Protein AF-A0AAN9YSU7-F1 (afdb_monomer)

Secondary structure (DSSP, 8-state):
-HHHHTT-TTT-----TTTS-----PPPP------S-----GGG-S------TTSPPPPP--GGGS-HHHHHHHHHHHHHHHHHHHHHHHS-HHHHHHHS----------TT--HHHHHHHHHHT--TT-PPPHHHHHHHHHHHHHIIIIIIS--HHHHHHHHHHSS----------------------------PPPTT--PPP----S-S-S-SSS--S-SS--HHHHHHHTT-S-TT---HHHH-THHHHS-TT-TT-SHHHH-SSTT--SHHHHHHHHH--SS----TT----SS--HHHHHHHHHHTT---BTTGGGT-TT-GGGTTS-HHHHHHHHHHTBSSGGGSPPHHHHHHHHHHHTT---TT--HHHHHHHHIIIIISS--------S-------------------------------PPPP-TTSGGG--SS-HHHHHHHHH-TTSHHHHHHHHHHHHH-TT-EEEE----GGGTHHHHHHHHHHHHHH-TTTSPPPPHHHHHHHHHHHHHTTTTHHHHTTT-----TT---HHHHHHHHHHHHHHTT--EEEEEEETTSPPPEEPP-SSSSPEEEEEEE---TTS-S-GGGS---EEEEEEPPPPPP-TT-------PPPP--PPPPPPPP-------------

Solvent-accessible surface area (backbone atoms only — not comparable to full-atom values): 42205 Å² total; per-residue (Å²): 118,70,82,73,46,73,74,42,86,88,75,49,76,84,74,59,68,83,78,48,87,67,86,69,84,67,75,75,78,84,74,68,78,75,67,95,72,74,77,71,54,78,84,75,52,92,67,87,79,76,81,68,83,89,57,81,78,77,76,78,77,54,80,85,73,52,51,73,65,57,50,53,53,49,53,50,50,51,49,52,52,50,51,51,51,48,51,58,70,68,48,54,71,67,59,54,57,72,67,50,80,80,85,83,83,76,70,87,82,62,89,70,63,52,73,66,58,48,53,48,52,54,63,68,63,69,54,86,81,71,68,82,52,58,52,56,51,26,43,51,51,34,51,53,49,46,47,50,45,75,71,64,45,70,51,69,63,63,54,51,57,48,58,59,70,68,55,67,80,78,84,75,80,89,84,84,84,87,84,83,81,85,86,84,93,80,83,88,80,86,83,81,91,77,80,82,73,70,93,86,76,82,76,82,77,82,80,86,85,78,80,85,84,82,66,94,72,53,80,65,68,76,56,100,65,46,56,62,58,53,64,69,44,36,77,65,72,60,88,91,58,72,44,46,35,43,70,36,70,60,57,78,72,46,64,73,81,45,62,81,55,60,60,56,76,70,32,72,32,31,57,52,62,52,73,51,50,54,44,24,56,79,40,67,70,91,71,71,40,78,53,90,83,65,87,68,64,91,83,59,50,72,62,55,53,51,50,56,35,60,78,64,69,51,89,45,24,42,44,34,64,67,73,36,85,87,48,65,91,51,70,84,50,51,66,66,60,43,50,51,38,30,36,26,31,30,55,47,49,85,71,27,69,50,70,71,56,48,46,54,50,26,57,53,50,42,66,53,85,54,93,88,60,46,70,71,52,50,52,51,49,47,41,50,64,57,71,61,41,71,72,71,71,82,67,88,75,79,87,83,86,80,77,92,72,94,76,90,80,82,89,87,85,87,80,84,90,86,82,89,82,90,79,92,73,94,73,82,81,70,83,77,78,72,94,66,66,78,83,57,49,42,82,72,35,69,63,57,46,50,49,25,71,76,29,75,84,29,70,64,17,52,52,42,42,52,50,48,48,67,73,28,75,65,38,68,40,77,42,84,63,86,38,67,70,47,32,16,42,61,48,12,48,44,49,11,48,46,56,72,65,34,71,91,73,47,88,70,70,51,69,68,56,53,49,51,47,43,51,54,37,52,77,71,49,67,53,57,72,47,41,80,75,69,44,72,73,71,60,77,43,39,48,53,71,67,57,53,25,54,37,46,34,52,53,21,55,77,72,75,40,61,34,21,36,30,41,37,40,49,94,82,53,67,37,40,58,47,74,36,52,59,98,76,48,49,75,45,51,30,34,29,72,57,60,85,78,62,97,61,71,81,78,81,56,87,55,50,31,22,8,33,32,68,36,70,70,74,80,66,72,86,74,70,64,73,73,72,74,75,73,74,73,74,74,75,74,76,80,76,77,78,80,78,82,92,79,78,87,86,80,91,82,82,89,91,136

Mean predicted aligned error: 19.5 Å

Nearest PDB structures (foldseek):
  1i09-assembly1_A  TM=3.765E-01  e=4.194E+00  Homo sapiens
  5x2a-assembly2_B  TM=3.567E-01  e=9.450E+00  Homo sapiens

Radius of gyration: 39.07 Å; Cα contacts (8 Å, |Δi|>4): 557; chains: 1; bounding box: 77×88×179 Å

Structure (mmCIF, N/CA/C/O backbone):
data_AF-A0AAN9YSU7-F1
#
_entry.id   AF-A0AAN9YSU7-F1
#
loop_
_atom_site.group_PDB
_atom_site.id
_atom_site.type_symbol
_atom_site.label_atom_id
_atom_site.label_alt_id
_atom_site.label_comp_id
_atom_site.label_asym_id
_atom_site.label_entity_id
_atom_site.label_seq_id
_atom_site.pdbx_PDB_ins_code
_atom_site.Cartn_x
_atom_site.Cartn_y
_atom_site.Cartn_z
_atom_site.occupancy
_atom_site.B_iso_or_equiv
_atom_site.auth_seq_id
_atom_site.auth_comp_id
_atom_site.auth_asym_id
_atom_site.auth_atom_id
_atom_site.pdbx_PDB_model_num
ATOM 1 N N . MET A 1 1 ? 28.976 0.669 7.913 1.00 36.44 1 MET A N 1
ATOM 2 C CA . MET A 1 1 ? 27.766 1.131 8.639 1.00 36.44 1 MET A CA 1
ATOM 3 C C . MET A 1 1 ? 27.948 1.197 10.158 1.00 36.44 1 MET A C 1
ATOM 5 O O . MET A 1 1 ? 27.595 2.213 10.739 1.00 36.44 1 MET A O 1
ATOM 9 N N . THR A 1 2 ? 28.554 0.205 10.817 1.00 42.41 2 THR A N 1
ATOM 10 C CA . THR A 1 2 ? 28.651 0.119 12.295 1.00 42.41 2 THR A CA 1
ATOM 11 C C . THR A 1 2 ? 29.426 1.248 13.002 1.00 42.41 2 THR A C 1
ATOM 13 O O . THR A 1 2 ? 29.103 1.573 14.140 1.00 42.41 2 THR A O 1
ATOM 16 N N . LYS A 1 3 ? 30.394 1.918 12.350 1.00 42.81 3 LYS A N 1
ATOM 17 C CA . LYS A 1 3 ? 31.119 3.066 12.947 1.00 42.81 3 LYS A CA 1
ATOM 18 C C . LYS A 1 3 ? 30.221 4.281 13.243 1.00 42.81 3 LYS A C 1
ATOM 20 O O . LYS A 1 3 ? 30.480 4.964 14.226 1.00 42.81 3 LYS A O 1
ATOM 25 N N . LYS A 1 4 ? 29.178 4.537 12.434 1.00 42.84 4 LYS A N 1
ATOM 26 C CA . LYS A 1 4 ? 28.254 5.676 12.630 1.00 42.84 4 LYS A CA 1
ATOM 27 C C . LYS A 1 4 ? 27.204 5.391 13.722 1.00 42.84 4 LYS A C 1
ATOM 29 O O . LYS A 1 4 ? 26.819 6.309 14.428 1.00 42.84 4 LYS A O 1
ATOM 34 N N . MET A 1 5 ? 26.831 4.122 13.936 1.00 41.50 5 MET A N 1
ATOM 35 C CA . MET A 1 5 ? 25.870 3.711 14.979 1.00 41.50 5 MET A CA 1
ATOM 36 C C . MET A 1 5 ? 26.470 3.586 16.386 1.00 41.50 5 MET A C 1
ATOM 38 O O . MET A 1 5 ? 25.730 3.628 17.359 1.00 41.50 5 MET A O 1
ATOM 42 N N . LYS A 1 6 ? 27.803 3.502 16.525 1.00 41.44 6 LYS A N 1
ATOM 43 C CA . LYS A 1 6 ? 28.480 3.454 17.839 1.00 41.44 6 LYS A CA 1
ATOM 44 C C . LYS A 1 6 ? 28.193 4.663 18.748 1.00 41.44 6 LYS A C 1
ATOM 46 O O . LYS A 1 6 ? 28.494 4.585 19.931 1.00 41.44 6 LYS A O 1
ATOM 51 N N . LYS A 1 7 ? 27.658 5.762 18.204 1.00 39.94 7 LYS A N 1
ATOM 52 C CA . LYS A 1 7 ? 27.314 6.986 18.948 1.00 39.94 7 LYS A CA 1
ATOM 53 C C . LYS A 1 7 ? 25.820 7.112 19.285 1.00 39.94 7 LYS A C 1
ATOM 55 O O . LYS A 1 7 ? 25.442 8.034 19.994 1.00 39.94 7 LYS A O 1
ATOM 60 N N . SER A 1 8 ? 24.968 6.205 18.803 1.00 41.88 8 SER A N 1
ATOM 61 C CA . SER A 1 8 ? 23.524 6.211 19.073 1.00 41.88 8 SER A CA 1
ATOM 62 C C . SER A 1 8 ? 23.237 5.446 20.370 1.00 41.88 8 SER A C 1
ATOM 64 O O . SER A 1 8 ? 22.833 4.284 20.340 1.00 41.88 8 SER A O 1
ATOM 66 N N . ALA A 1 9 ? 23.498 6.084 21.513 1.00 39.94 9 ALA A N 1
ATOM 67 C CA . ALA A 1 9 ? 23.545 5.438 22.831 1.00 39.94 9 ALA A CA 1
ATOM 68 C C . ALA A 1 9 ? 22.230 4.768 23.288 1.00 39.94 9 ALA A C 1
ATOM 70 O O . ALA A 1 9 ? 22.269 3.879 24.134 1.00 39.94 9 ALA A O 1
ATOM 71 N N . HIS A 1 10 ? 21.079 5.152 22.725 1.00 38.78 10 HIS A N 1
ATOM 72 C CA . HIS A 1 10 ? 19.767 4.753 23.250 1.00 38.78 10 HIS A CA 1
ATOM 73 C C . HIS A 1 10 ? 19.074 3.597 22.512 1.00 38.78 10 HIS A C 1
ATOM 75 O O . HIS A 1 10 ? 18.051 3.128 22.997 1.00 38.78 10 HIS A O 1
ATOM 81 N N . ILE A 1 11 ? 19.583 3.123 21.363 1.00 48.12 11 ILE A N 1
ATOM 82 C CA . ILE A 1 11 ? 18.828 2.160 20.524 1.00 48.12 11 ILE A CA 1
ATOM 83 C C . ILE A 1 11 ? 19.658 0.943 20.087 1.00 48.12 11 ILE A C 1
ATOM 85 O O . ILE A 1 11 ? 19.109 -0.145 19.933 1.00 48.12 11 ILE A O 1
ATOM 89 N N . VAL A 1 12 ? 20.978 1.075 19.904 1.00 50.97 12 VAL A N 1
ATOM 90 C CA . VAL A 1 12 ? 21.818 -0.040 19.433 1.00 50.97 12 VAL A CA 1
ATOM 91 C C . VAL A 1 12 ? 23.117 -0.097 20.229 1.00 50.97 12 VAL A C 1
ATOM 93 O O . VAL A 1 12 ? 24.059 0.648 19.962 1.00 50.97 12 VAL A O 1
ATOM 96 N N . GLN A 1 13 ? 23.199 -1.022 21.186 1.00 54.69 13 GLN A N 1
ATOM 97 C CA . GLN A 1 13 ? 24.464 -1.349 21.841 1.00 54.69 13 GLN A CA 1
ATOM 98 C C . GLN A 1 13 ? 25.251 -2.339 20.979 1.00 54.69 13 GLN A C 1
ATOM 100 O O . GLN A 1 13 ? 24.799 -3.446 20.688 1.00 54.69 13 GLN A O 1
ATOM 105 N N . VAL A 1 14 ? 26.451 -1.936 20.559 1.00 58.84 14 VAL A N 1
ATOM 106 C CA . VAL A 1 14 ? 27.386 -2.825 19.862 1.00 58.84 14 VAL A CA 1
ATOM 107 C C . VAL A 1 14 ? 28.225 -3.541 20.913 1.00 58.84 14 VAL A C 1
ATOM 109 O O . VAL A 1 14 ? 29.201 -2.982 21.406 1.00 58.84 14 VAL A O 1
ATOM 112 N N . ILE A 1 15 ? 27.846 -4.770 21.245 1.00 62.19 15 ILE A N 1
ATOM 113 C CA . ILE A 1 15 ? 28.629 -5.637 22.131 1.00 62.19 15 ILE A CA 1
ATOM 114 C C . ILE A 1 15 ? 29.747 -6.275 21.298 1.00 62.19 15 ILE A C 1
ATOM 116 O O . ILE A 1 15 ? 29.473 -6.855 20.240 1.00 62.19 15 ILE A O 1
ATOM 120 N N . ASP A 1 16 ? 31.009 -6.149 21.727 1.00 62.44 16 ASP A N 1
ATOM 121 C CA . ASP A 1 16 ? 32.101 -6.843 21.042 1.00 62.44 16 ASP A CA 1
ATOM 122 C C . ASP A 1 16 ? 31.901 -8.348 21.252 1.00 62.44 16 ASP A C 1
ATOM 124 O O . ASP A 1 16 ? 31.570 -8.830 22.333 1.00 62.44 16 ASP A O 1
ATOM 128 N N . ARG A 1 17 ? 32.089 -9.132 20.195 1.00 57.88 17 ARG A N 1
ATOM 129 C CA . ARG A 1 17 ? 31.831 -10.576 20.227 1.00 57.88 17 ARG A CA 1
ATOM 130 C C . ARG A 1 17 ? 32.694 -11.298 21.265 1.00 57.88 17 ARG A C 1
ATOM 132 O O . ARG A 1 17 ? 32.333 -12.390 21.677 1.00 57.88 17 ARG A O 1
ATOM 139 N N . LYS A 1 18 ? 33.827 -10.704 21.648 1.00 65.31 18 LYS A N 1
ATOM 140 C CA . LYS A 1 18 ? 34.726 -11.193 22.704 1.00 65.31 18 LYS A CA 1
ATOM 141 C C . LYS A 1 18 ? 34.044 -11.217 24.074 1.00 65.31 18 LYS A C 1
ATOM 143 O O . LYS A 1 18 ? 34.390 -12.060 24.890 1.00 65.31 18 LYS A O 1
ATOM 148 N N . ASP A 1 19 ? 33.081 -10.322 24.281 1.00 66.06 19 ASP A N 1
ATOM 149 C CA . ASP A 1 19 ? 32.371 -10.134 25.547 1.00 66.06 19 ASP A CA 1
ATOM 150 C C . ASP A 1 19 ? 31.175 -11.094 25.668 1.00 66.06 19 ASP A C 1
ATOM 152 O O . ASP A 1 19 ? 30.647 -11.330 26.751 1.00 66.06 19 ASP A O 1
ATOM 156 N N . ILE A 1 20 ? 30.754 -11.688 24.546 1.00 67.31 20 ILE A N 1
ATOM 157 C CA . ILE A 1 20 ? 29.776 -12.771 24.496 1.00 67.31 20 ILE A CA 1
ATOM 158 C C . ILE A 1 20 ? 30.591 -14.063 24.498 1.00 67.31 20 ILE A C 1
ATOM 160 O O . ILE A 1 20 ? 31.139 -14.416 23.459 1.00 67.31 20 ILE A O 1
ATOM 164 N N . ASP A 1 21 ? 30.664 -14.752 25.639 1.00 55.19 21 ASP A N 1
ATOM 165 C CA . ASP A 1 21 ? 31.504 -15.921 25.995 1.00 55.19 21 ASP A CA 1
ATOM 166 C C . ASP A 1 21 ? 31.321 -17.198 25.121 1.00 55.19 21 ASP A C 1
ATOM 168 O O . ASP A 1 21 ? 31.395 -18.347 25.553 1.00 55.19 21 ASP A O 1
ATOM 172 N N . LYS A 1 22 ? 31.035 -17.031 23.829 1.00 57.47 22 LYS A N 1
ATOM 173 C CA . LYS A 1 22 ? 31.009 -18.067 22.807 1.00 57.47 22 LYS A CA 1
ATOM 174 C C . LYS A 1 22 ? 32.408 -18.175 22.223 1.00 57.47 22 LYS A C 1
ATOM 176 O O . LYS A 1 22 ? 32.725 -17.531 21.219 1.00 57.47 22 LYS A O 1
ATOM 181 N N . ALA A 1 23 ? 33.216 -19.047 22.823 1.00 50.31 23 ALA A N 1
ATOM 182 C CA . ALA A 1 23 ? 34.489 -19.529 22.293 1.00 50.31 23 ALA A CA 1
ATOM 183 C C . ALA A 1 23 ? 34.297 -20.223 20.926 1.00 50.31 23 ALA A C 1
ATOM 185 O O . ALA A 1 23 ? 34.331 -21.446 20.788 1.00 50.31 23 ALA A O 1
ATOM 186 N N . TYR A 1 24 ? 34.056 -19.438 19.879 1.00 52.81 24 TYR A N 1
ATOM 187 C CA . TYR A 1 24 ? 33.991 -19.933 18.516 1.00 52.81 24 TYR A CA 1
ATOM 188 C C . TYR A 1 24 ? 35.427 -20.158 18.050 1.00 52.81 24 TYR A C 1
ATOM 190 O O . TYR A 1 24 ? 36.164 -19.199 17.814 1.00 52.81 24 TYR A O 1
ATOM 198 N N . LYS A 1 25 ? 35.831 -21.430 17.947 1.00 50.44 25 LYS A N 1
ATOM 199 C CA . LYS A 1 25 ? 37.127 -21.845 17.399 1.00 50.44 25 LYS A CA 1
ATOM 200 C C . LYS A 1 25 ? 37.285 -21.250 16.001 1.00 50.44 25 LYS A C 1
ATOM 202 O O . LYS A 1 25 ? 36.734 -21.751 15.024 1.00 50.44 25 LYS A O 1
ATOM 207 N N . ARG A 1 26 ? 38.022 -20.150 15.901 1.00 55.81 26 ARG A N 1
ATOM 208 C CA . ARG A 1 26 ? 38.474 -19.622 14.619 1.00 55.81 26 ARG A CA 1
ATOM 209 C C . ARG A 1 26 ? 39.456 -20.628 14.009 1.00 55.81 26 ARG A C 1
ATOM 211 O O . ARG A 1 26 ? 40.383 -21.059 14.690 1.00 55.81 26 ARG A O 1
ATOM 218 N N . LYS A 1 27 ? 39.328 -20.915 12.707 1.00 47.12 27 LYS A N 1
ATOM 219 C CA . LYS A 1 27 ? 40.547 -21.012 11.890 1.00 47.12 27 LYS A CA 1
ATOM 220 C C . LYS A 1 27 ? 41.233 -19.647 12.033 1.00 47.12 27 LYS A C 1
ATOM 222 O O . LYS A 1 27 ? 40.512 -18.645 11.923 1.00 47.12 27 LYS A O 1
ATOM 227 N N . PRO A 1 28 ? 42.536 -19.579 12.362 1.00 46.97 28 PRO A N 1
ATOM 228 C CA . PRO A 1 28 ? 43.222 -18.302 12.504 1.00 46.97 28 PRO A CA 1
ATOM 229 C C . PRO A 1 28 ? 42.899 -17.450 11.274 1.00 46.97 28 PRO A C 1
ATOM 231 O O . PRO A 1 28 ? 42.818 -18.006 10.173 1.00 46.97 28 PRO A O 1
ATOM 234 N N . PRO A 1 29 ? 42.607 -16.148 11.449 1.00 46.56 29 PRO A N 1
ATOM 235 C CA . PRO A 1 29 ? 42.422 -15.290 10.295 1.00 46.56 29 PRO A CA 1
ATOM 236 C C . PRO A 1 29 ? 43.636 -15.504 9.397 1.00 46.56 29 PRO A C 1
ATOM 238 O O . PRO A 1 29 ? 44.767 -15.474 9.882 1.00 46.56 29 PRO A O 1
ATOM 241 N N . VAL A 1 30 ? 43.402 -15.766 8.112 1.00 43.94 30 VAL A N 1
ATOM 242 C CA . VAL A 1 30 ? 44.451 -15.560 7.123 1.00 43.94 30 VAL A CA 1
ATOM 243 C C . VAL A 1 30 ? 44.708 -14.061 7.177 1.00 43.94 30 VAL A C 1
ATOM 245 O O . VAL A 1 30 ? 43.986 -13.273 6.569 1.00 43.94 30 VAL A O 1
ATOM 248 N N . ILE A 1 31 ? 45.655 -13.661 8.020 1.00 44.09 31 ILE A N 1
ATOM 249 C CA . ILE A 1 31 ? 46.261 -12.347 7.953 1.00 44.09 31 ILE A CA 1
ATOM 250 C C . ILE A 1 31 ? 47.046 -12.419 6.651 1.00 44.09 31 ILE A C 1
ATOM 252 O O . ILE A 1 31 ? 48.140 -12.970 6.599 1.00 44.09 31 ILE A O 1
ATOM 256 N N . ARG A 1 32 ? 46.413 -11.989 5.558 1.00 45.50 32 ARG A N 1
ATOM 257 C CA . ARG A 1 32 ? 47.191 -11.487 4.439 1.00 45.50 32 ARG A CA 1
ATOM 258 C C . ARG A 1 32 ? 47.814 -10.217 4.980 1.00 45.50 32 ARG A C 1
ATOM 260 O O . ARG A 1 32 ? 47.078 -9.282 5.295 1.00 45.50 32 ARG A O 1
ATOM 267 N N . ASP A 1 33 ? 49.129 -10.225 5.140 1.00 39.53 33 ASP A N 1
ATOM 268 C CA . ASP A 1 33 ? 49.872 -8.978 5.149 1.00 39.53 33 ASP A CA 1
ATOM 269 C C . ASP A 1 33 ? 49.447 -8.260 3.870 1.00 39.53 33 ASP A C 1
ATOM 271 O O . ASP A 1 33 ? 49.677 -8.742 2.759 1.00 39.53 33 ASP A O 1
ATOM 275 N N . LEU A 1 34 ? 48.677 -7.187 4.030 1.00 42.12 34 LEU A N 1
ATOM 276 C CA . LEU A 1 34 ? 48.456 -6.262 2.939 1.00 42.12 34 LEU A CA 1
ATOM 277 C C . LEU A 1 34 ? 49.837 -5.664 2.694 1.00 42.12 34 LEU A C 1
ATOM 279 O O . LEU A 1 34 ? 50.280 -4.799 3.448 1.00 42.12 34 LEU A O 1
ATOM 283 N N . GLU A 1 35 ? 50.555 -6.206 1.707 1.00 39.66 35 GLU A N 1
ATOM 284 C CA . GLU A 1 35 ? 51.706 -5.524 1.131 1.00 39.66 35 GLU A CA 1
ATOM 285 C C . GLU A 1 35 ? 51.261 -4.080 0.881 1.00 39.66 35 GLU A C 1
ATOM 287 O O . GLU A 1 35 ? 50.179 -3.858 0.334 1.00 39.66 35 GLU A O 1
ATOM 292 N N . GLY A 1 36 ? 52.032 -3.117 1.394 1.00 41.38 36 GLY A N 1
ATOM 293 C CA . GLY A 1 36 ? 51.679 -1.696 1.507 1.00 41.38 36 GLY A CA 1
ATOM 294 C C . GLY A 1 36 ? 51.563 -0.943 0.180 1.00 41.38 36 GLY A C 1
ATOM 295 O O . GLY A 1 36 ? 51.981 0.205 0.102 1.00 41.38 36 GLY A O 1
ATOM 296 N N . ASP A 1 37 ? 51.016 -1.592 -0.843 1.00 41.06 37 ASP A N 1
ATOM 297 C CA . ASP A 1 37 ? 50.775 -1.078 -2.185 1.00 41.06 37 ASP A CA 1
ATOM 298 C C . ASP A 1 37 ? 49.304 -1.295 -2.606 1.00 41.06 37 ASP A C 1
ATOM 300 O O . ASP A 1 37 ? 48.978 -1.405 -3.793 1.00 41.06 37 ASP A O 1
ATOM 304 N N . ASP A 1 38 ? 48.386 -1.334 -1.623 1.00 39.75 38 ASP A N 1
ATOM 305 C CA . ASP A 1 38 ? 46.966 -1.046 -1.855 1.00 39.75 38 ASP A CA 1
ATOM 306 C C . ASP A 1 38 ? 46.835 0.428 -2.252 1.00 39.75 38 ASP A C 1
ATOM 308 O O . ASP A 1 38 ? 46.537 1.320 -1.461 1.00 39.75 38 ASP A O 1
ATOM 312 N N . SER A 1 39 ? 47.128 0.679 -3.522 1.00 45.69 39 SER A N 1
ATOM 313 C CA . SER A 1 39 ? 46.862 1.924 -4.225 1.00 45.69 39 SER A CA 1
ATOM 314 C C . SER A 1 39 ? 45.367 2.056 -4.529 1.00 45.69 39 SER A C 1
ATOM 316 O O . SER A 1 39 ? 44.969 2.384 -5.647 1.00 45.69 39 SER A O 1
ATOM 318 N N . SER A 1 40 ? 44.512 1.864 -3.523 1.00 44.81 40 SER A N 1
ATOM 319 C CA . SER A 1 40 ? 43.267 2.611 -3.465 1.00 44.81 40 SER A CA 1
ATOM 320 C C . SER A 1 40 ? 43.637 4.045 -3.090 1.00 44.81 40 SER A C 1
ATOM 322 O O . SER A 1 40 ? 43.727 4.403 -1.918 1.00 44.81 40 SER A O 1
ATOM 324 N N . PHE A 1 41 ? 43.921 4.872 -4.097 1.00 40.78 41 PHE A N 1
ATOM 325 C CA . PHE A 1 41 ? 43.864 6.319 -3.916 1.00 40.78 41 PHE A CA 1
ATOM 326 C C . PHE A 1 41 ? 42.511 6.642 -3.266 1.00 40.78 41 PHE A C 1
ATOM 328 O O . PHE A 1 41 ? 41.475 6.218 -3.786 1.00 40.78 41 PHE A O 1
ATOM 335 N N . ASP A 1 42 ? 42.510 7.395 -2.163 1.00 45.66 42 ASP A N 1
ATOM 336 C CA . ASP A 1 42 ? 41.293 7.819 -1.449 1.00 45.66 42 ASP A CA 1
ATOM 337 C C . ASP A 1 42 ? 40.258 8.509 -2.373 1.00 45.66 42 ASP A C 1
ATOM 339 O O . ASP A 1 42 ? 39.079 8.601 -2.041 1.00 45.66 42 ASP A O 1
ATOM 343 N N . GLU A 1 43 ? 40.662 8.923 -3.580 1.00 43.97 43 GLU A N 1
ATOM 344 C CA . GLU A 1 43 ? 39.802 9.501 -4.620 1.00 43.97 43 GLU A CA 1
ATOM 345 C C . GLU A 1 43 ? 38.893 8.506 -5.376 1.00 43.97 43 GLU A C 1
ATOM 347 O O . GLU A 1 43 ? 37.979 8.945 -6.084 1.00 43.97 43 GLU A O 1
ATOM 352 N N . ASP A 1 44 ? 39.101 7.188 -5.251 1.00 44.19 44 ASP A N 1
ATOM 353 C CA . ASP A 1 44 ? 38.219 6.164 -5.848 1.00 44.19 44 ASP A CA 1
ATOM 354 C C . ASP A 1 44 ? 37.181 5.607 -4.853 1.00 44.19 44 ASP A C 1
ATOM 356 O O . ASP A 1 44 ? 36.289 4.837 -5.230 1.00 44.19 44 ASP A O 1
ATOM 360 N N . SER A 1 45 ? 37.208 6.065 -3.594 1.00 39.22 45 SER A N 1
ATOM 361 C CA . SER A 1 45 ? 36.075 5.894 -2.690 1.00 39.22 45 SER A CA 1
ATOM 362 C C . SER A 1 45 ? 34.948 6.825 -3.131 1.00 39.22 45 SER A C 1
ATOM 364 O O . SER A 1 45 ? 34.956 8.027 -2.889 1.00 39.22 45 SER A O 1
ATOM 366 N N . SER A 1 46 ? 33.918 6.258 -3.758 1.00 47.03 46 SER A N 1
ATOM 367 C CA . SER A 1 46 ? 32.668 6.962 -4.102 1.00 47.03 46 SER A CA 1
ATOM 368 C C . SER A 1 46 ? 31.856 7.487 -2.893 1.00 47.03 46 SER A C 1
ATOM 370 O O . SER A 1 46 ? 30.693 7.859 -3.048 1.00 47.03 46 SER A O 1
ATOM 372 N N . GLY A 1 47 ? 32.449 7.517 -1.695 1.00 41.75 47 GLY A N 1
ATOM 373 C CA . GLY A 1 47 ? 31.935 8.184 -0.505 1.00 41.75 47 GLY A CA 1
ATOM 374 C C . GLY A 1 47 ? 32.695 9.484 -0.252 1.00 41.75 47 GLY A C 1
ATOM 375 O O . GLY A 1 47 ? 33.765 9.464 0.346 1.00 41.75 47 GLY A O 1
ATOM 376 N N . ASP A 1 48 ? 32.113 10.594 -0.703 1.00 45.69 48 ASP A N 1
ATOM 377 C CA . ASP A 1 48 ? 32.539 11.976 -0.445 1.00 45.69 48 ASP A CA 1
ATOM 378 C C . ASP A 1 48 ? 32.282 12.327 1.038 1.00 45.69 48 ASP A C 1
ATOM 380 O O . ASP A 1 48 ? 31.316 13.008 1.384 1.00 45.69 48 ASP A O 1
ATOM 384 N N . ASP A 1 49 ? 33.090 11.773 1.947 1.00 39.56 49 ASP A N 1
ATOM 385 C CA . ASP A 1 49 ? 33.140 12.221 3.339 1.00 39.56 49 ASP A CA 1
ATOM 386 C C . ASP A 1 49 ? 34.052 13.471 3.396 1.00 39.56 49 ASP A C 1
ATOM 388 O O . ASP A 1 49 ? 35.275 13.385 3.464 1.00 39.56 49 ASP A O 1
ATOM 392 N N . SER A 1 50 ? 33.422 14.652 3.369 1.00 47.34 50 SER A N 1
ATOM 393 C CA . SER A 1 50 ? 33.986 15.973 3.715 1.00 47.34 50 SER A CA 1
ATOM 394 C C . SER A 1 50 ? 35.285 16.384 3.000 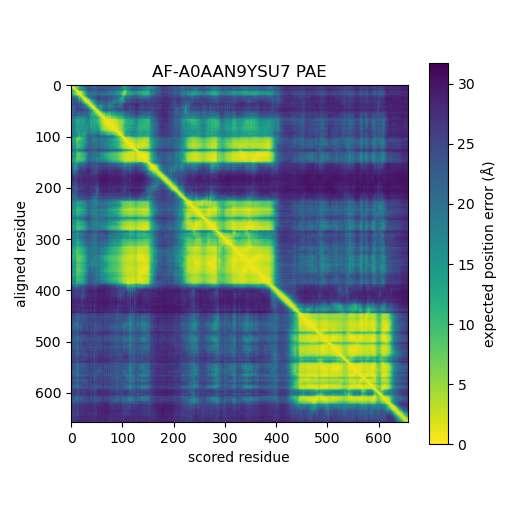1.00 47.34 50 SER A C 1
ATOM 396 O O . SER A 1 50 ? 36.345 16.469 3.617 1.00 47.34 50 SER A O 1
ATOM 398 N N . ALA A 1 51 ? 35.192 16.741 1.716 1.00 42.03 51 ALA A N 1
ATOM 399 C CA . ALA A 1 51 ? 36.253 17.485 1.042 1.00 42.03 51 ALA A CA 1
ATOM 400 C C . ALA A 1 51 ? 36.369 18.917 1.605 1.00 42.03 51 ALA A C 1
ATOM 402 O O . ALA A 1 51 ? 35.446 19.728 1.500 1.00 42.03 51 ALA A O 1
ATOM 403 N N . ASP A 1 52 ? 37.523 19.229 2.192 1.00 49.12 52 ASP A N 1
ATOM 404 C CA . ASP A 1 52 ? 37.959 20.597 2.459 1.00 49.12 52 ASP A CA 1
ATOM 405 C C . ASP A 1 52 ? 38.123 21.348 1.119 1.00 49.12 52 ASP A C 1
ATOM 407 O O . ASP A 1 52 ? 38.926 20.965 0.267 1.00 49.12 52 ASP A O 1
ATOM 411 N N . ASN A 1 53 ? 37.348 22.420 0.918 1.00 54.25 53 ASN A N 1
ATOM 412 C CA . ASN A 1 53 ? 37.382 23.253 -0.294 1.00 54.25 53 ASN A CA 1
ATOM 413 C C . ASN A 1 53 ? 38.671 24.092 -0.425 1.00 54.25 53 ASN A C 1
ATOM 415 O O . ASN A 1 53 ? 38.803 24.859 -1.381 1.00 54.25 53 ASN A O 1
ATOM 419 N N . SER A 1 54 ? 39.618 23.979 0.512 1.00 58.72 54 SER A N 1
ATOM 420 C CA . SER A 1 54 ? 40.913 24.665 0.445 1.00 58.72 54 SER A CA 1
ATOM 421 C C . SER A 1 54 ? 41.834 24.140 -0.670 1.00 58.72 54 SER A C 1
ATOM 423 O O . SER A 1 54 ? 42.767 24.842 -1.072 1.00 58.72 54 SER A O 1
ATOM 425 N N . HIS A 1 55 ? 41.554 22.958 -1.233 1.00 47.97 55 HIS A N 1
ATOM 426 C CA . HIS A 1 55 ? 42.339 22.379 -2.321 1.00 47.97 55 HIS A CA 1
ATOM 427 C C . HIS A 1 55 ? 41.539 22.293 -3.634 1.00 47.97 55 HIS A C 1
ATOM 429 O O . HIS A 1 55 ? 40.542 21.570 -3.707 1.00 47.97 55 HIS A O 1
ATOM 435 N N . PRO A 1 56 ? 41.953 23.000 -4.709 1.00 54.56 56 PRO A N 1
ATOM 436 C CA . PRO A 1 56 ? 41.315 22.856 -6.012 1.00 54.56 56 PRO A CA 1
ATOM 437 C C . PRO A 1 56 ? 41.470 21.412 -6.495 1.00 54.56 56 PRO A C 1
ATOM 439 O O . PRO A 1 56 ? 42.584 20.893 -6.579 1.00 54.56 56 PRO A O 1
ATOM 442 N N . ARG A 1 57 ? 40.339 20.765 -6.812 1.00 48.72 57 ARG A N 1
ATOM 443 C CA . ARG A 1 57 ? 40.303 19.396 -7.345 1.00 48.72 57 ARG A CA 1
ATOM 444 C C . ARG A 1 57 ? 41.256 19.289 -8.528 1.00 48.72 57 ARG A C 1
ATOM 446 O O . ARG A 1 57 ? 41.103 20.019 -9.512 1.00 48.72 57 ARG A O 1
ATOM 453 N N . GLN A 1 58 ? 42.209 18.362 -8.455 1.00 51.91 58 GLN A N 1
ATOM 454 C CA . GLN A 1 58 ? 43.019 18.064 -9.625 1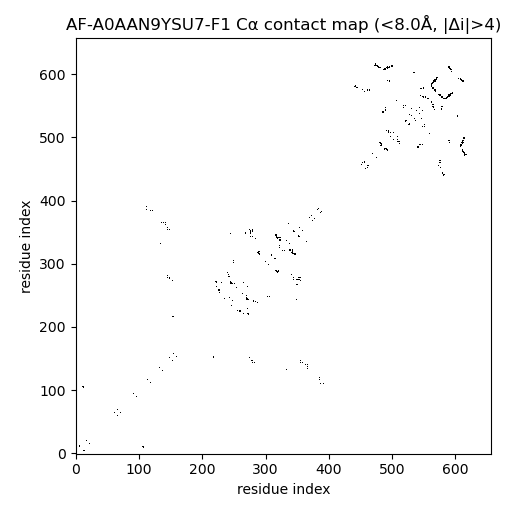.00 51.91 58 GLN A CA 1
ATOM 455 C C . GLN A 1 58 ? 42.094 17.504 -10.716 1.00 51.91 58 GLN A C 1
ATOM 457 O O . GLN A 1 58 ? 41.291 16.604 -10.450 1.00 51.91 58 GLN A O 1
ATOM 462 N N . PRO A 1 59 ? 42.125 18.056 -11.939 1.00 57.69 59 PRO A N 1
ATOM 463 C CA . PRO A 1 59 ? 41.277 17.572 -13.012 1.00 57.69 59 PRO A CA 1
ATOM 464 C C . PRO A 1 59 ? 41.606 16.103 -13.273 1.00 57.69 59 PRO A C 1
ATOM 466 O O . PRO A 1 59 ? 42.762 15.750 -13.512 1.00 57.69 59 PRO A O 1
ATOM 469 N N . ARG A 1 60 ? 40.576 15.247 -13.238 1.00 59.12 60 ARG A N 1
ATOM 470 C CA . ARG A 1 60 ? 40.706 13.824 -13.570 1.00 59.12 60 ARG A CA 1
ATOM 471 C C . ARG A 1 60 ? 41.461 13.691 -14.887 1.00 59.12 60 ARG A C 1
ATOM 473 O O . ARG A 1 60 ? 40.991 14.153 -15.928 1.00 59.12 60 ARG A O 1
ATOM 480 N N . ARG A 1 61 ? 42.636 13.061 -14.831 1.00 69.81 61 ARG A N 1
ATOM 481 C CA . ARG A 1 61 ? 43.506 12.869 -15.991 1.00 69.81 61 ARG A CA 1
ATOM 482 C C . ARG A 1 61 ? 42.703 12.142 -17.072 1.00 69.81 61 ARG A C 1
ATOM 484 O O . ARG A 1 61 ? 42.221 11.029 -16.860 1.00 69.81 61 ARG A O 1
ATOM 491 N N . ALA A 1 62 ? 42.482 12.810 -18.206 1.00 71.50 62 ALA A N 1
ATOM 492 C CA . ALA A 1 62 ? 41.659 12.274 -19.285 1.00 71.50 62 ALA A CA 1
ATOM 493 C C . ALA A 1 62 ? 42.170 10.884 -19.687 1.00 71.50 62 ALA A C 1
ATOM 495 O O . ALA A 1 62 ? 43.378 10.681 -19.782 1.00 71.50 62 ALA A O 1
ATOM 496 N N . ARG A 1 63 ? 41.271 9.929 -19.967 1.00 62.75 63 ARG A N 1
ATOM 497 C CA . ARG A 1 63 ? 41.660 8.537 -20.278 1.00 62.75 63 ARG A CA 1
ATOM 498 C C . ARG A 1 63 ? 42.680 8.414 -21.423 1.00 62.75 63 ARG A C 1
ATOM 500 O O . ARG A 1 63 ? 43.416 7.434 -21.476 1.00 62.75 63 ARG A O 1
ATOM 507 N N . ALA A 1 64 ? 42.734 9.403 -22.313 1.00 72.56 64 ALA A N 1
ATOM 508 C CA . ALA A 1 64 ? 43.709 9.495 -23.398 1.00 72.56 64 ALA A CA 1
ATOM 509 C C . ALA A 1 64 ? 45.159 9.698 -22.915 1.00 72.56 64 ALA A C 1
ATOM 511 O O . ALA A 1 64 ? 46.092 9.316 -23.613 1.00 72.56 64 ALA A O 1
ATOM 512 N N . LEU A 1 65 ? 45.345 10.267 -21.722 1.00 79.12 65 LEU A N 1
ATOM 513 C CA . LEU A 1 65 ? 46.644 10.579 -21.127 1.00 79.12 65 LEU A CA 1
ATOM 514 C C . LEU A 1 65 ? 47.231 9.419 -20.314 1.00 79.12 65 LEU A C 1
ATOM 516 O O . LEU A 1 65 ? 48.357 9.543 -19.835 1.00 79.12 65 LEU A O 1
ATOM 520 N N . TYR A 1 66 ? 46.503 8.307 -20.160 1.00 85.31 66 TYR A N 1
ATOM 521 C CA . TYR A 1 66 ? 47.084 7.105 -19.576 1.00 85.31 66 TYR A CA 1
ATOM 522 C C . TYR A 1 66 ? 48.122 6.520 -20.529 1.00 85.31 66 TYR A C 1
ATOM 524 O O . TYR A 1 66 ? 47.852 6.219 -21.700 1.00 85.31 66 TYR A O 1
ATOM 532 N N . THR A 1 67 ? 49.315 6.297 -20.002 1.00 91.44 67 THR A N 1
ATOM 533 C CA . THR A 1 67 ? 50.339 5.486 -20.645 1.00 91.44 67 THR A CA 1
ATOM 534 C C . THR A 1 67 ? 49.781 4.094 -20.953 1.00 91.44 67 THR A C 1
ATOM 536 O O . THR A 1 67 ? 48.818 3.615 -20.345 1.00 91.44 67 THR A O 1
ATOM 539 N N . GLN A 1 68 ? 50.377 3.415 -21.930 1.00 87.81 68 GLN A N 1
ATOM 540 C CA . GLN A 1 68 ? 49.978 2.051 -22.282 1.00 87.81 68 GLN A CA 1
ATOM 541 C C . GLN A 1 68 ? 50.103 1.093 -21.082 1.00 87.81 68 GLN A C 1
ATOM 543 O O . GLN A 1 68 ? 49.266 0.210 -20.914 1.00 87.81 68 GLN A O 1
ATOM 548 N N . ARG A 1 69 ? 51.084 1.333 -20.199 1.00 89.56 69 ARG A N 1
ATOM 549 C CA . ARG A 1 69 ? 51.283 0.588 -18.949 1.00 89.56 69 ARG A CA 1
ATOM 550 C C . ARG A 1 69 ? 50.146 0.806 -17.946 1.00 89.56 69 ARG A C 1
ATOM 552 O O . ARG A 1 69 ? 49.653 -0.165 -17.389 1.00 89.56 69 ARG A O 1
ATOM 559 N N . GLU A 1 70 ? 49.689 2.043 -17.748 1.00 86.62 70 GLU A N 1
ATOM 560 C CA . GLU A 1 70 ? 48.553 2.339 -16.855 1.00 86.62 70 GLU A CA 1
ATOM 561 C C . GLU A 1 70 ? 47.250 1.698 -17.361 1.00 86.62 70 GLU A C 1
ATOM 563 O O . GLU A 1 70 ? 46.479 1.156 -16.569 1.00 86.62 70 GLU A O 1
ATOM 568 N N . ARG A 1 71 ? 47.025 1.690 -18.684 1.00 85.19 71 ARG A N 1
ATOM 569 C CA . ARG A 1 71 ? 45.876 0.995 -19.292 1.00 85.19 71 ARG A CA 1
ATOM 570 C C . ARG A 1 71 ? 45.945 -0.515 -19.076 1.00 85.19 71 ARG A C 1
ATOM 572 O O . ARG A 1 71 ? 44.984 -1.085 -18.570 1.00 85.19 71 ARG A O 1
ATOM 579 N N . ALA A 1 72 ? 47.093 -1.130 -19.361 1.00 87.88 72 ALA A N 1
ATOM 580 C CA . ALA A 1 72 ? 47.304 -2.559 -19.138 1.00 87.88 72 ALA A CA 1
ATOM 581 C C . ALA A 1 72 ? 47.128 -2.950 -17.660 1.00 87.88 72 ALA A C 1
ATOM 583 O O . ALA A 1 72 ? 46.480 -3.951 -17.363 1.00 87.88 72 ALA A O 1
ATOM 584 N N . ASN A 1 73 ? 47.628 -2.135 -16.725 1.00 89.31 73 ASN A N 1
ATOM 585 C CA . ASN A 1 73 ? 47.449 -2.364 -15.290 1.00 89.31 73 ASN A CA 1
ATOM 586 C C . ASN A 1 73 ? 45.973 -2.314 -14.881 1.00 89.31 73 ASN A C 1
ATOM 588 O O . ASN A 1 73 ? 45.525 -3.146 -14.092 1.00 89.31 73 ASN A O 1
ATOM 592 N N . ARG A 1 74 ? 45.205 -1.366 -15.430 1.00 84.75 74 ARG A N 1
ATOM 593 C CA . ARG A 1 74 ? 43.778 -1.239 -15.128 1.00 84.75 74 ARG A CA 1
ATOM 594 C C . ARG A 1 74 ? 42.962 -2.385 -15.717 1.00 84.75 74 ARG A C 1
ATOM 596 O O . ARG A 1 74 ? 42.088 -2.912 -15.036 1.00 84.75 74 ARG A O 1
ATOM 603 N N . ASP A 1 75 ? 43.265 -2.800 -16.943 1.00 84.88 75 ASP A N 1
ATOM 604 C CA . ASP A 1 75 ? 42.592 -3.932 -17.587 1.00 84.88 75 ASP A CA 1
ATOM 605 C C . ASP A 1 75 ? 42.923 -5.253 -16.871 1.00 84.88 75 ASP A C 1
ATOM 607 O O . ASP A 1 75 ? 42.039 -6.090 -16.668 1.00 84.88 75 ASP A O 1
ATOM 611 N N . ALA A 1 76 ? 44.160 -5.410 -16.387 1.00 90.69 76 ALA A N 1
ATOM 612 C CA . ALA A 1 76 ? 44.553 -6.530 -15.534 1.00 90.69 76 ALA A CA 1
ATOM 613 C C . ALA A 1 76 ? 43.827 -6.505 -14.177 1.00 90.69 76 ALA A C 1
ATOM 615 O O . ALA A 1 76 ? 43.327 -7.536 -13.732 1.00 90.69 76 ALA A O 1
ATOM 616 N N . ALA A 1 77 ? 43.707 -5.339 -13.533 1.00 86.19 77 ALA A N 1
ATOM 617 C CA . ALA A 1 77 ? 42.947 -5.188 -12.290 1.00 86.19 77 ALA A CA 1
ATOM 618 C C . ALA A 1 77 ? 41.456 -5.509 -12.486 1.00 86.19 77 ALA A C 1
ATOM 620 O O . ALA A 1 77 ? 40.863 -6.223 -11.678 1.00 86.19 77 ALA A O 1
ATOM 621 N N . TRP A 1 78 ? 40.867 -5.052 -13.594 1.00 81.31 78 TRP A N 1
ATOM 622 C CA . TRP A 1 78 ? 39.479 -5.348 -13.940 1.00 81.31 78 TRP A CA 1
ATOM 623 C C . TRP A 1 78 ? 39.254 -6.836 -14.224 1.00 81.31 78 TRP A C 1
ATOM 625 O O . TRP A 1 78 ? 38.249 -7.406 -13.801 1.00 81.31 78 TRP A O 1
ATOM 635 N N . SER A 1 79 ? 40.210 -7.483 -14.894 1.00 85.94 79 SER A N 1
ATOM 636 C CA . SER A 1 79 ? 40.170 -8.925 -15.159 1.00 85.94 79 SER A CA 1
ATOM 637 C C . SER A 1 79 ? 40.247 -9.730 -13.860 1.00 85.94 79 SER A C 1
ATOM 639 O O . SER A 1 79 ? 39.397 -10.590 -13.641 1.00 85.94 79 SER A O 1
ATOM 641 N N . ARG A 1 80 ? 41.155 -9.368 -12.938 1.00 88.75 80 ARG A N 1
ATOM 642 C CA . ARG A 1 80 ? 41.219 -9.966 -11.591 1.00 88.75 80 ARG A CA 1
ATOM 643 C C . ARG A 1 80 ? 39.908 -9.800 -10.825 1.00 88.75 80 ARG A C 1
ATOM 645 O O . ARG A 1 80 ? 39.427 -10.757 -10.230 1.00 88.75 80 ARG A O 1
ATOM 652 N N . ARG A 1 81 ? 39.286 -8.616 -10.884 1.00 83.50 81 ARG A N 1
ATOM 653 C CA . ARG A 1 81 ? 37.995 -8.370 -10.224 1.00 83.50 81 ARG A CA 1
ATOM 654 C C . ARG A 1 81 ? 36.860 -9.190 -10.839 1.00 83.50 81 ARG A C 1
ATOM 656 O O . ARG A 1 81 ? 35.989 -9.656 -10.112 1.00 83.50 81 ARG A O 1
ATOM 663 N N . ARG A 1 82 ? 36.856 -9.388 -12.162 1.00 83.88 82 ARG A N 1
ATOM 664 C CA . ARG A 1 82 ? 35.887 -10.273 -12.833 1.00 83.88 82 ARG A CA 1
ATOM 665 C C . ARG A 1 82 ? 36.065 -11.731 -12.429 1.00 83.88 82 ARG A C 1
ATOM 667 O O . ARG A 1 82 ? 35.061 -12.394 -12.200 1.00 83.88 82 ARG A O 1
ATOM 674 N N . GLU A 1 83 ? 37.299 -12.219 -12.345 1.00 88.06 83 GLU A N 1
ATOM 675 C CA . GLU A 1 83 ? 37.583 -13.580 -11.874 1.00 88.06 83 GLU A CA 1
ATOM 676 C C . GLU A 1 83 ? 37.170 -13.765 -10.413 1.00 88.06 83 GLU A C 1
ATOM 678 O O . GLU A 1 83 ? 36.532 -14.760 -10.084 1.00 88.06 83 GLU A O 1
ATOM 683 N N . GLU A 1 84 ? 37.441 -12.778 -9.556 1.00 78.00 84 GLU A N 1
ATOM 684 C CA . GLU A 1 84 ? 37.000 -12.768 -8.160 1.00 78.00 84 GLU A CA 1
ATOM 685 C C . GLU A 1 84 ? 35.470 -12.807 -8.049 1.00 78.00 84 GLU A C 1
ATOM 687 O O . GLU A 1 84 ? 34.929 -13.635 -7.322 1.00 78.00 84 GLU A O 1
ATOM 692 N N . LEU A 1 85 ? 34.761 -11.978 -8.823 1.00 76.88 85 LEU A N 1
ATOM 693 C CA . LEU A 1 85 ? 33.296 -11.983 -8.871 1.00 76.88 85 LEU A CA 1
ATOM 694 C C . LEU A 1 85 ? 32.735 -13.292 -9.437 1.00 76.88 85 LEU A C 1
ATOM 696 O O . LEU A 1 85 ? 31.684 -13.742 -8.992 1.00 76.88 85 LEU A O 1
ATOM 700 N N . ALA A 1 86 ? 33.414 -13.917 -10.401 1.00 80.62 86 ALA A N 1
ATOM 701 C CA . ALA A 1 86 ? 33.015 -15.211 -10.945 1.00 80.62 86 ALA A CA 1
ATOM 702 C C . ALA A 1 86 ? 33.221 -16.341 -9.924 1.00 80.62 86 ALA A C 1
ATOM 704 O O . ALA A 1 86 ? 32.341 -17.182 -9.763 1.00 80.62 86 ALA A O 1
ATOM 705 N N . LEU A 1 87 ? 34.343 -16.340 -9.197 1.00 82.75 87 LEU A N 1
ATOM 706 C CA . LEU A 1 87 ? 34.597 -17.243 -8.070 1.00 82.75 87 LEU A CA 1
ATOM 707 C C . LEU A 1 87 ? 33.562 -17.043 -6.968 1.00 82.75 87 LEU A C 1
ATOM 709 O O . LEU A 1 87 ? 32.977 -18.015 -6.492 1.00 82.75 87 LEU A O 1
ATOM 713 N N . GLU A 1 88 ? 33.274 -15.790 -6.614 1.00 76.00 88 GLU A N 1
ATOM 714 C CA . GLU A 1 88 ? 32.216 -15.462 -5.676 1.00 76.00 88 GLU A CA 1
ATOM 715 C C . GLU A 1 88 ? 30.889 -16.027 -6.193 1.00 76.00 88 GLU A C 1
ATOM 717 O O . GLU A 1 88 ? 30.240 -16.778 -5.479 1.00 76.00 88 GLU A O 1
ATOM 722 N N . TYR A 1 89 ? 30.482 -15.759 -7.432 1.00 76.44 89 TYR A N 1
ATOM 723 C CA . TYR A 1 89 ? 29.212 -16.246 -7.984 1.00 76.44 89 TYR A CA 1
ATOM 724 C C . TYR A 1 89 ? 29.110 -17.781 -8.026 1.00 76.44 89 TYR A C 1
ATOM 726 O O . TYR A 1 89 ? 28.052 -18.329 -7.724 1.00 76.44 89 TYR A O 1
ATOM 734 N N . ASN A 1 90 ? 30.216 -18.466 -8.329 1.00 78.19 90 ASN A N 1
ATOM 735 C CA . ASN A 1 90 ? 30.284 -19.925 -8.442 1.00 78.19 90 ASN A CA 1
ATOM 736 C C . ASN A 1 90 ? 30.476 -20.649 -7.100 1.00 78.19 90 ASN A C 1
ATOM 738 O O . ASN A 1 90 ? 30.336 -21.871 -7.051 1.00 78.19 90 ASN A O 1
ATOM 742 N N . THR A 1 91 ? 30.792 -19.936 -6.014 1.00 77.50 91 THR A N 1
ATOM 743 C CA . THR A 1 91 ? 30.896 -20.553 -4.686 1.00 77.50 91 THR A CA 1
ATOM 744 C C . THR A 1 91 ? 29.504 -21.024 -4.247 1.00 77.50 91 THR A C 1
ATOM 746 O O . THR A 1 91 ? 28.585 -20.195 -4.194 1.00 77.50 91 THR A O 1
ATOM 749 N N . PRO A 1 92 ? 29.320 -22.317 -3.906 1.00 79.50 92 PRO A N 1
ATOM 750 C CA . PRO A 1 92 ? 28.025 -22.848 -3.508 1.00 79.50 92 PRO A CA 1
ATOM 751 C C . PRO A 1 92 ? 27.387 -22.000 -2.395 1.00 79.50 92 PRO A C 1
ATOM 753 O O . PRO A 1 92 ? 28.075 -21.623 -1.438 1.00 79.50 92 PRO A O 1
ATOM 756 N N . PRO A 1 93 ? 26.074 -21.710 -2.457 1.00 73.62 93 PRO A N 1
ATOM 757 C CA . PRO A 1 93 ? 25.397 -20.883 -1.457 1.00 73.62 93 PRO A CA 1
ATOM 758 C C . PRO A 1 93 ? 25.590 -21.369 -0.013 1.00 73.62 93 PRO A C 1
ATOM 760 O O . PRO A 1 93 ? 25.599 -20.561 0.914 1.00 73.62 93 PRO A O 1
ATOM 763 N N . GLU A 1 94 ? 25.769 -22.675 0.191 1.00 73.50 94 GLU A N 1
ATOM 764 C CA . GLU A 1 94 ? 25.998 -23.283 1.505 1.00 73.50 94 GLU A CA 1
ATOM 765 C C . GLU A 1 94 ? 27.363 -22.932 2.109 1.00 73.50 94 GLU A C 1
ATOM 767 O O . GLU A 1 94 ? 27.460 -22.677 3.311 1.00 73.50 94 GLU A O 1
ATOM 772 N N . GLU A 1 95 ? 28.408 -22.850 1.285 1.00 71.56 95 GLU A N 1
ATOM 773 C CA . GLU A 1 95 ? 29.759 -22.494 1.725 1.00 71.56 95 GLU A CA 1
ATOM 774 C C . GLU A 1 95 ? 29.833 -21.001 2.066 1.00 71.56 95 GLU A C 1
ATOM 776 O O . GLU A 1 95 ? 30.278 -20.627 3.153 1.00 71.56 95 GLU A O 1
ATOM 781 N N . LYS A 1 96 ? 29.201 -20.154 1.239 1.00 67.44 96 LYS A N 1
ATOM 782 C CA . LYS A 1 96 ? 28.978 -18.736 1.561 1.00 67.44 96 LYS A CA 1
ATOM 783 C C . LYS A 1 96 ? 28.187 -18.533 2.849 1.00 67.44 96 LYS A C 1
ATOM 785 O O . LYS A 1 96 ? 28.478 -17.601 3.593 1.00 67.44 96 LYS A O 1
ATOM 790 N N . ARG A 1 97 ? 27.174 -19.365 3.125 1.00 65.12 97 ARG A N 1
ATOM 791 C CA . ARG A 1 97 ? 26.381 -19.299 4.369 1.00 65.12 97 ARG A CA 1
ATOM 792 C C . ARG A 1 97 ? 27.197 -19.718 5.592 1.00 65.12 97 ARG A C 1
ATOM 794 O O . ARG A 1 97 ? 27.025 -19.116 6.646 1.00 65.12 97 ARG A O 1
ATOM 801 N N . ARG A 1 98 ? 28.096 -20.701 5.458 1.00 67.06 98 ARG A N 1
ATOM 802 C CA . ARG A 1 98 ? 29.019 -21.116 6.531 1.00 67.06 98 ARG A CA 1
ATOM 803 C C . ARG A 1 98 ? 30.070 -20.057 6.860 1.00 67.06 98 ARG A C 1
ATOM 805 O O . ARG A 1 98 ? 30.461 -19.946 8.020 1.00 67.06 98 ARG A O 1
ATOM 812 N N . GLU A 1 99 ? 30.517 -19.292 5.866 1.00 64.81 99 GLU A N 1
ATOM 813 C CA . GLU A 1 99 ? 31.519 -18.235 6.050 1.00 64.81 99 GLU A CA 1
ATOM 814 C C . GLU A 1 99 ? 30.923 -16.855 6.352 1.00 64.81 99 GLU A C 1
ATOM 816 O O . GLU A 1 99 ? 31.611 -16.000 6.923 1.00 64.81 99 GLU A O 1
ATOM 821 N N . LYS A 1 100 ? 29.642 -16.624 6.027 1.00 68.38 100 LYS A N 1
ATOM 822 C CA . LYS A 1 100 ? 28.972 -15.360 6.336 1.00 68.38 100 LYS A CA 1
ATOM 823 C C . LYS A 1 100 ? 28.928 -15.166 7.845 1.00 68.38 100 LYS A C 1
ATOM 825 O O . LYS A 1 100 ? 28.234 -15.866 8.581 1.00 68.38 100 LYS A O 1
ATOM 830 N N . ARG A 1 101 ? 29.675 -14.163 8.304 1.00 63.97 101 ARG A N 1
ATOM 831 C CA . ARG A 1 101 ? 29.543 -13.617 9.652 1.00 63.97 101 ARG A CA 1
ATOM 832 C C . ARG A 1 101 ? 28.081 -13.230 9.848 1.00 63.97 101 ARG A C 1
ATOM 834 O O . ARG A 1 101 ? 27.575 -12.370 9.136 1.00 63.97 101 ARG A O 1
ATOM 841 N N . MET A 1 102 ? 27.412 -13.904 10.775 1.00 65.19 102 MET A N 1
ATOM 842 C CA . MET A 1 102 ? 26.112 -13.458 11.249 1.00 65.19 102 MET A CA 1
ATOM 843 C C . MET A 1 102 ? 26.366 -12.355 12.269 1.00 65.19 102 MET A C 1
ATOM 845 O O . MET A 1 102 ? 26.994 -12.602 13.303 1.00 65.19 102 MET A O 1
ATOM 849 N N . ASP A 1 103 ? 25.932 -11.147 11.937 1.00 73.62 103 ASP A N 1
ATOM 850 C CA . ASP A 1 103 ? 25.865 -10.043 12.881 1.00 73.62 103 ASP A CA 1
ATOM 851 C C . ASP A 1 103 ? 24.552 -10.181 13.658 1.00 73.62 103 ASP A C 1
ATOM 853 O O . ASP A 1 103 ? 23.493 -10.407 13.072 1.00 73.62 103 ASP A O 1
ATOM 857 N N . PHE A 1 104 ? 24.627 -10.093 14.983 1.00 77.38 104 PHE A N 1
ATOM 858 C CA . PHE A 1 104 ? 23.458 -10.149 15.854 1.00 77.38 104 PHE A CA 1
ATOM 859 C C . PHE A 1 104 ? 23.190 -8.755 16.408 1.00 77.38 104 PHE A C 1
ATOM 861 O O . PHE A 1 104 ? 24.123 -8.057 16.807 1.00 77.38 104 PHE A O 1
ATOM 868 N N . ILE A 1 105 ? 21.918 -8.370 16.454 1.00 77.94 105 ILE A N 1
ATOM 869 C CA . ILE A 1 105 ? 21.454 -7.173 17.151 1.00 77.94 105 ILE A CA 1
ATOM 870 C C . ILE A 1 105 ? 20.575 -7.663 18.297 1.00 77.94 105 ILE A C 1
ATOM 872 O O . ILE A 1 105 ? 19.615 -8.395 18.065 1.00 77.94 105 ILE A O 1
ATOM 876 N N . LEU A 1 106 ? 20.932 -7.297 19.525 1.00 81.62 106 LEU A N 1
ATOM 877 C CA . LEU A 1 106 ? 20.088 -7.517 20.694 1.00 81.62 106 LEU A CA 1
ATOM 878 C C . LEU A 1 106 ? 19.241 -6.263 20.897 1.00 81.62 106 LEU A C 1
ATOM 880 O O . LEU A 1 106 ? 19.774 -5.155 20.907 1.00 81.62 106 LEU A O 1
ATOM 884 N N . GLN A 1 107 ? 17.933 -6.447 21.021 1.00 83.12 107 GLN A N 1
ATOM 885 C CA . GLN A 1 107 ? 16.964 -5.379 21.251 1.00 83.12 107 GLN A CA 1
ATOM 886 C C . GLN A 1 107 ? 16.127 -5.729 22.478 1.00 83.12 107 GLN A C 1
ATOM 888 O O . GLN A 1 107 ? 16.042 -6.899 22.862 1.00 83.12 107 GLN A O 1
ATOM 893 N N . GLU A 1 108 ? 15.513 -4.719 23.088 1.00 84.88 108 GLU A N 1
ATOM 894 C CA . GLU A 1 108 ? 14.505 -4.947 24.117 1.00 84.88 108 GLU A CA 1
ATOM 895 C C . GLU A 1 108 ? 13.349 -5.769 23.533 1.00 84.88 108 GLU A C 1
ATOM 897 O O . GLU A 1 108 ? 12.865 -5.507 22.429 1.00 84.88 108 GLU A O 1
ATOM 902 N N . TYR A 1 109 ? 12.933 -6.803 24.263 1.00 87.06 109 TYR A N 1
ATOM 903 C CA . TYR A 1 109 ? 11.825 -7.644 23.839 1.00 87.06 109 TYR A CA 1
ATOM 904 C C . TYR A 1 109 ? 10.494 -6.977 24.185 1.00 87.06 109 TYR A C 1
ATOM 906 O O . TYR A 1 109 ? 10.145 -6.824 25.353 1.00 87.06 109 TYR A O 1
ATOM 914 N N . MET A 1 110 ? 9.729 -6.627 23.154 1.00 85.25 110 MET A N 1
ATOM 915 C CA . MET A 1 110 ? 8.396 -6.047 23.292 1.00 85.25 110 MET A CA 1
ATOM 916 C C . MET A 1 110 ? 7.352 -7.166 23.390 1.00 85.25 110 MET A C 1
ATOM 918 O O . MET A 1 110 ? 6.786 -7.593 22.384 1.00 85.25 110 MET A O 1
ATOM 922 N N . GLU A 1 111 ? 7.087 -7.646 24.608 1.00 84.38 111 GLU A N 1
ATOM 923 C CA . GLU A 1 111 ? 6.207 -8.803 24.873 1.00 84.38 111 GLU A CA 1
ATOM 924 C C . GLU A 1 111 ? 4.782 -8.672 24.309 1.00 84.38 111 GLU A C 1
ATOM 926 O O . GLU A 1 111 ? 4.141 -9.673 23.987 1.00 84.38 111 GLU A O 1
ATOM 931 N N . ASN A 1 112 ? 4.307 -7.437 24.135 1.00 82.88 112 ASN A N 1
ATOM 932 C CA . ASN A 1 112 ? 2.948 -7.136 23.683 1.00 82.88 112 ASN A CA 1
ATOM 933 C C . ASN A 1 112 ? 2.828 -6.989 22.153 1.00 82.88 112 ASN A C 1
ATOM 935 O O . ASN A 1 112 ? 1.734 -6.718 21.650 1.00 82.88 112 ASN A O 1
ATOM 939 N N . GLY A 1 113 ? 3.921 -7.207 21.413 1.00 88.25 113 GLY A N 1
ATOM 940 C CA . GLY A 1 113 ? 3.980 -7.070 19.958 1.00 88.25 113 GLY A CA 1
ATOM 941 C C . GLY A 1 113 ? 4.100 -5.618 19.492 1.00 88.25 113 GLY A C 1
ATOM 942 O O . GLY A 1 113 ? 4.566 -4.745 20.224 1.00 88.25 113 GLY A O 1
ATOM 943 N N . ASP A 1 114 ? 3.697 -5.367 18.246 1.00 88.19 114 ASP A N 1
ATOM 944 C CA . ASP A 1 114 ? 3.708 -4.036 17.637 1.00 88.19 114 ASP A CA 1
ATOM 945 C C . ASP A 1 114 ? 2.316 -3.365 17.646 1.00 88.19 114 ASP A C 1
ATOM 947 O O . ASP A 1 114 ? 1.287 -3.963 17.978 1.00 88.19 114 ASP A O 1
ATOM 951 N N . LEU A 1 115 ? 2.275 -2.079 17.281 1.00 87.75 115 LEU A N 1
ATOM 952 C CA . LEU A 1 115 ? 1.031 -1.307 17.226 1.00 87.75 115 LEU A CA 1
ATOM 953 C C . LEU A 1 115 ? 0.040 -1.865 16.187 1.00 87.75 115 LEU A C 1
ATOM 955 O O . LEU A 1 115 ? -1.169 -1.772 16.394 1.00 87.75 115 LEU A O 1
ATOM 959 N N . ALA A 1 116 ? 0.527 -2.469 15.098 1.00 85.69 116 ALA A N 1
ATOM 960 C CA . ALA A 1 116 ? -0.333 -3.070 14.083 1.00 85.69 116 ALA A CA 1
ATOM 961 C C . ALA A 1 116 ? -1.068 -4.293 14.650 1.00 85.69 116 ALA A C 1
ATOM 963 O O . ALA A 1 116 ? -2.282 -4.393 14.497 1.00 85.69 116 ALA A O 1
ATOM 964 N N . HIS A 1 117 ? -0.376 -5.158 15.394 1.00 85.56 117 HIS A N 1
ATOM 965 C CA . HIS A 1 117 ? -0.971 -6.277 16.120 1.00 85.56 117 HIS A CA 1
ATOM 966 C C . HIS A 1 117 ? -2.029 -5.808 17.119 1.00 85.56 117 HIS A C 1
ATOM 968 O O . HIS A 1 117 ? -3.085 -6.430 17.217 1.00 85.56 117 HIS A O 1
ATOM 974 N N . LEU A 1 118 ? -1.799 -4.703 17.839 1.00 88.44 118 LEU A N 1
ATOM 975 C CA . LEU A 1 118 ? -2.824 -4.127 18.717 1.00 88.44 118 LEU A CA 1
ATOM 976 C C . LEU A 1 118 ? -4.067 -3.683 17.926 1.00 88.44 118 LEU A C 1
ATOM 978 O O . LEU A 1 118 ? -5.189 -3.971 18.342 1.00 88.44 118 LEU A O 1
ATOM 982 N N . ILE A 1 119 ? -3.883 -3.010 16.787 1.00 86.62 119 ILE A N 1
ATOM 983 C CA . ILE A 1 119 ? -4.991 -2.579 15.920 1.00 86.62 119 ILE A CA 1
ATOM 984 C C . ILE A 1 119 ? -5.762 -3.793 15.385 1.00 86.62 119 ILE A C 1
ATOM 986 O O . ILE A 1 119 ? -6.991 -3.811 15.479 1.00 86.62 119 ILE A O 1
ATOM 990 N N . TYR A 1 120 ? -5.064 -4.823 14.899 1.00 85.62 120 TYR A N 1
ATOM 991 C CA . TYR A 1 120 ? -5.684 -6.061 14.426 1.00 85.62 120 TYR A CA 1
ATOM 992 C C . TYR A 1 120 ? -6.471 -6.761 15.534 1.00 85.62 120 TYR A C 1
ATOM 994 O O . TYR A 1 120 ? -7.638 -7.077 15.330 1.00 85.62 120 TYR A O 1
ATOM 1002 N N . LYS A 1 121 ? -5.910 -6.896 16.744 1.00 85.94 121 LYS A N 1
ATOM 1003 C CA . LYS A 1 121 ? -6.622 -7.467 17.903 1.00 85.94 121 LYS A CA 1
ATOM 1004 C C . LYS A 1 121 ? -7.928 -6.730 18.203 1.00 85.94 121 LYS A C 1
ATOM 1006 O O . LYS A 1 121 ? -8.941 -7.354 18.517 1.00 85.94 121 LYS A O 1
ATOM 1011 N N . LEU A 1 122 ? -7.917 -5.400 18.118 1.00 87.00 122 LEU A N 1
ATOM 1012 C CA . LEU A 1 122 ? -9.115 -4.594 18.348 1.00 87.00 122 LEU A CA 1
ATOM 1013 C C . LEU A 1 122 ? -10.171 -4.839 17.261 1.00 87.00 122 LEU A C 1
ATOM 1015 O O . LEU A 1 122 ? -11.349 -4.973 17.596 1.00 87.00 122 LEU A O 1
ATOM 1019 N N . GLN A 1 123 ? -9.755 -4.968 15.998 1.00 83.88 123 GLN A N 1
ATOM 1020 C CA . GLN A 1 123 ? -10.638 -5.288 14.871 1.00 83.88 123 GLN A CA 1
ATOM 1021 C C . GLN A 1 123 ? -11.212 -6.714 14.952 1.00 83.88 123 GLN A C 1
ATOM 1023 O O . GLN A 1 123 ? -12.420 -6.896 14.809 1.00 83.88 123 GLN A O 1
ATOM 1028 N N . GLU A 1 124 ? -10.368 -7.714 15.219 1.00 83.94 124 GLU A N 1
ATOM 1029 C CA . GLU A 1 124 ? -10.734 -9.138 15.259 1.00 83.94 124 GLU A CA 1
ATOM 1030 C C . GLU A 1 124 ? -11.614 -9.508 16.440 1.00 83.94 124 GLU A C 1
ATOM 1032 O O . GLU A 1 124 ? -12.377 -10.469 16.365 1.00 83.94 124 GLU A O 1
ATOM 1037 N N . SER A 1 125 ? -11.545 -8.745 17.532 1.00 81.44 125 SER A N 1
ATOM 1038 C CA . SER A 1 125 ? -12.309 -9.053 18.737 1.00 81.44 125 SER A CA 1
ATOM 1039 C C . SER A 1 125 ? -13.824 -9.139 18.525 1.00 81.44 125 SER A C 1
ATOM 1041 O O . SER A 1 125 ? -14.536 -9.537 19.448 1.00 81.44 125 SER A O 1
ATOM 1043 N N . GLY A 1 126 ? -14.334 -8.735 17.351 1.00 60.78 126 GLY A N 1
ATOM 1044 C CA . GLY A 1 126 ? -15.737 -8.858 16.952 1.00 60.78 126 GLY A CA 1
ATOM 1045 C C . GLY A 1 126 ? -16.687 -8.031 17.816 1.00 60.78 126 GLY A C 1
ATOM 1046 O O . GLY A 1 126 ? -17.890 -7.986 17.564 1.00 60.78 126 GLY A O 1
ATOM 1047 N N . ALA A 1 127 ? -16.155 -7.349 18.831 1.00 65.25 127 ALA A N 1
ATOM 1048 C CA . ALA A 1 127 ? -16.874 -6.492 19.738 1.00 65.25 127 ALA A CA 1
ATOM 1049 C C . ALA A 1 127 ? -17.176 -5.193 18.996 1.00 65.25 127 ALA A C 1
ATOM 1051 O O . ALA A 1 127 ? -16.465 -4.192 19.108 1.00 65.25 127 ALA A O 1
ATOM 1052 N N . THR A 1 128 ? -18.237 -5.236 18.193 1.00 59.19 128 THR A N 1
ATOM 1053 C CA . THR A 1 128 ? -18.803 -4.080 17.507 1.00 59.19 128 THR A CA 1
ATOM 1054 C C . THR A 1 128 ? -18.906 -2.920 18.496 1.00 59.19 128 THR A C 1
ATOM 1056 O O . THR A 1 128 ? -19.666 -2.986 19.461 1.00 59.19 128 THR A O 1
ATOM 1059 N N . GLY A 1 129 ? -18.103 -1.876 18.285 1.00 72.88 129 GLY A N 1
ATOM 1060 C CA . GLY A 1 129 ? -18.102 -0.673 19.120 1.00 72.88 129 GLY A CA 1
ATOM 1061 C C . GLY A 1 129 ? -16.934 -0.518 20.098 1.00 72.88 129 GLY A C 1
ATOM 1062 O O . GLY A 1 129 ? -16.854 0.533 20.734 1.00 72.88 129 GLY A O 1
ATOM 1063 N N . VAL A 1 130 ? -15.998 -1.471 20.209 1.00 83.81 130 VAL A N 1
ATOM 1064 C CA . VAL A 1 130 ? -14.757 -1.224 20.966 1.00 83.81 130 VAL A CA 1
ATOM 1065 C C . VAL A 1 130 ? -13.860 -0.284 20.164 1.00 83.81 130 VAL A C 1
ATOM 1067 O O . VAL A 1 130 ? -13.237 -0.665 19.180 1.00 83.81 130 VAL A O 1
ATOM 1070 N N . ARG A 1 131 ? -13.811 0.974 20.600 1.00 90.06 131 ARG A N 1
ATOM 1071 C CA . ARG A 1 131 ? -12.941 2.021 20.052 1.00 90.06 131 ARG A CA 1
ATOM 1072 C C . ARG A 1 131 ? -11.752 2.253 20.979 1.00 90.06 131 ARG A C 1
ATOM 1074 O O . ARG A 1 131 ? -11.841 1.989 22.182 1.00 90.06 131 ARG A O 1
ATOM 1081 N N . LEU A 1 132 ? -10.650 2.761 20.427 1.00 93.88 132 LEU A N 1
ATOM 1082 C CA . LEU A 1 132 ? -9.548 3.254 21.250 1.00 93.88 132 LEU A CA 1
ATOM 1083 C C . LEU A 1 132 ? -10.028 4.508 21.996 1.00 93.88 132 LEU A C 1
ATOM 1085 O O . LEU A 1 132 ? -10.559 5.412 21.356 1.00 93.88 132 LEU A O 1
ATOM 1089 N N . PRO A 1 133 ? -9.859 4.600 23.322 1.00 96.56 133 PRO A N 1
ATOM 1090 C CA . PRO A 1 133 ? -10.155 5.831 24.041 1.00 96.56 133 PRO A CA 1
ATOM 1091 C C . PRO A 1 133 ? -9.278 6.980 23.525 1.00 96.56 133 PRO A C 1
ATOM 1093 O O . PRO A 1 133 ? -8.089 6.783 23.263 1.00 96.56 133 PRO A O 1
ATOM 1096 N N . ASN A 1 134 ? -9.825 8.189 23.434 1.00 97.69 134 ASN A N 1
ATOM 1097 C CA . ASN A 1 134 ? -9.090 9.374 22.992 1.00 97.69 134 ASN A CA 1
ATOM 1098 C C . ASN A 1 134 ? -7.887 9.680 23.890 1.00 97.69 134 ASN A C 1
ATOM 1100 O O . ASN A 1 134 ? -6.839 10.074 23.383 1.00 97.69 134 ASN A O 1
ATOM 1104 N N . ARG A 1 135 ? -7.972 9.416 25.202 1.00 97.69 135 ARG A N 1
ATOM 1105 C CA . ARG A 1 135 ? -6.809 9.526 26.105 1.00 97.69 135 ARG A CA 1
ATOM 1106 C C . ARG A 1 135 ? -5.664 8.599 25.699 1.00 97.69 135 ARG A C 1
ATOM 1108 O O . ARG A 1 135 ? -4.500 8.976 25.816 1.00 97.69 135 ARG A O 1
ATOM 1115 N N . VAL A 1 136 ? -5.985 7.393 25.227 1.00 96.44 136 VAL A N 1
ATOM 1116 C CA . VAL A 1 136 ? -4.988 6.417 24.758 1.00 96.44 136 VAL A CA 1
ATOM 1117 C C . VAL A 1 136 ? -4.433 6.847 23.401 1.00 96.44 136 VAL A C 1
ATOM 1119 O O . VAL A 1 136 ? -3.219 6.840 23.232 1.00 96.44 136 VAL A O 1
ATOM 1122 N N . LEU A 1 137 ? -5.286 7.304 22.476 1.00 96.25 137 LEU A N 1
ATOM 1123 C CA . LEU A 1 137 ? -4.851 7.831 21.176 1.00 96.25 137 LEU A CA 1
ATOM 1124 C C . LEU A 1 137 ? -3.879 9.008 21.322 1.00 96.25 137 LEU A C 1
ATOM 1126 O O . LEU A 1 137 ? -2.804 8.989 20.730 1.00 96.25 137 LEU A O 1
ATOM 1130 N N . TRP A 1 138 ? -4.203 9.989 22.167 1.00 97.75 138 TRP A N 1
ATOM 1131 C CA . TRP A 1 138 ? -3.304 11.107 22.458 1.00 97.75 138 TRP A CA 1
ATOM 1132 C C . TRP A 1 138 ? -2.005 10.670 23.138 1.00 97.75 138 TRP A C 1
ATOM 1134 O O . TRP A 1 138 ? -0.957 11.269 22.900 1.00 97.75 138 TRP A O 1
ATOM 1144 N N . SER A 1 139 ? -2.052 9.623 23.965 1.00 96.56 139 SER A N 1
ATOM 1145 C CA . SER A 1 139 ? -0.851 9.060 24.590 1.00 96.56 139 SER A CA 1
ATOM 1146 C C . SER A 1 139 ? 0.058 8.399 23.551 1.00 96.56 139 SER A C 1
ATOM 1148 O O . SER A 1 139 ? 1.259 8.655 23.557 1.00 96.56 139 SER A O 1
ATOM 1150 N N . PHE A 1 140 ? -0.502 7.620 22.618 1.00 95.44 140 PHE A N 1
ATOM 1151 C CA . PHE A 1 140 ? 0.257 7.064 21.493 1.00 95.44 140 PHE A CA 1
ATOM 1152 C C . PHE A 1 140 ? 0.834 8.159 20.601 1.00 95.44 140 PHE A C 1
ATOM 1154 O O . PHE A 1 140 ? 2.017 8.106 20.274 1.00 95.44 140 PHE A O 1
ATOM 1161 N N . TRP A 1 141 ? 0.042 9.183 20.281 1.00 96.62 141 TRP A N 1
ATOM 1162 C CA . TRP A 1 141 ? 0.511 10.334 19.515 1.00 96.62 141 TRP A CA 1
ATOM 1163 C C . TRP A 1 141 ? 1.699 11.029 20.194 1.00 96.62 141 TRP A C 1
ATOM 1165 O O . TRP A 1 141 ? 2.737 11.239 19.573 1.00 96.62 141 TRP A O 1
ATOM 1175 N N . LEU A 1 142 ? 1.602 11.304 21.500 1.00 95.94 142 LEU A N 1
ATOM 1176 C CA . LEU A 1 142 ? 2.696 11.891 22.275 1.00 95.9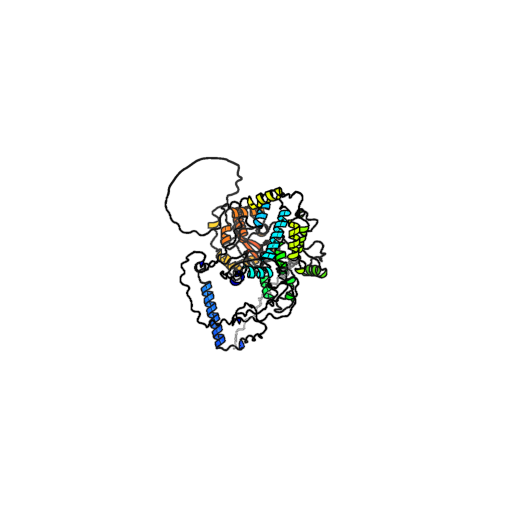4 142 LEU A CA 1
ATOM 1177 C C . LEU A 1 142 ? 3.951 11.005 22.287 1.00 95.94 142 LEU A C 1
ATOM 1179 O O . LEU A 1 142 ? 5.060 11.529 22.183 1.00 95.94 142 LEU A O 1
ATOM 1183 N N . CYS A 1 143 ? 3.796 9.685 22.414 1.00 95.38 143 CYS A N 1
ATOM 1184 C CA . CYS A 1 143 ? 4.915 8.746 22.337 1.00 95.38 143 CYS A CA 1
ATOM 1185 C C . CYS A 1 143 ? 5.606 8.798 20.969 1.00 95.38 143 CYS A C 1
ATOM 1187 O O . CYS A 1 143 ? 6.828 8.901 20.927 1.00 95.38 143 CYS A O 1
ATOM 1189 N N . LEU A 1 144 ? 4.849 8.795 19.868 1.00 94.25 144 LEU A N 1
ATOM 1190 C CA . LEU A 1 144 ? 5.403 8.882 18.512 1.00 94.25 144 LEU A CA 1
ATOM 1191 C C . LEU A 1 144 ? 6.166 10.192 18.291 1.00 94.25 144 LEU A C 1
ATOM 1193 O O . LEU A 1 144 ? 7.293 10.170 17.804 1.00 94.25 144 LEU A O 1
ATOM 1197 N N . VAL A 1 145 ? 5.599 11.325 18.716 1.00 94.50 145 VAL A N 1
ATOM 1198 C CA . VAL A 1 145 ? 6.261 12.634 18.602 1.00 94.50 145 VAL A CA 1
ATOM 1199 C C . VAL A 1 145 ? 7.560 12.680 19.412 1.00 94.50 145 VAL A C 1
ATOM 1201 O O . VAL A 1 145 ? 8.567 13.182 18.921 1.00 94.50 145 VAL A O 1
ATOM 1204 N N . ARG A 1 146 ? 7.576 12.123 20.630 1.00 92.62 146 ARG A N 1
ATOM 1205 C CA . ARG A 1 146 ? 8.807 12.027 21.432 1.00 92.62 146 ARG A CA 1
ATOM 1206 C C . ARG A 1 146 ? 9.862 11.158 20.768 1.00 92.62 146 ARG A C 1
ATOM 1208 O O . ARG A 1 146 ? 11.015 11.547 20.759 1.00 92.62 146 ARG A O 1
ATOM 1215 N N . VAL A 1 147 ? 9.477 10.034 20.166 1.00 89.94 147 VAL A N 1
ATOM 1216 C CA . VAL A 1 147 ? 10.421 9.187 19.422 1.00 89.94 147 VAL A CA 1
ATOM 1217 C C . VAL A 1 147 ? 11.058 9.953 18.260 1.00 89.94 147 VAL A C 1
ATOM 1219 O O . VAL A 1 147 ? 12.251 9.791 18.024 1.00 89.94 147 VAL A O 1
ATOM 1222 N N . LEU A 1 148 ? 10.309 10.812 17.561 1.00 89.75 148 LEU A N 1
ATOM 1223 C CA . LEU A 1 148 ? 10.884 11.656 16.508 1.00 89.75 148 LEU A CA 1
ATOM 1224 C C . LEU A 1 148 ? 11.914 12.653 17.046 1.00 89.75 148 LEU A C 1
ATOM 1226 O O . LEU A 1 148 ? 12.969 12.817 16.439 1.00 89.75 148 LEU A O 1
ATOM 1230 N N . ILE A 1 149 ? 11.621 13.273 18.187 1.00 87.44 149 ILE A N 1
ATOM 1231 C CA . ILE A 1 149 ? 12.511 14.251 18.816 1.00 87.44 149 ILE A CA 1
ATOM 1232 C C . ILE A 1 149 ? 13.725 13.546 19.425 1.00 87.44 149 ILE A C 1
ATOM 1234 O O . ILE A 1 149 ? 14.841 13.773 18.992 1.00 87.44 149 ILE A O 1
ATOM 1238 N N . ASP A 1 150 ? 13.513 12.628 20.363 1.00 81.81 150 ASP A N 1
ATOM 1239 C CA . ASP A 1 150 ? 14.580 12.021 21.163 1.00 81.81 150 ASP A CA 1
ATOM 1240 C C . ASP A 1 150 ? 15.373 10.952 20.384 1.00 81.81 150 ASP A C 1
ATOM 1242 O O . ASP A 1 150 ? 16.545 10.699 20.663 1.00 81.81 150 ASP A O 1
ATOM 1246 N N . GLY A 1 151 ? 14.731 10.277 19.423 1.00 72.62 151 GLY A N 1
ATOM 1247 C CA . GLY A 1 151 ? 15.310 9.145 18.694 1.00 72.62 151 GLY A CA 1
ATOM 1248 C C . GLY A 1 151 ? 15.973 9.505 17.364 1.00 72.62 151 GLY A C 1
ATOM 1249 O O . GLY A 1 151 ? 16.882 8.792 16.933 1.00 72.62 151 GLY A O 1
ATOM 1250 N N . PHE A 1 152 ? 15.535 10.585 16.706 1.00 68.00 152 PHE A N 1
ATOM 1251 C CA . PHE A 1 152 ? 15.996 10.944 15.357 1.00 68.00 152 PHE A CA 1
ATOM 1252 C C . PHE A 1 152 ? 16.601 12.344 15.260 1.00 68.00 152 PHE A C 1
ATOM 1254 O O . PHE A 1 152 ? 17.538 12.536 14.481 1.00 68.00 152 PHE A O 1
ATOM 1261 N N . GLU A 1 153 ? 16.128 13.309 16.049 1.00 59.38 153 GLU A N 1
ATOM 1262 C CA . GLU A 1 153 ? 16.785 14.606 16.168 1.00 59.38 153 GLU A CA 1
ATOM 1263 C C . GLU A 1 153 ? 17.805 14.540 17.301 1.00 59.38 153 GLU A C 1
ATOM 1265 O O . GLU A 1 153 ? 17.489 14.711 18.470 1.00 59.38 153 GLU A O 1
ATOM 1270 N N . LEU A 1 154 ? 19.066 14.262 16.958 1.00 52.41 154 LEU A N 1
ATOM 1271 C CA . LEU A 1 154 ? 20.160 14.388 17.920 1.00 52.41 154 LEU A CA 1
ATOM 1272 C C . LEU A 1 154 ? 20.223 15.836 18.407 1.00 52.41 154 LEU A C 1
ATOM 1274 O O . LEU A 1 154 ? 20.822 16.688 17.739 1.00 52.41 154 LEU A O 1
ATOM 1278 N N . ASP A 1 155 ? 19.609 16.088 19.560 1.00 51.47 155 ASP A N 1
ATOM 1279 C CA . ASP A 1 155 ? 19.721 17.349 20.264 1.00 51.47 155 ASP A CA 1
ATOM 1280 C C . ASP A 1 155 ? 21.214 17.629 20.527 1.00 51.47 155 ASP A C 1
ATOM 1282 O O . ASP A 1 155 ? 21.885 16.853 21.220 1.00 51.47 155 ASP A O 1
ATOM 1286 N N . PRO A 1 156 ? 21.779 18.706 19.952 1.00 54.75 156 PRO A N 1
ATOM 1287 C CA . PRO A 1 156 ? 23.154 19.093 20.218 1.00 54.75 156 PRO A CA 1
ATOM 1288 C C . PRO A 1 156 ? 23.414 19.343 21.709 1.00 54.75 156 PRO A C 1
ATOM 1290 O O . PRO A 1 156 ? 24.530 19.075 22.155 1.00 54.75 156 PRO A O 1
ATOM 1293 N N . SER A 1 157 ? 22.421 19.814 22.483 1.00 55.06 157 SER A N 1
ATOM 1294 C CA . SER A 1 157 ? 22.598 19.992 23.932 1.00 55.06 157 SER A CA 1
ATOM 1295 C C . SER A 1 157 ? 22.643 18.666 24.682 1.00 55.06 157 SER A C 1
ATOM 1297 O O . SER A 1 157 ? 23.518 18.495 25.524 1.00 55.06 157 SER A O 1
ATOM 1299 N N . ALA A 1 158 ? 21.820 17.686 24.304 1.00 49.44 158 ALA A N 1
ATOM 1300 C CA . ALA A 1 158 ? 21.921 16.327 24.836 1.00 49.44 158 ALA A CA 1
ATOM 1301 C C . ALA A 1 158 ? 23.294 15.675 24.577 1.00 49.44 158 ALA A C 1
ATOM 1303 O O . ALA A 1 158 ? 23.752 14.886 25.397 1.00 49.44 158 ALA A O 1
ATOM 1304 N N . LEU A 1 159 ? 23.986 16.016 23.479 1.00 48.62 159 LEU A N 1
ATOM 1305 C CA . LEU A 1 159 ? 25.374 15.589 23.242 1.00 48.62 159 LEU A CA 1
ATOM 1306 C C . LEU A 1 159 ? 26.379 16.287 24.177 1.00 48.62 159 LEU A C 1
ATOM 1308 O O . LEU A 1 159 ? 27.311 15.638 24.647 1.00 48.62 159 LEU A O 1
ATOM 1312 N N . GLY A 1 160 ? 26.183 17.579 24.456 1.00 61.56 160 GLY A N 1
ATOM 1313 C CA . GLY A 1 160 ? 27.019 18.352 25.383 1.00 61.56 160 GLY A CA 1
ATOM 1314 C C . GLY A 1 160 ? 26.879 17.891 26.837 1.00 61.56 160 GLY A C 1
ATOM 1315 O O . GLY A 1 160 ? 27.880 17.608 27.493 1.00 61.56 160 GLY A O 1
ATOM 1316 N N . ASP A 1 161 ? 25.643 17.709 27.307 1.00 55.19 161 ASP A N 1
ATOM 1317 C CA . ASP A 1 161 ? 25.352 17.230 28.665 1.00 55.19 161 ASP A CA 1
ATOM 1318 C C . ASP A 1 161 ? 25.866 15.794 28.887 1.00 55.19 161 ASP A C 1
ATOM 1320 O O . ASP A 1 161 ? 26.291 15.422 29.986 1.00 55.19 161 ASP A O 1
ATOM 1324 N N . TRP A 1 162 ? 25.882 14.974 27.832 1.00 43.19 162 TRP A N 1
ATOM 1325 C CA . TRP A 1 162 ? 26.403 13.607 27.867 1.00 43.19 162 TRP A CA 1
ATOM 1326 C C . TRP A 1 162 ? 27.935 13.565 27.974 1.00 43.19 162 TRP A C 1
ATOM 1328 O O . TRP A 1 162 ? 28.471 12.775 28.752 1.00 43.19 162 TRP A O 1
ATOM 1338 N N . GLU A 1 163 ? 28.653 14.444 27.266 1.00 55.00 163 GLU A N 1
ATOM 1339 C CA . GLU A 1 163 ? 30.112 14.575 27.405 1.00 55.00 163 GLU A CA 1
ATOM 1340 C C . GLU A 1 163 ? 30.530 15.042 28.805 1.00 55.00 163 GLU A C 1
ATOM 1342 O O . GLU A 1 163 ? 31.578 14.624 29.300 1.00 55.00 163 GLU A O 1
ATOM 1347 N N . ASP A 1 164 ? 29.713 15.862 29.465 1.00 58.38 164 ASP A N 1
ATOM 1348 C CA . ASP A 1 164 ? 29.979 16.321 30.830 1.00 58.38 164 ASP A CA 1
ATOM 1349 C C . ASP A 1 164 ? 29.603 15.280 31.896 1.00 58.38 164 ASP A C 1
ATOM 1351 O O . ASP A 1 164 ? 30.267 15.197 32.927 1.00 58.38 164 ASP A O 1
ATOM 1355 N N . THR A 1 165 ? 28.622 14.413 31.624 1.00 50.00 165 THR A N 1
ATOM 1356 C CA . THR A 1 165 ? 28.217 13.322 32.532 1.00 50.00 165 THR A CA 1
ATOM 1357 C C . THR A 1 165 ? 29.244 12.175 32.584 1.00 50.00 165 THR A C 1
ATOM 1359 O O . THR A 1 165 ? 29.360 11.505 33.609 1.00 50.00 165 THR A O 1
ATOM 1362 N N . PHE A 1 166 ? 30.016 11.952 31.511 1.00 45.28 166 PHE A N 1
ATOM 1363 C CA . PHE A 1 166 ? 31.032 10.884 31.424 1.00 45.28 166 PHE A CA 1
ATOM 1364 C C . PHE A 1 166 ? 32.483 11.358 31.585 1.00 45.28 166 PHE A C 1
ATOM 1366 O O . PHE A 1 166 ? 33.409 10.542 31.561 1.00 45.28 166 PHE A O 1
ATOM 1373 N N . LYS A 1 167 ? 32.708 12.656 31.811 1.00 51.09 167 LYS A N 1
ATOM 1374 C CA . LYS A 1 167 ? 33.947 13.125 32.437 1.00 51.09 167 LYS A CA 1
ATOM 1375 C C . LYS A 1 167 ? 33.868 12.766 33.916 1.00 51.09 167 LYS A C 1
ATOM 1377 O O . LYS A 1 167 ? 33.427 13.569 34.733 1.00 51.09 167 LYS A O 1
ATOM 1382 N N . GLU A 1 168 ? 34.260 11.542 34.263 1.00 41.66 168 GLU A N 1
ATOM 1383 C CA . GLU A 1 168 ? 34.453 11.198 35.670 1.00 41.66 168 GLU A CA 1
ATOM 1384 C C . GLU A 1 168 ? 35.345 12.253 36.348 1.00 41.66 168 GLU A C 1
ATOM 1386 O O . GLU A 1 168 ? 36.336 12.705 35.754 1.00 41.66 168 GLU A O 1
ATOM 1391 N N . PRO A 1 169 ? 35.043 12.648 37.595 1.00 44.25 169 PRO A N 1
ATOM 1392 C CA . PRO A 1 169 ? 35.998 13.386 38.389 1.00 44.25 169 PRO A CA 1
ATOM 1393 C C . PRO A 1 169 ? 37.150 12.428 38.684 1.00 44.25 169 PRO A C 1
ATOM 1395 O O . PRO A 1 169 ? 37.008 11.517 39.494 1.00 44.25 169 PRO A O 1
ATOM 1398 N N . THR A 1 170 ? 38.295 12.620 38.027 1.00 42.50 170 THR A N 1
ATOM 1399 C CA . THR A 1 170 ? 39.546 11.986 38.452 1.00 42.50 170 THR A CA 1
ATOM 1400 C C . THR A 1 170 ? 39.735 12.259 39.937 1.00 42.50 170 THR A C 1
ATOM 1402 O O . THR A 1 170 ? 39.999 13.396 40.340 1.00 42.50 170 THR A O 1
ATOM 1405 N N . GLU A 1 171 ? 39.572 11.204 40.732 1.00 42.97 171 GLU A N 1
ATOM 1406 C CA . GLU A 1 171 ? 39.901 11.159 42.144 1.00 42.97 171 GLU A CA 1
ATOM 1407 C C . GLU A 1 171 ? 41.309 11.721 42.328 1.00 42.97 171 GLU A C 1
ATOM 1409 O O . GLU A 1 171 ? 42.302 11.122 41.916 1.00 42.97 171 GLU A O 1
ATOM 1414 N N . THR A 1 172 ? 41.404 12.896 42.948 1.00 40.06 172 THR A N 1
ATOM 1415 C CA . THR A 1 172 ? 42.637 13.282 43.625 1.00 40.06 172 THR A CA 1
ATOM 1416 C C . THR A 1 172 ? 42.423 13.075 45.107 1.00 40.06 172 THR A C 1
ATOM 1418 O O . THR A 1 172 ? 41.528 13.639 45.734 1.00 40.06 172 THR A O 1
ATOM 1421 N N . THR A 1 173 ? 43.253 12.188 45.619 1.00 39.16 173 THR A N 1
ATOM 1422 C CA . THR A 1 173 ? 43.378 11.737 46.988 1.00 39.16 173 THR A CA 1
ATOM 1423 C C . THR A 1 173 ? 43.570 12.867 48.001 1.00 39.16 173 THR A C 1
ATOM 1425 O O . THR A 1 173 ? 44.205 13.889 47.757 1.00 39.16 173 THR A O 1
ATOM 1428 N N . ALA A 1 174 ? 43.009 12.591 49.176 1.00 43.00 174 ALA A N 1
ATOM 1429 C CA . ALA A 1 174 ? 43.090 13.268 50.462 1.00 43.00 174 ALA A CA 1
ATOM 1430 C C . ALA A 1 174 ? 44.408 13.984 50.824 1.00 43.00 174 ALA A C 1
ATOM 1432 O O . ALA A 1 174 ? 45.481 13.393 50.733 1.00 43.00 174 ALA A O 1
ATOM 1433 N N . ALA A 1 175 ? 44.278 15.162 51.451 1.00 37.75 175 ALA A N 1
ATOM 1434 C CA . ALA A 1 175 ? 44.920 15.490 52.733 1.00 37.75 175 ALA A CA 1
ATOM 1435 C C . ALA A 1 175 ? 44.405 16.831 53.302 1.00 37.75 175 ALA A C 1
ATOM 1437 O O . ALA A 1 175 ? 44.441 17.846 52.617 1.00 37.75 175 ALA A O 1
ATOM 1438 N N . GLY A 1 176 ? 44.038 16.850 54.592 1.00 34.59 176 GLY A N 1
ATOM 1439 C CA . GLY A 1 176 ? 44.283 18.027 55.442 1.00 34.59 176 GLY A CA 1
ATOM 1440 C C . GLY A 1 176 ? 43.084 18.841 55.947 1.00 34.59 176 GLY A C 1
ATOM 1441 O O . GLY A 1 176 ? 42.741 19.864 55.382 1.00 34.59 176 GLY A O 1
ATOM 1442 N N . ALA A 1 177 ? 42.554 18.413 57.095 1.00 33.50 177 ALA A N 1
ATOM 1443 C CA . ALA A 1 177 ? 42.306 19.217 58.301 1.00 33.50 177 ALA A CA 1
ATOM 1444 C C . ALA A 1 177 ? 41.553 20.578 58.246 1.00 33.50 177 ALA A C 1
ATOM 1446 O O . ALA A 1 177 ? 42.086 21.603 57.850 1.00 33.50 177 ALA A O 1
ATOM 1447 N N . ALA A 1 178 ? 40.411 20.562 58.948 1.00 36.97 178 ALA A N 1
ATOM 1448 C CA . ALA A 1 178 ? 40.066 21.437 60.079 1.00 36.97 178 ALA A CA 1
ATOM 1449 C C . ALA A 1 178 ? 39.593 22.899 59.867 1.00 36.97 178 ALA A C 1
ATOM 1451 O O . ALA A 1 178 ? 40.260 23.756 59.304 1.00 36.97 178 ALA A O 1
ATOM 1452 N N . THR A 1 179 ? 38.480 23.164 60.573 1.00 35.84 179 THR A N 1
ATOM 1453 C CA . THR A 1 179 ? 37.992 24.424 61.174 1.00 35.84 179 THR A CA 1
ATOM 1454 C C . THR A 1 179 ? 37.353 25.513 60.299 1.00 35.84 179 THR A C 1
ATOM 1456 O O . THR A 1 179 ? 38.034 26.275 59.634 1.00 35.84 179 THR A O 1
ATOM 1459 N N . GLY A 1 180 ? 36.043 25.709 60.518 1.00 34.69 180 GLY A N 1
ATOM 1460 C CA . GLY A 1 180 ? 35.530 27.001 60.995 1.00 34.69 180 GLY A CA 1
ATOM 1461 C C . GLY A 1 180 ? 34.869 27.956 59.990 1.00 34.69 180 GLY A C 1
ATOM 1462 O O . GLY A 1 180 ? 35.517 28.461 59.090 1.00 34.69 180 GLY A O 1
ATOM 1463 N N . ALA A 1 181 ? 33.617 28.308 60.313 1.00 31.36 181 ALA A N 1
ATOM 1464 C CA . ALA A 1 181 ? 32.927 29.576 60.033 1.00 31.36 181 ALA A CA 1
ATOM 1465 C C . ALA A 1 181 ? 32.480 29.915 58.587 1.00 31.36 181 ALA A C 1
ATOM 1467 O O . ALA A 1 181 ? 33.266 30.079 57.665 1.00 31.36 181 ALA A O 1
ATOM 1468 N N . ALA A 1 182 ? 31.169 30.151 58.446 1.00 34.09 182 ALA A N 1
ATOM 1469 C CA . ALA A 1 182 ? 30.604 31.105 57.482 1.00 34.09 182 ALA A CA 1
ATOM 1470 C C . ALA A 1 182 ? 30.917 32.556 57.945 1.00 34.09 182 ALA A C 1
ATOM 1472 O O . ALA A 1 182 ? 31.329 32.703 59.100 1.00 34.09 182 ALA A O 1
ATOM 1473 N N . PRO A 1 183 ? 30.640 33.648 57.190 1.00 48.75 183 PRO A N 1
ATOM 1474 C CA . PRO A 1 183 ? 30.032 33.784 55.854 1.00 48.75 183 PRO A CA 1
ATOM 1475 C C . PRO A 1 183 ? 30.815 34.735 54.903 1.00 48.75 183 PRO A C 1
ATOM 1477 O O . PRO A 1 183 ? 31.756 35.406 55.316 1.00 48.75 183 PRO A O 1
ATOM 1480 N N . GLY A 1 184 ? 30.391 34.891 53.640 1.00 29.78 184 GLY A N 1
ATOM 1481 C CA . GLY A 1 184 ? 30.883 36.016 52.830 1.00 29.78 184 GLY A CA 1
ATOM 1482 C C . GLY A 1 184 ? 30.586 35.958 51.337 1.00 29.78 184 GLY A C 1
ATOM 1483 O O . GLY A 1 184 ? 31.205 35.206 50.598 1.00 29.78 184 GLY A O 1
ATOM 1484 N N . ILE A 1 185 ? 29.664 36.816 50.906 1.00 37.53 185 ILE A N 1
ATOM 1485 C CA . ILE A 1 185 ? 29.435 37.225 49.518 1.00 37.53 185 ILE A CA 1
ATOM 1486 C C . ILE A 1 185 ? 30.662 38.000 49.014 1.00 37.53 185 ILE A C 1
ATOM 1488 O O . ILE A 1 185 ? 31.032 38.992 49.639 1.00 37.53 185 ILE A O 1
ATOM 1492 N N . ALA A 1 186 ? 31.232 37.622 47.864 1.00 32.22 186 ALA A N 1
ATOM 1493 C CA . ALA A 1 186 ? 32.035 38.521 47.032 1.00 32.22 186 ALA A CA 1
ATOM 1494 C C . ALA A 1 186 ? 32.123 38.042 45.573 1.00 32.22 186 ALA A C 1
ATOM 1496 O O . ALA A 1 186 ? 32.169 36.852 45.276 1.00 32.22 186 ALA A O 1
ATOM 1497 N N . ASN A 1 187 ? 32.125 39.034 44.689 1.00 34.06 187 ASN A N 1
ATOM 1498 C CA . ASN A 1 187 ? 32.069 38.975 43.235 1.00 34.06 187 ASN A CA 1
ATOM 1499 C C . ASN A 1 187 ? 33.305 38.353 42.561 1.00 34.06 187 ASN A C 1
ATOM 1501 O O . ASN A 1 187 ? 34.430 38.617 42.966 1.00 34.06 187 ASN A O 1
ATOM 1505 N N . GLY A 1 188 ? 33.045 37.666 41.443 1.00 36.69 188 GLY A N 1
ATOM 1506 C CA . GLY A 1 188 ? 33.728 37.811 40.151 1.00 36.69 188 GLY A CA 1
ATOM 1507 C C . GLY A 1 188 ? 35.249 37.676 40.082 1.00 36.69 188 GLY A C 1
ATOM 1508 O O . GLY A 1 188 ? 35.968 38.624 40.373 1.00 36.69 188 GLY A O 1
ATOM 1509 N N . THR A 1 189 ? 35.716 36.593 39.459 1.00 29.84 189 THR A N 1
ATOM 1510 C CA . THR A 1 189 ? 36.969 36.590 38.694 1.00 29.84 189 THR A CA 1
ATOM 1511 C C . THR A 1 189 ? 36.855 35.680 37.474 1.00 29.84 189 THR A C 1
ATOM 1513 O O . THR A 1 189 ? 36.301 34.584 37.522 1.00 29.84 189 THR A O 1
ATOM 1516 N N . ALA A 1 190 ? 37.351 36.206 36.356 1.00 37.34 190 ALA A N 1
ATOM 1517 C CA . ALA A 1 190 ? 37.468 35.553 35.065 1.00 37.34 190 ALA A CA 1
ATOM 1518 C C . ALA A 1 190 ? 38.275 34.250 35.160 1.00 37.34 190 ALA A C 1
ATOM 1520 O O . ALA A 1 190 ? 39.318 34.210 35.814 1.00 37.34 190 ALA A O 1
ATOM 1521 N N . VAL A 1 191 ? 37.815 33.208 34.465 1.00 29.83 191 VAL A N 1
ATOM 1522 C CA . VAL A 1 191 ? 38.592 31.982 34.276 1.00 29.83 191 VAL A CA 1
ATOM 1523 C C . VAL A 1 191 ? 39.447 32.134 33.022 1.00 29.83 191 VAL A C 1
ATOM 1525 O O . VAL A 1 191 ? 38.948 32.285 31.909 1.00 29.83 191 VAL A O 1
ATOM 1528 N N . ASP A 1 192 ? 40.750 32.122 33.271 1.00 33.62 192 ASP A N 1
ATOM 1529 C CA . ASP A 1 192 ? 41.866 32.088 32.336 1.00 33.62 192 ASP A CA 1
ATOM 1530 C C . ASP A 1 192 ? 41.798 30.842 31.431 1.00 33.62 192 ASP A C 1
ATOM 1532 O O . ASP A 1 192 ? 41.824 29.696 31.887 1.00 33.62 192 ASP A O 1
ATOM 1536 N N . GLY A 1 193 ? 41.678 31.090 30.126 1.00 40.28 193 GLY A N 1
ATOM 1537 C CA . GLY A 1 193 ? 41.575 30.097 29.061 1.00 40.28 193 GLY A CA 1
ATOM 1538 C C . GLY A 1 193 ? 42.928 29.582 28.579 1.00 40.28 193 GLY A C 1
ATOM 1539 O O . GLY A 1 193 ? 43.218 29.654 27.386 1.00 40.28 193 GLY A O 1
ATOM 1540 N N . THR A 1 194 ? 43.760 29.041 29.470 1.00 41.50 194 THR A N 1
ATOM 1541 C CA . THR A 1 194 ? 45.059 28.477 29.073 1.00 41.50 194 THR A CA 1
ATOM 1542 C C . THR A 1 194 ? 45.364 27.128 29.732 1.00 41.50 194 THR A C 1
ATOM 1544 O O . THR A 1 194 ? 46.232 26.985 30.589 1.00 41.50 194 THR A O 1
ATOM 1547 N N . LYS A 1 195 ? 44.722 26.063 29.236 1.00 34.47 195 LYS A N 1
ATOM 1548 C CA . LYS A 1 195 ? 45.329 24.722 29.256 1.00 34.47 195 LYS A CA 1
ATOM 1549 C C . LYS A 1 195 ? 45.569 24.255 27.826 1.00 34.47 195 LYS A C 1
ATOM 1551 O O . LYS A 1 195 ? 44.644 24.046 27.050 1.00 34.47 195 LYS A O 1
ATOM 1556 N N . LYS A 1 196 ? 46.860 24.170 27.498 1.00 36.91 196 LYS A N 1
ATOM 1557 C CA . LYS A 1 196 ? 47.419 23.706 26.228 1.00 36.91 196 LYS A CA 1
ATOM 1558 C C . LYS A 1 196 ? 46.990 22.260 25.967 1.00 36.91 196 LYS A C 1
ATOM 1560 O O . LYS A 1 196 ? 47.205 21.393 26.811 1.00 36.91 196 LYS A O 1
ATOM 1565 N N . PHE A 1 197 ? 46.421 22.020 24.791 1.00 39.31 197 PHE A N 1
ATOM 1566 C CA . PHE A 1 197 ? 46.278 20.684 24.218 1.00 39.31 197 PHE A CA 1
ATOM 1567 C C . PHE A 1 197 ? 47.666 20.055 23.986 1.00 39.31 197 PHE A C 1
ATOM 1569 O O . PHE A 1 197 ? 48.643 20.795 23.830 1.00 39.31 197 PHE A O 1
ATOM 1576 N N . PRO A 1 198 ? 47.783 18.716 23.968 1.00 43.28 198 PRO A N 1
ATOM 1577 C CA . PRO A 1 198 ? 49.037 18.052 23.635 1.00 43.28 198 PRO A CA 1
ATOM 1578 C C . PRO A 1 198 ? 49.531 18.437 22.232 1.00 43.28 198 PRO A C 1
ATOM 1580 O O . PRO A 1 198 ? 48.752 18.625 21.295 1.00 43.28 198 PRO A O 1
ATOM 1583 N N . GLU A 1 199 ? 50.851 18.556 22.115 1.00 30.30 199 GLU A N 1
ATOM 1584 C CA . GLU A 1 199 ? 51.574 18.855 20.879 1.00 30.30 199 GLU A CA 1
ATOM 1585 C C . GLU A 1 199 ? 51.263 17.770 19.829 1.00 30.30 199 GLU A C 1
ATOM 1587 O O . GLU A 1 199 ? 51.502 16.587 20.066 1.00 30.30 199 GLU A O 1
ATOM 1592 N N . GLY A 1 200 ? 50.665 18.162 18.696 1.00 39.47 200 GLY A N 1
ATOM 1593 C CA . GLY A 1 200 ? 50.287 17.253 17.602 1.00 39.47 200 GLY A CA 1
ATOM 1594 C C . GLY A 1 200 ? 48.790 17.172 17.270 1.00 39.47 200 GLY A C 1
ATOM 1595 O O . GLY A 1 200 ? 48.425 16.472 16.328 1.00 39.47 200 GLY A O 1
ATOM 1596 N N . PHE A 1 201 ? 47.916 17.892 17.981 1.00 27.88 201 PHE A N 1
ATOM 1597 C CA . PHE A 1 201 ? 46.484 17.940 17.661 1.00 27.88 201 PHE A CA 1
ATOM 1598 C C . PHE A 1 201 ? 46.141 19.179 16.812 1.00 27.88 201 PHE A C 1
ATOM 1600 O O . PHE A 1 201 ? 45.960 20.275 17.338 1.00 27.88 201 PHE A O 1
ATOM 1607 N N . ASN A 1 202 ? 46.058 19.016 15.488 1.00 30.16 202 ASN A N 1
ATOM 1608 C CA . ASN A 1 202 ? 45.604 20.071 14.575 1.00 30.16 202 ASN A CA 1
ATOM 1609 C C . ASN A 1 202 ? 44.082 20.004 14.395 1.00 30.16 202 ASN A C 1
ATOM 1611 O O . ASN A 1 202 ? 43.567 19.060 13.801 1.00 30.16 202 ASN A O 1
ATOM 1615 N N . TYR A 1 203 ? 43.374 21.038 14.851 1.00 32.22 203 TYR A N 1
ATOM 1616 C CA . TYR A 1 203 ? 42.037 21.355 14.351 1.00 32.22 203 TYR A CA 1
ATOM 1617 C C . TYR A 1 203 ? 42.191 22.279 13.139 1.00 32.22 203 TYR A C 1
ATOM 1619 O O . TYR A 1 203 ? 42.683 23.400 13.268 1.00 32.22 203 TYR A O 1
ATOM 1627 N N . THR A 1 204 ? 41.758 21.836 11.961 1.00 30.05 204 THR A N 1
ATOM 1628 C CA . THR A 1 204 ? 41.473 22.746 10.846 1.00 30.05 204 THR A CA 1
ATOM 1629 C C . THR A 1 204 ? 40.216 23.539 11.193 1.00 30.05 204 THR A C 1
ATOM 1631 O O . THR A 1 204 ? 39.178 22.978 11.545 1.00 30.05 204 THR A O 1
ATOM 1634 N N . GLY A 1 205 ? 40.358 24.863 11.188 1.00 27.70 205 GLY A N 1
ATOM 1635 C CA . GLY A 1 205 ? 39.391 25.804 11.731 1.00 27.70 205 GLY A CA 1
ATOM 1636 C C . GLY A 1 205 ? 38.007 25.739 11.090 1.00 27.70 205 GLY A C 1
ATOM 1637 O O . GLY A 1 205 ? 37.842 25.600 9.882 1.00 27.70 205 GLY A O 1
ATOM 1638 N N . ILE A 1 206 ? 37.007 25.926 11.947 1.00 34.00 206 ILE A N 1
ATOM 1639 C CA . ILE A 1 206 ? 35.625 26.235 11.594 1.00 34.00 206 ILE A CA 1
ATOM 1640 C C . ILE A 1 206 ? 35.617 27.576 10.848 1.00 34.00 206 ILE A C 1
ATOM 1642 O O . ILE A 1 206 ? 35.909 28.625 11.427 1.00 34.00 206 ILE A O 1
ATOM 1646 N N . GLY A 1 207 ? 35.274 27.544 9.560 1.00 28.59 207 GLY A N 1
ATOM 1647 C CA . GLY A 1 207 ? 35.001 28.743 8.776 1.00 28.59 207 GLY A CA 1
ATOM 1648 C C . GLY A 1 207 ? 33.827 29.518 9.377 1.00 28.59 207 GLY A C 1
ATOM 1649 O O . GLY A 1 207 ? 32.700 29.028 9.422 1.00 28.59 207 GLY A O 1
ATOM 1650 N N . ARG A 1 208 ? 34.099 30.737 9.852 1.00 32.12 208 ARG A N 1
ATOM 1651 C CA . ARG A 1 208 ? 33.082 31.723 10.230 1.00 32.12 208 ARG A CA 1
ATOM 1652 C C . ARG A 1 208 ? 32.433 32.265 8.960 1.00 32.12 208 ARG A C 1
ATOM 1654 O O . ARG A 1 208 ? 33.106 32.909 8.162 1.00 32.12 208 ARG A O 1
ATOM 1661 N N . GLY A 1 209 ? 31.134 32.031 8.798 1.00 33.22 209 GLY A N 1
ATOM 1662 C CA . GLY A 1 209 ? 30.355 32.653 7.730 1.00 33.22 209 GLY A CA 1
ATOM 1663 C C . GLY A 1 209 ? 29.034 31.952 7.434 1.00 33.22 209 GLY A C 1
ATOM 1664 O O . GLY A 1 209 ? 28.905 31.366 6.365 1.00 33.22 209 GLY A O 1
ATOM 1665 N N . ARG A 1 210 ? 28.087 32.001 8.381 1.00 29.02 210 ARG A N 1
ATOM 1666 C CA . ARG A 1 210 ? 26.617 32.071 8.208 1.00 29.02 210 ARG A CA 1
ATOM 1667 C C . ARG A 1 210 ? 25.963 31.911 9.586 1.00 29.02 210 ARG A C 1
ATOM 1669 O O . ARG A 1 210 ? 26.380 31.045 10.352 1.00 29.02 210 ARG A O 1
ATOM 1676 N N . GLU A 1 211 ? 25.041 32.820 9.888 1.00 30.50 211 GLU A N 1
ATOM 1677 C CA . GLU A 1 211 ? 24.373 33.010 11.182 1.00 30.50 211 GLU A CA 1
ATOM 1678 C C . GLU A 1 211 ? 23.509 31.817 11.629 1.00 30.50 211 GLU A C 1
ATOM 1680 O O . GLU A 1 211 ? 23.349 30.828 10.911 1.00 30.50 211 GLU A O 1
ATOM 1685 N N . ASP A 1 212 ? 23.041 31.933 12.873 1.00 39.44 212 ASP A N 1
ATOM 1686 C CA . ASP A 1 212 ? 22.443 30.922 13.738 1.00 39.44 212 ASP A CA 1
ATOM 1687 C C . ASP A 1 212 ? 21.151 30.265 13.208 1.00 39.44 212 ASP A C 1
ATOM 1689 O O . ASP A 1 212 ? 20.286 30.928 12.643 1.00 39.44 212 ASP A O 1
ATOM 1693 N N . HIS A 1 213 ? 21.003 28.965 13.530 1.00 36.62 213 HIS A N 1
ATOM 1694 C CA . HIS A 1 213 ? 19.821 28.097 13.327 1.00 36.62 213 HIS A CA 1
ATOM 1695 C C . HIS A 1 213 ? 19.590 27.706 11.850 1.00 36.62 213 HIS A C 1
ATOM 1697 O O . HIS A 1 213 ? 19.577 28.527 10.950 1.00 36.62 213 HIS A O 1
ATOM 1703 N N . GLU A 1 214 ? 19.482 26.449 11.440 1.00 38.69 214 GLU A N 1
ATOM 1704 C CA . GLU A 1 214 ? 18.802 25.279 11.993 1.00 38.69 214 GLU A CA 1
ATOM 1705 C C . GLU A 1 214 ? 19.350 24.067 11.187 1.00 38.69 214 GLU A C 1
ATOM 1707 O O . GLU A 1 214 ? 19.761 24.229 10.036 1.00 38.69 214 GLU A O 1
ATOM 1712 N N . HIS A 1 215 ? 19.348 22.846 11.732 1.00 36.53 215 HIS A N 1
ATOM 1713 C CA . HIS A 1 215 ? 19.678 21.573 11.036 1.00 36.53 215 HIS A CA 1
ATOM 1714 C C . HIS A 1 215 ? 21.153 21.108 10.929 1.00 36.53 215 HIS A C 1
ATOM 1716 O O . HIS A 1 215 ? 21.506 20.424 9.968 1.00 36.53 215 HIS A O 1
ATOM 1722 N N . LYS A 1 216 ? 22.034 21.372 11.905 1.00 35.97 216 LYS A N 1
ATOM 1723 C CA . LYS A 1 216 ? 23.429 20.868 11.835 1.00 35.97 216 LYS A CA 1
ATOM 1724 C C . LYS A 1 216 ? 23.633 19.356 12.066 1.00 35.97 216 LYS A C 1
ATOM 1726 O O . LYS A 1 216 ? 24.689 18.870 11.680 1.00 35.97 216 LYS A O 1
ATOM 1731 N N . ASN A 1 217 ? 22.664 18.598 12.596 1.00 33.06 217 ASN A N 1
ATOM 1732 C CA . ASN A 1 217 ? 22.876 17.168 12.921 1.00 33.06 217 ASN A CA 1
ATOM 1733 C C . ASN A 1 217 ? 21.966 16.164 12.195 1.00 33.06 217 ASN A C 1
ATOM 1735 O O . ASN A 1 217 ? 22.235 14.965 12.242 1.00 33.06 217 ASN A O 1
ATOM 1739 N N . VAL A 1 218 ? 20.948 16.624 11.466 1.00 33.62 218 VAL A N 1
ATOM 1740 C CA . VAL A 1 218 ? 20.281 15.799 10.453 1.00 33.62 218 VAL A CA 1
ATOM 1741 C C . VAL A 1 218 ? 20.910 16.223 9.135 1.00 33.62 218 VAL A C 1
ATOM 1743 O O . VAL A 1 218 ? 20.752 17.390 8.775 1.00 33.62 218 VAL A O 1
ATOM 1746 N N . PRO A 1 219 ? 21.675 15.369 8.429 1.00 34.03 219 PRO A N 1
ATOM 1747 C CA . PRO A 1 219 ? 22.228 15.769 7.147 1.00 34.03 219 PRO A CA 1
ATOM 1748 C C . PRO A 1 219 ? 21.059 16.218 6.274 1.00 34.03 219 PRO A C 1
ATOM 1750 O O . PRO A 1 219 ? 20.208 15.399 5.924 1.00 34.03 219 PRO A O 1
ATOM 1753 N N . LYS A 1 220 ? 21.000 17.519 5.945 1.00 41.31 220 LYS A N 1
ATOM 1754 C CA . LYS A 1 220 ? 20.188 18.001 4.832 1.00 41.31 220 LYS A CA 1
ATOM 1755 C C . LYS A 1 220 ? 20.699 17.246 3.621 1.00 41.31 220 LYS A C 1
ATOM 1757 O O . LYS A 1 220 ? 21.688 17.619 2.997 1.00 41.31 220 LYS A O 1
ATOM 1762 N N . LEU A 1 221 ? 20.032 16.146 3.313 1.00 43.47 221 LEU A N 1
ATOM 1763 C CA . LEU A 1 221 ? 20.237 15.326 2.137 1.00 43.47 221 LEU A CA 1
ATOM 1764 C C . LEU A 1 221 ? 19.663 16.080 0.929 1.00 43.47 221 LEU A C 1
ATOM 1766 O O . LEU A 1 221 ? 18.975 15.494 0.120 1.00 43.47 221 LEU A O 1
ATOM 1770 N N . LYS A 1 222 ? 19.960 17.372 0.780 1.00 44.81 222 LYS A N 1
ATOM 1771 C CA . LYS A 1 222 ? 20.026 18.099 -0.492 1.00 44.81 222 LYS A CA 1
ATOM 1772 C C . LYS A 1 222 ? 21.484 18.546 -0.654 1.00 44.81 222 LYS A C 1
ATOM 1774 O O . LYS A 1 222 ? 21.790 19.730 -0.742 1.00 44.81 222 LYS A O 1
ATOM 1779 N N . LEU A 1 223 ? 22.421 17.601 -0.551 1.00 41.09 223 LEU A N 1
ATOM 1780 C CA . LEU A 1 223 ? 23.796 17.856 -0.986 1.00 41.09 223 LEU A CA 1
ATOM 1781 C C . LEU A 1 223 ? 23.786 17.907 -2.523 1.00 41.09 223 LEU A C 1
ATOM 1783 O O . LEU A 1 223 ? 22.824 17.446 -3.133 1.00 41.09 223 LEU A O 1
ATOM 1787 N N . ASN A 1 224 ? 24.842 18.437 -3.148 1.00 45.44 224 ASN A N 1
ATOM 1788 C CA . ASN A 1 224 ? 25.092 18.434 -4.605 1.00 45.44 224 ASN A CA 1
ATOM 1789 C C . ASN A 1 224 ? 25.244 17.003 -5.187 1.00 45.44 224 ASN A C 1
ATOM 1791 O O . ASN A 1 224 ? 26.157 16.701 -5.954 1.00 45.44 224 ASN A O 1
ATOM 1795 N N . VAL A 1 225 ? 24.387 16.075 -4.774 1.00 55.06 225 VAL A N 1
ATOM 1796 C CA . VAL A 1 225 ? 24.283 14.727 -5.298 1.00 55.06 225 VAL A CA 1
ATOM 1797 C C . VAL A 1 225 ? 23.421 14.809 -6.549 1.00 55.06 225 VAL A C 1
ATOM 1799 O O . VAL A 1 225 ? 22.387 15.471 -6.568 1.00 55.06 225 VAL A O 1
ATOM 1802 N N . THR A 1 226 ? 23.860 14.149 -7.617 1.00 63.47 226 THR A N 1
ATOM 1803 C CA . THR A 1 226 ? 23.170 14.160 -8.914 1.00 63.47 226 THR A CA 1
ATOM 1804 C C . THR A 1 226 ? 21.698 13.769 -8.762 1.00 63.47 226 THR A C 1
ATOM 1806 O O . THR A 1 226 ? 21.419 12.831 -8.016 1.00 63.47 226 THR A O 1
ATOM 1809 N N . ILE A 1 227 ? 20.794 14.382 -9.536 1.00 73.56 227 ILE A N 1
ATOM 1810 C CA . ILE A 1 227 ? 19.344 14.075 -9.585 1.00 73.56 227 ILE A CA 1
ATOM 1811 C C . ILE A 1 227 ? 19.062 12.559 -9.601 1.00 73.56 227 ILE A C 1
ATOM 1813 O O . ILE A 1 227 ? 18.168 12.069 -8.914 1.00 73.56 227 ILE A O 1
ATOM 1817 N N . VAL A 1 228 ? 19.906 11.794 -10.302 1.00 74.00 228 VAL A N 1
ATOM 1818 C CA . VAL A 1 228 ? 19.873 10.323 -10.381 1.00 74.00 228 VAL A CA 1
ATOM 1819 C C . VAL A 1 228 ? 19.881 9.634 -9.008 1.00 74.00 228 VAL A C 1
ATOM 1821 O O . VAL A 1 228 ? 19.198 8.632 -8.820 1.00 74.00 228 VAL A O 1
ATOM 1824 N N . TYR A 1 229 ? 20.631 10.150 -8.030 1.00 76.62 229 TYR A N 1
ATOM 1825 C CA . TYR A 1 229 ? 20.684 9.578 -6.682 1.00 76.62 229 TYR A CA 1
ATOM 1826 C C . TYR A 1 229 ? 19.318 9.638 -6.004 1.00 76.62 229 TYR A C 1
ATOM 1828 O O . TYR A 1 229 ? 18.840 8.622 -5.502 1.00 76.62 229 TYR A O 1
ATOM 1836 N N . TYR A 1 230 ? 18.675 10.805 -6.022 1.00 76.62 230 TYR A N 1
ATOM 1837 C CA . TYR A 1 230 ? 17.376 10.986 -5.385 1.00 76.62 230 TYR A CA 1
ATOM 1838 C C . TYR A 1 230 ? 16.274 10.239 -6.115 1.00 76.62 230 TYR A C 1
ATOM 1840 O O . TYR A 1 230 ? 15.452 9.596 -5.469 1.00 76.62 230 TYR A O 1
ATOM 1848 N N . PHE A 1 231 ? 16.319 10.231 -7.447 1.00 78.12 231 PHE A N 1
ATOM 1849 C CA . PHE A 1 231 ? 15.379 9.463 -8.251 1.00 78.12 231 PHE A CA 1
ATOM 1850 C C . PHE A 1 231 ? 15.450 7.962 -7.932 1.00 78.12 231 PHE A C 1
ATOM 1852 O O . PHE A 1 231 ? 14.422 7.316 -7.765 1.00 78.12 231 PHE A O 1
ATOM 1859 N N . ASN A 1 232 ? 16.654 7.412 -7.743 1.00 77.19 232 ASN A N 1
ATOM 1860 C CA . ASN A 1 232 ? 16.833 6.015 -7.334 1.00 77.19 232 ASN A CA 1
ATOM 1861 C C . ASN A 1 232 ? 16.440 5.757 -5.870 1.00 77.19 232 ASN A C 1
ATOM 1863 O O . ASN A 1 232 ? 16.143 4.625 -5.496 1.00 77.19 232 ASN A O 1
ATOM 1867 N N . ARG A 1 233 ? 16.464 6.789 -5.019 1.00 76.31 233 ARG A N 1
ATOM 1868 C CA . ARG A 1 233 ? 16.123 6.692 -3.593 1.00 76.31 233 ARG A CA 1
ATOM 1869 C C . ARG A 1 233 ? 14.658 6.970 -3.295 1.00 76.31 233 ARG A C 1
ATOM 1871 O O . ARG A 1 233 ? 14.218 6.607 -2.212 1.00 76.31 233 ARG A O 1
ATOM 1878 N N . LYS A 1 234 ? 13.895 7.536 -4.230 1.00 80.25 234 LYS A N 1
ATOM 1879 C CA . LYS A 1 234 ? 12.481 7.860 -4.015 1.00 80.25 234 LYS A CA 1
ATOM 1880 C C . LYS A 1 234 ? 11.626 6.619 -3.712 1.00 80.25 234 LYS A C 1
ATOM 1882 O O . LYS A 1 234 ? 10.714 6.689 -2.905 1.00 80.25 234 LYS A O 1
ATOM 1887 N N . GLY A 1 235 ? 12.002 5.457 -4.259 1.00 75.69 235 GLY A N 1
ATOM 1888 C CA . GLY A 1 235 ? 11.385 4.162 -3.936 1.00 75.69 235 GLY A CA 1
ATOM 1889 C C . GLY A 1 235 ? 11.887 3.508 -2.641 1.00 75.69 235 GLY A C 1
ATOM 1890 O O . GLY A 1 235 ? 11.370 2.465 -2.245 1.00 75.69 235 GLY A O 1
ATOM 1891 N N . ALA A 1 236 ? 12.889 4.076 -1.962 1.00 76.62 236 ALA A N 1
ATOM 1892 C CA . ALA A 1 236 ? 13.380 3.535 -0.700 1.00 76.62 236 ALA A CA 1
ATOM 1893 C C . ALA A 1 236 ? 12.411 3.900 0.434 1.00 76.62 236 ALA A C 1
ATOM 1895 O O . ALA A 1 236 ? 12.198 5.071 0.732 1.00 76.62 236 ALA A O 1
ATOM 1896 N N . GLY A 1 237 ? 11.823 2.892 1.067 1.00 77.44 237 GLY A N 1
ATOM 1897 C CA . GLY A 1 237 ? 10.817 3.058 2.111 1.00 77.44 237 GLY A CA 1
ATOM 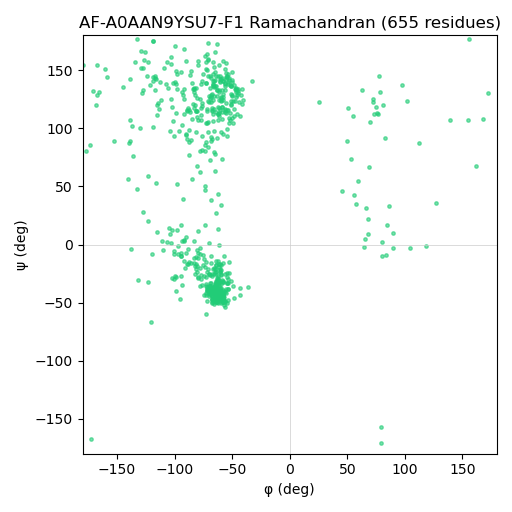1898 C C . GLY A 1 237 ? 9.942 1.816 2.210 1.00 77.44 237 GLY A C 1
ATOM 1899 O O . GLY A 1 237 ? 10.122 0.868 1.447 1.00 77.44 237 GLY A O 1
ATOM 1900 N N . LYS A 1 238 ? 9.017 1.813 3.168 1.00 74.75 238 LYS A N 1
ATOM 1901 C CA . LYS A 1 238 ? 7.971 0.793 3.238 1.00 74.75 238 LYS A CA 1
ATOM 1902 C C . LYS A 1 238 ? 6.830 1.212 2.317 1.00 74.75 238 LYS A C 1
ATOM 1904 O O . LYS A 1 238 ? 6.407 2.367 2.375 1.00 74.75 238 LYS A O 1
ATOM 1909 N N . ASP A 1 239 ? 6.334 0.281 1.507 1.00 75.50 239 ASP A N 1
ATOM 1910 C CA . ASP A 1 239 ? 5.225 0.576 0.605 1.00 75.50 239 ASP A CA 1
ATOM 1911 C C . ASP A 1 239 ? 3.992 1.074 1.374 1.00 75.50 239 ASP A C 1
ATOM 1913 O O . ASP A 1 239 ? 3.709 0.629 2.490 1.00 75.50 239 ASP A O 1
ATOM 1917 N N . GLY A 1 240 ? 3.312 2.062 0.800 1.00 77.00 240 GLY A N 1
ATOM 1918 C CA . GLY A 1 240 ? 2.213 2.789 1.433 1.00 77.00 240 GLY A CA 1
ATOM 1919 C C . GLY A 1 240 ? 2.620 3.885 2.426 1.00 77.00 240 GLY A C 1
ATOM 1920 O O . GLY A 1 240 ? 1.757 4.670 2.791 1.00 77.00 240 GLY A O 1
ATOM 1921 N N . TYR A 1 241 ? 3.895 4.005 2.826 1.00 84.62 241 TYR A N 1
ATOM 1922 C CA . TYR A 1 241 ? 4.365 5.025 3.789 1.00 84.62 241 TYR A CA 1
ATOM 1923 C C . TYR A 1 241 ? 5.128 6.188 3.148 1.00 84.62 241 TYR A C 1
ATOM 1925 O O . TYR A 1 241 ? 5.734 6.998 3.851 1.00 84.62 241 TYR A O 1
ATOM 1933 N N . TYR A 1 242 ? 5.132 6.267 1.820 1.00 89.31 242 TYR A N 1
ATOM 1934 C CA . TYR A 1 242 ? 5.847 7.316 1.111 1.00 89.31 242 TYR A CA 1
ATOM 1935 C C . TYR A 1 242 ? 5.234 8.690 1.401 1.00 89.31 242 TYR A C 1
ATOM 1937 O O . TYR A 1 242 ? 4.012 8.822 1.482 1.00 89.31 242 TYR A O 1
ATOM 1945 N N . ALA A 1 243 ? 6.086 9.702 1.561 1.00 92.12 243 ALA A N 1
ATOM 1946 C CA . ALA A 1 243 ? 5.684 11.106 1.623 1.00 92.12 243 ALA A CA 1
ATOM 1947 C C . ALA A 1 243 ? 5.680 11.734 0.215 1.00 92.12 243 ALA A C 1
ATOM 1949 O O . ALA A 1 243 ? 6.365 11.209 -0.663 1.00 92.12 243 ALA A O 1
ATOM 1950 N N . PRO A 1 244 ? 4.948 12.831 -0.053 1.00 92.06 244 PRO A N 1
ATOM 1951 C CA . PRO A 1 244 ? 4.895 13.488 -1.362 1.00 92.06 244 PRO A CA 1
ATOM 1952 C C . PRO A 1 244 ? 6.285 13.793 -1.927 1.00 92.06 244 PRO A C 1
ATOM 1954 O O . PRO A 1 244 ? 6.531 13.647 -3.117 1.00 92.06 244 PRO A O 1
ATOM 1957 N N . GLU A 1 245 ? 7.260 14.054 -1.064 1.00 92.12 245 GLU A N 1
ATOM 1958 C CA . GLU A 1 245 ? 8.660 14.253 -1.437 1.00 92.12 245 GLU A CA 1
ATOM 1959 C C . GLU A 1 245 ? 9.297 13.029 -2.124 1.00 92.12 245 GLU A C 1
ATOM 1961 O O . GLU A 1 245 ? 10.327 13.167 -2.780 1.00 92.12 245 GLU A O 1
ATOM 1966 N N . GLN A 1 246 ? 8.684 11.845 -2.018 1.00 89.56 246 GLN A N 1
ATOM 1967 C CA . GLN A 1 246 ? 9.091 10.569 -2.620 1.00 89.56 246 GLN A CA 1
ATOM 1968 C C . GLN A 1 246 ? 8.274 10.176 -3.859 1.00 89.56 246 GLN A C 1
ATOM 1970 O O . GLN A 1 246 ? 8.792 9.463 -4.718 1.00 89.56 246 GLN A O 1
ATOM 1975 N N . PHE A 1 247 ? 7.011 10.600 -3.966 1.00 87.06 247 PHE A N 1
ATOM 1976 C CA . PHE A 1 247 ? 6.103 10.108 -5.016 1.00 87.06 247 PHE A CA 1
ATOM 1977 C C . PHE A 1 247 ? 5.222 11.172 -5.683 1.00 87.06 247 PHE A C 1
ATOM 1979 O O . PHE A 1 247 ? 4.483 10.822 -6.600 1.00 87.06 247 PHE A O 1
ATOM 1986 N N . GLY A 1 248 ? 5.272 12.428 -5.236 1.00 85.50 248 GLY A N 1
ATOM 1987 C CA . GLY A 1 248 ? 4.506 13.534 -5.809 1.00 85.50 248 GLY A CA 1
ATOM 1988 C C . GLY A 1 248 ? 4.774 13.700 -7.306 1.00 85.50 248 GLY A C 1
ATOM 1989 O O . GLY A 1 248 ? 5.849 13.323 -7.791 1.00 85.50 248 GLY A O 1
ATOM 1990 N N . GLY A 1 249 ? 3.790 14.203 -8.053 1.00 83.75 249 GLY A N 1
ATOM 1991 C CA . GLY A 1 249 ? 3.919 14.358 -9.503 1.00 83.75 249 GLY A CA 1
ATOM 1992 C C . GLY A 1 249 ? 4.941 15.429 -9.888 1.00 83.75 249 GLY A C 1
ATOM 1993 O O . GLY A 1 249 ? 5.442 15.404 -11.008 1.00 83.75 249 GLY A O 1
ATOM 1994 N N . GLU A 1 250 ? 5.434 16.223 -8.929 1.00 86.25 250 GLU A N 1
ATOM 1995 C CA . GLU A 1 250 ? 6.600 17.091 -9.104 1.00 86.25 250 GLU A CA 1
ATOM 1996 C C . GLU A 1 250 ? 7.830 16.309 -9.592 1.00 86.25 250 GLU A C 1
ATOM 1998 O O . GLU A 1 250 ? 8.672 16.850 -10.306 1.00 86.25 250 GLU A O 1
ATOM 2003 N N . TRP A 1 251 ? 7.935 15.014 -9.266 1.00 86.62 251 TRP A N 1
ATOM 2004 C CA . TRP A 1 251 ? 8.985 14.141 -9.798 1.00 86.62 251 TRP A CA 1
ATOM 2005 C C . TRP A 1 251 ? 8.908 13.921 -11.314 1.00 86.62 251 TRP A C 1
ATOM 2007 O O . TRP A 1 251 ? 9.924 13.559 -11.910 1.00 86.62 251 TRP A O 1
ATOM 2017 N N . GLU A 1 252 ? 7.738 14.087 -11.932 1.00 87.06 252 GLU A N 1
ATOM 2018 C CA . GLU A 1 252 ? 7.530 13.975 -13.383 1.00 87.06 252 GLU A CA 1
ATOM 2019 C C . GLU A 1 252 ? 8.010 15.228 -14.129 1.00 87.06 252 GLU A C 1
ATOM 2021 O O . GLU A 1 252 ? 8.286 15.170 -15.329 1.00 87.06 252 GLU A O 1
ATOM 2026 N N . HIS A 1 253 ? 8.143 16.349 -13.418 1.00 83.94 253 HIS A N 1
ATOM 2027 C CA . HIS A 1 253 ? 8.538 17.643 -13.972 1.00 83.94 253 HIS A CA 1
ATOM 2028 C C . HIS A 1 253 ? 10.037 17.933 -13.868 1.00 83.94 253 HIS A C 1
ATOM 2030 O O . HIS A 1 253 ? 10.512 18.879 -14.488 1.00 83.94 253 HIS A O 1
ATOM 2036 N N . ILE A 1 254 ? 10.784 17.109 -13.133 1.00 84.44 254 ILE A N 1
ATOM 2037 C CA . ILE A 1 254 ? 12.235 17.247 -12.993 1.00 84.44 254 ILE A CA 1
ATOM 2038 C C . ILE A 1 254 ? 12.928 16.569 -14.176 1.00 84.44 254 ILE A C 1
ATOM 2040 O O . ILE A 1 254 ? 12.814 15.349 -14.356 1.00 84.44 254 ILE A O 1
ATOM 2044 N N . ASP A 1 255 ? 13.711 17.325 -14.951 1.00 82.44 255 ASP A N 1
ATOM 2045 C CA . ASP A 1 255 ? 14.495 16.743 -16.039 1.00 82.44 255 ASP A CA 1
ATOM 2046 C C . ASP A 1 255 ? 15.656 15.906 -15.484 1.00 82.44 255 ASP A C 1
ATOM 2048 O O . ASP A 1 255 ? 16.757 16.375 -15.192 1.00 82.44 255 ASP A O 1
ATOM 2052 N N . THR A 1 256 ? 15.428 14.597 -15.395 1.00 78.62 256 THR A N 1
ATOM 2053 C CA . THR A 1 256 ? 16.4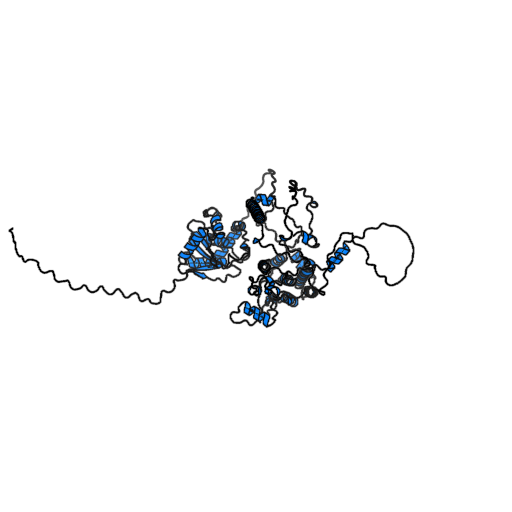47 13.621 -14.980 1.00 78.62 256 THR A CA 1
ATOM 2054 C C . THR A 1 256 ? 17.691 13.597 -15.880 1.00 78.62 256 THR A C 1
ATOM 2056 O O . THR A 1 256 ? 18.734 13.084 -15.458 1.00 78.62 256 THR A O 1
ATOM 2059 N N . ARG A 1 257 ? 17.625 14.147 -17.103 1.00 77.31 257 ARG A N 1
ATOM 2060 C CA . ARG A 1 257 ? 18.767 14.245 -18.028 1.00 77.31 257 ARG A CA 1
ATOM 2061 C C . ARG A 1 257 ? 19.651 15.450 -17.722 1.00 77.31 257 ARG A C 1
ATOM 2063 O O . ARG A 1 257 ? 20.855 15.399 -18.002 1.00 77.31 257 ARG A O 1
ATOM 2070 N N . ALA A 1 258 ? 19.101 16.493 -17.105 1.00 77.75 258 ALA A N 1
ATOM 2071 C CA . ALA A 1 258 ? 19.840 17.659 -16.649 1.00 77.75 258 ALA A CA 1
ATOM 2072 C C . ALA A 1 258 ? 20.661 17.296 -15.401 1.00 77.75 258 ALA A C 1
ATOM 2074 O O . ALA A 1 258 ? 20.297 17.575 -14.267 1.00 77.75 258 ALA A O 1
ATOM 2075 N N . ARG A 1 259 ? 21.820 16.655 -15.599 1.00 64.00 259 ARG A N 1
ATOM 2076 C CA . ARG A 1 259 ? 22.672 16.119 -14.516 1.00 64.00 259 ARG A CA 1
ATOM 2077 C C . ARG A 1 259 ? 23.034 17.139 -13.420 1.00 64.00 259 ARG A C 1
ATOM 2079 O O . ARG A 1 259 ? 23.316 16.723 -12.298 1.00 64.00 259 ARG A O 1
ATOM 2086 N N . ASN A 1 260 ? 23.009 18.429 -13.763 1.00 67.81 260 ASN A N 1
ATOM 2087 C CA . ASN A 1 260 ? 23.299 19.572 -12.894 1.00 67.81 260 ASN A CA 1
ATOM 2088 C C . ASN A 1 260 ? 22.128 20.578 -12.824 1.00 67.81 260 ASN A C 1
ATOM 2090 O O . ASN A 1 260 ? 22.370 21.748 -12.540 1.00 67.81 260 ASN A O 1
ATOM 2094 N N . GLY A 1 261 ? 20.899 20.168 -13.156 1.00 66.69 261 GLY A N 1
ATOM 2095 C CA . GLY A 1 261 ? 19.731 21.041 -13.047 1.00 66.69 261 GLY A CA 1
ATOM 2096 C C . GLY A 1 261 ? 19.489 21.442 -11.593 1.00 66.69 261 GLY A C 1
ATOM 2097 O O . GLY A 1 261 ? 19.525 20.599 -10.695 1.00 66.69 261 GLY A O 1
ATOM 2098 N N . ASP A 1 262 ? 19.255 22.729 -11.358 1.00 73.31 262 ASP A N 1
ATOM 2099 C CA . ASP A 1 262 ? 18.843 23.280 -10.066 1.00 73.31 262 ASP A CA 1
ATOM 2100 C C . ASP A 1 262 ? 17.363 22.992 -9.756 1.00 73.31 262 ASP A C 1
ATOM 2102 O O . ASP A 1 262 ? 16.934 23.161 -8.619 1.00 73.31 262 ASP A O 1
ATOM 2106 N N . GLU A 1 263 ? 16.608 22.466 -10.724 1.00 75.62 263 GLU A N 1
ATOM 2107 C CA . GLU A 1 263 ? 15.188 22.101 -10.620 1.00 75.62 263 GLU A CA 1
ATOM 2108 C C . GLU A 1 263 ? 14.859 21.264 -9.372 1.00 75.62 263 GLU A C 1
ATOM 2110 O O . GLU A 1 263 ? 13.926 21.584 -8.640 1.00 75.62 263 GLU A O 1
ATOM 2115 N N . LEU A 1 264 ? 15.653 20.230 -9.063 1.00 78.44 264 LEU A N 1
ATOM 2116 C CA . LEU A 1 264 ? 15.434 19.408 -7.864 1.00 78.44 264 LEU A CA 1
ATOM 2117 C C . LEU A 1 264 ? 15.795 20.161 -6.571 1.00 78.44 264 LEU A C 1
ATOM 2119 O O . LEU A 1 264 ? 15.144 19.992 -5.539 1.00 78.44 264 LEU A O 1
ATOM 2123 N N . ALA A 1 265 ? 16.839 20.993 -6.605 1.00 75.38 265 ALA A N 1
ATOM 2124 C CA . ALA A 1 265 ? 17.231 21.790 -5.444 1.00 75.38 265 ALA A CA 1
ATOM 2125 C C . ALA A 1 265 ? 16.145 22.822 -5.103 1.00 75.38 265 ALA A C 1
ATOM 2127 O O . ALA A 1 265 ? 15.819 22.986 -3.924 1.00 75.38 265 ALA A O 1
ATOM 2128 N N . ASN A 1 266 ? 15.555 23.417 -6.141 1.00 80.75 266 ASN A N 1
ATOM 2129 C CA . ASN A 1 266 ? 14.506 24.429 -6.081 1.00 80.75 266 ASN A CA 1
ATOM 2130 C C . ASN A 1 266 ? 13.100 23.845 -5.876 1.00 80.75 266 ASN A C 1
ATOM 2132 O O . ASN A 1 266 ? 12.177 24.605 -5.614 1.00 80.75 266 ASN A O 1
ATOM 2136 N N . SER A 1 267 ? 12.912 22.523 -5.982 1.00 87.06 267 SER A N 1
ATOM 2137 C CA . SER A 1 267 ? 11.612 21.913 -5.699 1.00 87.06 267 SER A CA 1
ATOM 2138 C C . SER A 1 267 ? 11.283 21.995 -4.207 1.00 87.06 267 SER A C 1
ATOM 2140 O O . SER A 1 267 ? 12.044 21.518 -3.351 1.00 87.06 267 SER A O 1
ATOM 2142 N N . ASP A 1 268 ? 10.114 22.561 -3.908 1.00 89.62 268 ASP A N 1
ATOM 2143 C CA . ASP A 1 268 ? 9.571 22.660 -2.551 1.00 89.62 268 ASP A CA 1
ATOM 2144 C C . ASP A 1 268 ? 9.115 21.299 -2.003 1.00 89.62 268 ASP A C 1
ATOM 2146 O O . ASP A 1 268 ? 9.048 21.113 -0.785 1.00 89.62 268 ASP A O 1
ATOM 2150 N N . VAL A 1 269 ? 8.854 20.326 -2.886 1.00 90.62 269 VAL A N 1
ATOM 2151 C CA . VAL A 1 269 ? 8.294 19.012 -2.538 1.00 90.62 269 VAL A CA 1
ATOM 2152 C C . VAL A 1 269 ? 9.235 17.885 -2.955 1.00 90.62 269 VAL A C 1
ATOM 2154 O O . VAL A 1 269 ? 9.805 17.217 -2.091 1.00 90.62 269 VAL A O 1
ATOM 2157 N N . ALA A 1 270 ? 9.451 17.667 -4.255 1.00 91.69 270 ALA A N 1
ATOM 2158 C CA . ALA A 1 270 ? 10.226 16.529 -4.744 1.00 91.69 270 ALA A CA 1
ATOM 2159 C C . ALA A 1 270 ? 11.662 16.539 -4.201 1.00 91.69 270 ALA A C 1
ATOM 2161 O O . ALA A 1 270 ? 12.424 17.494 -4.345 1.00 91.69 270 ALA A O 1
ATOM 2162 N N . GLY A 1 271 ? 12.032 15.445 -3.535 1.00 88.88 271 GLY A N 1
ATOM 2163 C CA . GLY A 1 271 ? 13.351 15.271 -2.936 1.00 88.88 271 GLY A CA 1
ATOM 2164 C C . GLY A 1 271 ? 13.641 16.191 -1.750 1.00 88.88 271 GLY A C 1
ATOM 2165 O O . GLY A 1 271 ? 14.779 16.226 -1.275 1.00 88.88 271 GLY A O 1
ATOM 2166 N N . ASN A 1 272 ? 12.648 16.930 -1.249 1.00 91.06 272 ASN A N 1
ATOM 2167 C CA . ASN A 1 272 ? 12.793 17.786 -0.083 1.00 91.06 272 ASN A CA 1
ATOM 2168 C C . ASN A 1 272 ? 12.696 16.980 1.212 1.00 91.06 272 ASN A C 1
ATOM 2170 O O . ASN A 1 272 ? 11.744 17.112 1.961 1.00 91.06 272 ASN A O 1
ATOM 2174 N N . TYR A 1 273 ? 13.673 16.117 1.479 1.00 89.56 273 TYR A N 1
ATOM 2175 C CA . TYR A 1 273 ? 13.689 15.280 2.680 1.00 89.56 273 TYR A CA 1
ATOM 2176 C C . TYR A 1 273 ? 14.114 16.057 3.930 1.00 89.56 273 TYR A C 1
ATOM 2178 O O . TYR A 1 273 ? 15.102 16.796 3.909 1.00 89.56 273 TYR A O 1
ATOM 2186 N N . GLY A 1 274 ? 13.431 15.825 5.051 1.00 90.19 274 GLY A N 1
ATOM 2187 C CA . GLY A 1 274 ? 13.790 16.412 6.343 1.00 90.19 274 GLY A CA 1
ATOM 2188 C C . GLY A 1 274 ? 12.962 15.862 7.507 1.00 90.19 274 GLY A C 1
ATOM 2189 O O . GLY A 1 274 ? 12.257 14.864 7.342 1.00 90.19 274 GLY A O 1
ATOM 2190 N N . PRO A 1 275 ? 13.018 16.497 8.695 1.00 91.88 275 PRO A N 1
ATOM 2191 C CA . PRO A 1 275 ? 12.195 16.106 9.844 1.00 91.88 275 PRO A CA 1
ATOM 2192 C C . PRO A 1 275 ? 10.694 16.056 9.525 1.00 91.88 275 PRO A C 1
ATOM 2194 O O . PRO A 1 275 ? 9.978 15.184 10.014 1.00 91.88 275 PRO A O 1
ATOM 2197 N N . HIS A 1 276 ? 10.223 16.928 8.633 1.00 94.75 276 HIS A N 1
ATOM 2198 C CA . HIS A 1 276 ? 8.842 16.964 8.149 1.00 94.75 276 HIS A CA 1
ATOM 2199 C C . HIS A 1 276 ? 8.430 15.698 7.371 1.00 94.75 276 HIS A C 1
ATOM 2201 O O . HIS A 1 276 ? 7.246 15.362 7.334 1.00 94.75 276 HIS A O 1
ATOM 2207 N N . THR A 1 277 ? 9.376 14.952 6.790 1.00 93.50 277 THR A N 1
ATOM 2208 C CA . THR A 1 277 ? 9.122 13.637 6.175 1.00 93.50 277 THR A CA 1
ATOM 2209 C C . THR A 1 277 ? 8.871 12.567 7.247 1.00 93.50 277 THR A C 1
ATOM 2211 O O . THR A 1 277 ? 8.032 11.688 7.072 1.00 93.50 277 THR A O 1
ATOM 2214 N N . ASN A 1 278 ? 9.527 12.662 8.409 1.00 92.69 278 ASN A N 1
ATOM 2215 C CA . ASN A 1 278 ? 9.229 11.785 9.547 1.00 92.69 278 ASN A CA 1
ATOM 2216 C C . ASN A 1 278 ? 7.891 12.150 10.209 1.00 92.69 278 ASN A C 1
ATOM 2218 O O . ASN A 1 278 ? 7.150 11.260 10.626 1.00 92.69 278 ASN A O 1
ATOM 2222 N N . ILE A 1 279 ? 7.565 13.447 10.266 1.00 95.62 279 ILE A N 1
ATOM 2223 C CA . ILE A 1 279 ? 6.260 13.953 10.727 1.00 95.62 279 ILE A CA 1
ATOM 2224 C C . ILE A 1 279 ? 5.120 13.363 9.888 1.00 95.62 279 ILE A C 1
ATOM 2226 O O . ILE A 1 279 ? 4.117 12.916 10.440 1.00 95.62 279 ILE A O 1
ATOM 2230 N N . TRP A 1 280 ? 5.304 13.286 8.570 1.00 94.69 280 TRP A N 1
ATOM 2231 C CA . TRP A 1 280 ? 4.388 12.568 7.689 1.00 94.69 280 TRP A CA 1
ATOM 2232 C C . TRP A 1 280 ? 4.251 11.090 8.083 1.00 94.69 280 TRP A C 1
ATOM 2234 O O . TRP A 1 280 ? 3.143 10.585 8.259 1.00 94.69 280 TRP A O 1
ATOM 2244 N N . GLY A 1 281 ? 5.379 10.401 8.283 1.00 92.50 281 GLY A N 1
ATOM 2245 C CA . GLY A 1 281 ? 5.407 8.969 8.588 1.00 92.50 281 GLY A CA 1
ATOM 2246 C C . GLY A 1 281 ? 4.628 8.568 9.848 1.00 92.50 281 GLY A C 1
ATOM 2247 O O . GLY A 1 281 ? 4.046 7.485 9.875 1.00 92.50 281 GLY A O 1
ATOM 2248 N N . ILE A 1 282 ? 4.566 9.431 10.870 1.00 93.56 282 ILE A N 1
ATOM 2249 C CA . ILE A 1 282 ? 3.789 9.154 12.093 1.00 93.56 282 ILE A CA 1
ATOM 2250 C C . ILE A 1 282 ? 2.287 9.437 11.946 1.00 93.56 282 ILE A C 1
ATOM 2252 O O . ILE A 1 282 ? 1.502 8.948 12.756 1.00 93.56 282 ILE A O 1
ATOM 2256 N N . ALA A 1 283 ? 1.883 10.218 10.941 1.00 92.50 283 ALA A N 1
ATOM 2257 C CA . ALA A 1 283 ? 0.499 10.637 10.719 1.00 92.50 283 ALA A CA 1
ATOM 2258 C C . ALA A 1 283 ? -0.268 9.743 9.736 1.00 92.50 283 ALA A C 1
ATOM 2260 O O . ALA A 1 283 ? -1.482 9.884 9.603 1.00 92.50 283 ALA A O 1
ATOM 2261 N N . LEU A 1 284 ? 0.436 8.838 9.054 1.00 81.12 284 LEU A N 1
ATOM 2262 C CA . LEU A 1 284 ? -0.043 8.162 7.859 1.00 81.12 284 LEU A CA 1
ATOM 2263 C C . LEU A 1 284 ? -1.381 7.413 8.061 1.00 81.12 284 LEU A C 1
ATOM 2265 O O . LEU A 1 284 ? -1.426 6.404 8.774 1.00 81.12 284 LEU A O 1
ATOM 2269 N N . PRO A 1 285 ? -2.469 7.850 7.399 1.00 61.88 285 PRO A N 1
ATOM 2270 C CA . PRO A 1 285 ? -3.709 7.099 7.304 1.00 61.88 285 PRO A CA 1
ATOM 2271 C C . PRO A 1 285 ? -3.732 6.210 6.047 1.00 61.88 285 PRO A C 1
ATOM 2273 O O . PRO A 1 285 ? -2.907 6.363 5.143 1.00 61.88 285 PRO A O 1
ATOM 2276 N N . PRO A 1 286 ? -4.699 5.284 5.945 1.00 46.06 286 PRO A N 1
ATOM 2277 C CA . PRO A 1 286 ? -4.904 4.508 4.730 1.00 46.06 286 PRO A CA 1
ATOM 2278 C C . PRO A 1 286 ? -5.409 5.405 3.581 1.00 46.06 286 PRO A C 1
ATOM 2280 O O . PRO A 1 286 ? -6.527 5.905 3.631 1.00 46.06 286 PRO A O 1
ATOM 2283 N N . GLN A 1 287 ? -4.576 5.534 2.544 1.00 52.53 287 GLN A N 1
ATOM 2284 C CA . GLN A 1 287 ? -4.782 6.167 1.230 1.00 52.53 287 GLN A CA 1
ATOM 2285 C C . GLN A 1 287 ? -5.079 7.681 1.161 1.00 52.53 287 GLN A C 1
ATOM 2287 O O . GLN A 1 287 ? -5.989 8.186 1.819 1.00 52.53 287 GLN A O 1
ATOM 2292 N N . PRO A 1 288 ? -4.384 8.404 0.262 1.00 57.12 288 PRO A N 1
ATOM 2293 C CA . PRO A 1 288 ? -4.581 9.832 0.108 1.00 57.12 288 PRO A CA 1
ATOM 2294 C C . PRO A 1 288 ? -5.701 10.261 -0.834 1.00 57.12 288 PRO A C 1
ATOM 2296 O O . PRO A 1 288 ? -5.936 9.640 -1.869 1.00 57.12 288 PRO A O 1
ATOM 2299 N N . GLN A 1 289 ? -6.360 11.373 -0.494 1.00 61.47 289 GLN A N 1
ATOM 2300 C CA . GLN A 1 289 ? -7.401 12.007 -1.309 1.00 61.47 289 GLN A CA 1
ATOM 2301 C C . GLN A 1 289 ? -7.254 13.531 -1.303 1.00 61.47 289 GLN A C 1
ATOM 2303 O O . GLN A 1 289 ? -6.951 14.118 -0.266 1.00 61.47 289 GLN A O 1
ATOM 2308 N N . LEU A 1 290 ? -7.513 14.165 -2.450 1.00 62.41 290 LEU A N 1
ATOM 2309 C CA . LEU A 1 290 ? -7.612 15.622 -2.545 1.00 62.41 290 LEU A CA 1
ATOM 2310 C C . LEU A 1 290 ? -8.901 16.115 -1.860 1.00 62.41 290 LEU A C 1
ATOM 2312 O O . LEU A 1 290 ? -9.930 15.440 -1.962 1.00 62.41 290 LEU A O 1
ATOM 2316 N N . PRO A 1 291 ? -8.890 17.289 -1.202 1.00 64.81 291 PRO A N 1
ATOM 2317 C CA . PRO A 1 291 ? -10.101 17.891 -0.657 1.00 64.81 291 PRO A CA 1
ATOM 2318 C C . PRO A 1 291 ? -11.168 18.091 -1.742 1.00 64.81 291 PRO A C 1
ATOM 2320 O O . PRO A 1 291 ? -10.876 18.601 -2.823 1.00 64.81 291 PRO A O 1
ATOM 2323 N N . ALA A 1 292 ? -12.426 17.765 -1.433 1.00 65.62 292 ALA A N 1
ATOM 2324 C CA . ALA A 1 292 ? -13.551 17.913 -2.365 1.00 65.62 292 ALA A CA 1
ATOM 2325 C C . ALA A 1 292 ? -13.817 19.370 -2.805 1.00 65.62 292 ALA A C 1
ATOM 2327 O O . ALA A 1 292 ? -14.552 19.606 -3.759 1.00 65.62 292 ALA A O 1
ATOM 2328 N N . THR A 1 293 ? -13.236 20.354 -2.111 1.00 64.75 293 THR A N 1
ATOM 2329 C CA . THR A 1 293 ? -13.385 21.789 -2.392 1.00 64.75 293 THR A CA 1
ATOM 2330 C C . THR A 1 293 ? -12.517 22.288 -3.546 1.00 64.75 293 THR A C 1
ATOM 2332 O O . THR A 1 293 ? -12.713 23.417 -3.991 1.00 64.75 293 THR A O 1
ATOM 2335 N N . VAL A 1 294 ? -11.557 21.493 -4.030 1.00 66.81 294 VAL A N 1
ATOM 2336 C CA . VAL A 1 294 ? -10.705 21.888 -5.157 1.00 66.81 294 VAL A CA 1
ATOM 2337 C C . VAL A 1 294 ? -11.480 21.676 -6.458 1.00 66.81 294 VAL A C 1
ATOM 2339 O O . VAL A 1 294 ? -11.709 20.543 -6.882 1.00 66.81 294 VAL A O 1
ATOM 2342 N N . ALA A 1 295 ? -11.908 22.773 -7.088 1.00 70.50 295 ALA A N 1
ATOM 2343 C CA . ALA A 1 295 ? -12.542 22.735 -8.399 1.00 70.50 295 ALA A CA 1
ATOM 2344 C C . ALA A 1 295 ? -11.491 22.381 -9.457 1.00 70.50 295 ALA A C 1
ATOM 2346 O O . ALA A 1 295 ? -10.648 23.200 -9.812 1.00 70.50 295 ALA A O 1
ATOM 2347 N N . LEU A 1 296 ? -11.538 21.145 -9.943 1.00 72.12 296 LEU A N 1
ATOM 2348 C CA . LEU A 1 296 ? -10.641 20.656 -10.981 1.00 72.12 296 LEU A CA 1
ATOM 2349 C C . LEU A 1 296 ? -11.323 20.730 -12.358 1.00 72.12 296 LEU A C 1
ATOM 2351 O O . LEU A 1 296 ? -12.542 20.542 -12.438 1.00 72.12 296 LEU A O 1
ATOM 2355 N N . PRO A 1 297 ? -10.575 20.983 -13.450 1.00 76.06 297 PRO A N 1
ATOM 2356 C CA . PRO A 1 297 ? -11.124 20.909 -14.802 1.00 76.06 297 PRO A CA 1
ATOM 2357 C C . PRO A 1 297 ? -11.698 19.512 -15.088 1.00 76.06 297 PRO A C 1
ATOM 2359 O O . PRO A 1 297 ? -11.332 18.530 -14.444 1.00 76.06 297 PRO A O 1
ATOM 2362 N N . ALA A 1 298 ? -12.611 19.402 -16.058 1.00 71.50 298 ALA A N 1
ATOM 2363 C CA . ALA A 1 298 ? -13.149 18.106 -16.468 1.00 71.50 298 ALA A CA 1
ATOM 2364 C C . ALA A 1 298 ? -12.011 17.232 -17.028 1.00 71.50 298 ALA A C 1
ATOM 2366 O O . ALA A 1 298 ? -11.482 17.525 -18.096 1.00 71.50 298 ALA A O 1
ATOM 2367 N N . ASN A 1 299 ? -11.665 16.160 -16.306 1.00 69.88 299 ASN A N 1
ATOM 2368 C CA . ASN A 1 299 ? -10.489 15.302 -16.531 1.00 69.88 299 ASN A CA 1
ATOM 2369 C C . ASN A 1 299 ? -9.152 15.999 -16.224 1.00 69.88 299 ASN A C 1
ATOM 2371 O O . ASN A 1 299 ? -8.348 16.217 -17.129 1.00 69.88 299 ASN A O 1
ATOM 2375 N N . PRO A 1 300 ? -8.896 16.330 -14.950 1.00 73.88 300 PRO A N 1
ATOM 2376 C CA . PRO A 1 300 ? -7.675 17.021 -14.573 1.00 73.88 300 PRO A CA 1
ATOM 2377 C C . PRO A 1 300 ? -6.462 16.112 -14.758 1.00 73.88 300 PRO A C 1
ATOM 2379 O O . PRO A 1 300 ? -6.433 14.987 -14.240 1.00 73.88 300 PRO A O 1
ATOM 2382 N N . THR A 1 301 ? -5.450 16.613 -15.462 1.00 75.12 301 THR A N 1
ATOM 2383 C CA . THR A 1 301 ? -4.118 16.006 -15.455 1.00 75.12 301 THR A CA 1
ATOM 2384 C C . THR A 1 301 ? -3.502 16.115 -14.053 1.00 75.12 301 THR A C 1
ATOM 2386 O O . THR A 1 301 ? -4.003 16.840 -13.189 1.00 75.12 301 THR A O 1
ATOM 2389 N N . VAL A 1 302 ? -2.429 15.364 -13.788 1.00 67.19 302 VAL A N 1
ATOM 2390 C CA . VAL A 1 302 ? -1.674 15.484 -12.524 1.00 67.19 302 VAL A CA 1
ATOM 2391 C C . VAL A 1 302 ? -1.177 16.919 -12.351 1.00 67.19 302 VAL A C 1
ATOM 2393 O O . VAL A 1 302 ? -1.421 17.528 -11.314 1.00 67.19 302 VAL A O 1
ATOM 2396 N N . LYS A 1 303 ? -0.642 17.493 -13.430 1.00 72.75 303 LYS A N 1
ATOM 2397 C CA . LYS A 1 303 ? -0.206 18.883 -13.482 1.00 72.75 303 LYS A CA 1
ATOM 2398 C C . LYS A 1 303 ? -1.330 19.877 -13.179 1.00 72.75 303 LYS A C 1
ATOM 2400 O O . LYS A 1 303 ? -1.127 20.770 -12.375 1.00 72.75 303 LYS A O 1
ATOM 2405 N N . ASP A 1 304 ? -2.533 19.699 -13.733 1.00 73.81 304 ASP A N 1
ATOM 2406 C CA . ASP A 1 304 ? -3.655 20.613 -13.441 1.00 73.81 304 ASP A CA 1
ATOM 2407 C C . ASP A 1 304 ? -4.024 20.617 -11.951 1.00 73.81 304 ASP A C 1
ATOM 2409 O O . ASP A 1 304 ? -4.453 21.636 -11.411 1.00 73.81 304 ASP A O 1
ATOM 2413 N N . LYS A 1 305 ? -3.878 19.469 -11.275 1.00 71.50 305 LYS A N 1
ATOM 2414 C CA . LYS A 1 305 ? -4.098 19.369 -9.828 1.00 71.50 305 LYS A CA 1
ATOM 2415 C C . LYS A 1 305 ? -3.001 20.099 -9.068 1.00 71.50 305 LYS A C 1
ATOM 2417 O O . LYS A 1 305 ? -3.317 20.821 -8.134 1.00 71.50 305 LYS A O 1
ATOM 2422 N N . GLU A 1 306 ? -1.746 19.922 -9.459 1.00 72.38 306 GLU A N 1
ATOM 2423 C CA . GLU A 1 306 ? -0.595 20.560 -8.813 1.00 72.38 306 GLU A CA 1
ATOM 2424 C C . GLU A 1 306 ? -0.583 22.073 -9.021 1.00 72.38 306 GLU A C 1
ATOM 2426 O O . GLU A 1 306 ? -0.459 22.816 -8.051 1.00 72.38 306 GLU A O 1
ATOM 2431 N N . ASP A 1 307 ? -0.801 22.535 -10.251 1.00 78.50 307 ASP A N 1
ATOM 2432 C CA . ASP A 1 307 ? -0.911 23.954 -10.593 1.00 78.50 307 ASP A CA 1
ATOM 2433 C C . ASP A 1 307 ? -2.063 24.589 -9.803 1.00 78.50 307 ASP A C 1
ATOM 2435 O O . ASP A 1 307 ? -1.873 25.604 -9.140 1.00 78.50 307 ASP A O 1
ATOM 2439 N N . ALA A 1 308 ? -3.234 23.941 -9.733 1.00 78.06 308 ALA A N 1
ATOM 2440 C CA . ALA A 1 308 ? -4.347 24.440 -8.924 1.00 78.06 308 ALA A CA 1
ATOM 2441 C C . ALA A 1 308 ? -4.007 24.534 -7.426 1.00 78.06 308 ALA A C 1
ATOM 2443 O O . ALA A 1 308 ? -4.478 25.446 -6.743 1.00 78.06 308 ALA A O 1
ATOM 2444 N N . VAL A 1 309 ? -3.203 23.609 -6.903 1.00 75.00 309 VAL A N 1
ATOM 2445 C CA . VAL A 1 309 ? -2.763 23.609 -5.502 1.00 75.00 309 VAL A CA 1
ATOM 2446 C C . VAL A 1 309 ? -1.739 24.706 -5.240 1.00 75.00 309 VAL A C 1
ATOM 2448 O O . VAL A 1 309 ? -1.847 25.424 -4.243 1.00 75.00 309 VAL A O 1
ATOM 2451 N N . ASN A 1 310 ? -0.784 24.872 -6.150 1.00 78.25 310 ASN A N 1
ATOM 2452 C CA . ASN A 1 310 ? 0.279 25.858 -6.045 1.00 78.25 310 ASN A CA 1
ATOM 2453 C C . ASN A 1 310 ? -0.238 27.285 -6.252 1.00 78.25 310 ASN A C 1
ATOM 2455 O O . ASN A 1 310 ? 0.014 28.138 -5.401 1.00 78.25 310 ASN A O 1
ATOM 2459 N N . ASP A 1 311 ? -1.023 27.528 -7.302 1.00 80.81 311 ASP A N 1
ATOM 2460 C CA . ASP A 1 311 ? -1.525 28.856 -7.677 1.00 80.81 311 ASP A CA 1
ATOM 2461 C C . ASP A 1 311 ? -2.466 29.448 -6.625 1.00 80.81 311 ASP A C 1
ATOM 2463 O O . ASP A 1 311 ? -2.476 30.656 -6.388 1.00 80.81 311 ASP A O 1
ATOM 2467 N N . ASN A 1 312 ? -3.251 28.598 -5.961 1.00 78.25 312 ASN A N 1
ATOM 2468 C CA . ASN A 1 312 ? -4.196 29.029 -4.931 1.00 78.25 312 ASN A CA 1
ATOM 2469 C C . ASN A 1 312 ? -3.610 28.955 -3.512 1.00 78.25 312 ASN A C 1
ATOM 2471 O O . ASN A 1 312 ? -4.330 29.221 -2.549 1.00 78.25 312 ASN A O 1
ATOM 2475 N N . ASN A 1 313 ? -2.330 28.580 -3.379 1.00 80.88 313 ASN A N 1
ATOM 2476 C CA . ASN A 1 313 ? -1.656 28.324 -2.107 1.00 80.88 313 ASN A CA 1
ATOM 2477 C C . ASN A 1 313 ? -2.515 27.473 -1.150 1.00 80.88 313 ASN A C 1
ATOM 2479 O O . ASN A 1 313 ? -2.712 27.820 0.017 1.00 80.88 313 ASN A O 1
ATOM 2483 N N . LEU A 1 314 ? -3.103 26.397 -1.683 1.00 82.56 314 LEU A N 1
ATOM 2484 C CA . LEU A 1 314 ? -4.034 25.558 -0.938 1.00 82.56 314 LEU A CA 1
ATOM 2485 C C . LEU A 1 314 ? -3.275 24.558 -0.073 1.00 82.56 314 LEU A C 1
ATOM 2487 O O . LEU A 1 314 ? -2.460 23.777 -0.562 1.00 82.56 314 LEU A O 1
ATOM 2491 N N . GLU A 1 315 ? -3.630 24.521 1.206 1.00 87.06 315 GLU A N 1
ATOM 2492 C CA . GLU A 1 315 ? -3.174 23.506 2.150 1.00 87.06 315 GLU A CA 1
ATOM 2493 C C . GLU A 1 315 ? -3.838 22.152 1.838 1.00 87.06 315 GLU A C 1
ATOM 2495 O O . GLU A 1 315 ? -4.880 21.774 2.389 1.00 87.06 315 GLU A O 1
ATOM 2500 N N . VAL A 1 316 ? -3.252 21.409 0.900 1.00 87.75 316 VAL A N 1
ATOM 2501 C CA . VAL A 1 316 ? -3.725 20.071 0.538 1.00 87.75 316 VAL A CA 1
ATOM 2502 C C . VAL A 1 316 ? -3.200 19.055 1.525 1.00 87.75 316 VAL A C 1
ATOM 2504 O O . VAL A 1 316 ? -2.003 18.794 1.575 1.00 87.75 316 VAL A O 1
ATOM 2507 N N . SER A 1 317 ? -4.104 18.435 2.276 1.00 91.12 317 SER A N 1
ATOM 2508 C CA . SER A 1 317 ? -3.778 17.292 3.120 1.00 91.12 317 SER A CA 1
ATOM 2509 C C . SER A 1 317 ? -4.165 15.988 2.443 1.00 91.12 317 SER A C 1
ATOM 2511 O O . SER A 1 317 ? -5.251 15.855 1.881 1.00 91.12 317 SER A O 1
ATOM 2513 N N . TYR A 1 318 ? -3.301 14.992 2.579 1.00 89.06 318 TYR A N 1
ATOM 2514 C CA . TYR A 1 318 ? -3.497 13.636 2.080 1.00 89.06 318 TYR A CA 1
ATOM 2515 C C . TYR A 1 318 ? -4.410 12.804 2.997 1.00 89.06 318 TYR A C 1
ATOM 2517 O O . TYR A 1 318 ? -4.527 11.599 2.825 1.00 89.06 318 TYR A O 1
ATOM 2525 N N . CYS A 1 319 ? -5.099 13.414 3.962 1.00 89.44 319 CYS A N 1
ATOM 2526 C CA . CYS A 1 319 ? -6.106 12.730 4.771 1.00 89.44 319 CYS A CA 1
ATOM 2527 C C . CYS A 1 319 ? -7.408 13.530 4.900 1.00 89.44 319 CYS A C 1
ATOM 2529 O O . CYS A 1 319 ? -7.976 13.673 5.987 1.00 89.44 319 CYS A O 1
ATOM 2531 N N . ALA A 1 320 ? -7.907 14.020 3.760 1.00 88.25 320 ALA A N 1
ATOM 2532 C CA . ALA A 1 320 ? -9.137 14.804 3.652 1.00 88.25 320 ALA A CA 1
ATOM 2533 C C . ALA A 1 320 ? -10.352 14.186 4.370 1.00 88.25 320 ALA A C 1
ATOM 2535 O O . ALA A 1 320 ? -11.124 14.904 5.008 1.00 88.25 320 ALA A O 1
ATOM 2536 N N . LEU A 1 321 ? -10.475 12.854 4.363 1.00 87.75 321 LEU A N 1
ATOM 2537 C CA . LEU A 1 321 ? -11.578 12.127 5.006 1.00 87.75 321 LEU A CA 1
ATOM 2538 C C . LEU A 1 321 ? -11.674 12.349 6.523 1.00 87.75 321 LEU A C 1
ATOM 2540 O O . LEU A 1 321 ? -12.756 12.200 7.086 1.00 87.75 321 LEU A O 1
ATOM 2544 N N . LEU A 1 322 ? -10.580 12.725 7.201 1.00 90.56 322 LEU A N 1
ATOM 2545 C CA . LEU A 1 322 ? -10.626 13.046 8.632 1.00 90.56 322 LEU A CA 1
ATOM 2546 C C . LEU A 1 322 ? -11.424 14.321 8.918 1.00 90.56 322 LEU A C 1
ATOM 2548 O O . LEU A 1 322 ? -11.979 14.450 10.012 1.00 90.56 322 LEU A O 1
ATOM 2552 N N . LYS A 1 323 ? -11.485 15.248 7.956 1.00 90.44 323 LYS A N 1
ATOM 2553 C CA . LYS A 1 323 ? -12.180 16.538 8.081 1.00 90.44 323 LYS A CA 1
ATOM 2554 C C . LYS A 1 323 ? -13.444 16.637 7.228 1.00 90.44 323 LYS A C 1
ATOM 2556 O O . LYS A 1 323 ? -14.172 17.616 7.362 1.00 90.44 323 LYS A O 1
ATOM 2561 N N . ASP A 1 324 ? -13.734 15.635 6.402 1.00 88.00 324 ASP A N 1
ATOM 2562 C CA . ASP A 1 324 ? -14.947 15.603 5.590 1.00 88.00 324 ASP A CA 1
ATOM 2563 C C . ASP A 1 324 ? -16.202 15.501 6.486 1.00 88.00 324 ASP A C 1
ATOM 2565 O O . ASP A 1 324 ? -16.391 14.500 7.188 1.00 88.00 324 ASP A O 1
ATOM 2569 N N . PRO A 1 325 ? -17.102 16.504 6.475 1.00 90.06 325 PRO A N 1
ATOM 2570 C CA . PRO A 1 325 ? -18.302 16.485 7.301 1.00 90.06 325 PRO A CA 1
ATOM 2571 C C . PRO A 1 325 ? -19.287 15.375 6.911 1.00 90.06 325 PRO A C 1
ATOM 2573 O O . PRO A 1 325 ? -20.136 15.028 7.736 1.00 90.06 325 PRO A O 1
ATOM 2576 N N . SER A 1 326 ? -19.212 14.818 5.701 1.00 90.38 326 SER A N 1
ATOM 2577 C CA . SER A 1 326 ? -20.028 13.680 5.268 1.00 90.38 326 SER A CA 1
ATOM 2578 C C . SER A 1 326 ? -19.554 12.356 5.885 1.00 90.38 326 SER A C 1
ATOM 2580 O O . SER A 1 326 ? -20.368 11.465 6.147 1.00 90.38 326 SER A O 1
ATOM 2582 N N . VAL A 1 327 ? -18.267 12.248 6.233 1.00 89.38 327 VAL A N 1
ATOM 2583 C CA . VAL A 1 327 ? -17.653 11.033 6.779 1.00 89.38 327 VAL A CA 1
ATOM 2584 C C . VAL A 1 327 ? -17.745 11.027 8.303 1.00 89.38 327 VAL A C 1
ATOM 2586 O O . VAL A 1 327 ? -16.890 11.524 9.030 1.00 89.38 327 VAL A O 1
ATOM 2589 N N . LYS A 1 328 ? -18.794 10.392 8.833 1.00 93.75 328 LYS A N 1
ATOM 2590 C CA . LYS A 1 328 ? -19.028 10.308 10.289 1.00 93.75 328 LYS A CA 1
ATOM 2591 C C . LYS A 1 328 ? -18.189 9.240 11.001 1.00 93.75 328 LYS A C 1
ATOM 2593 O O . LYS A 1 328 ? -18.203 9.176 12.232 1.00 93.75 328 LYS A O 1
ATOM 2598 N N . ALA A 1 329 ? -17.455 8.409 10.253 1.00 89.81 329 ALA A N 1
ATOM 2599 C CA . ALA A 1 329 ? -16.678 7.284 10.782 1.00 89.81 329 ALA A CA 1
ATOM 2600 C C . ALA A 1 329 ? -15.600 7.708 11.797 1.00 89.81 329 ALA A C 1
ATOM 2602 O O . ALA A 1 329 ? -15.258 6.920 12.679 1.00 89.81 329 ALA A O 1
ATOM 2603 N N . TYR A 1 330 ? -15.123 8.955 11.715 1.00 93.12 330 TYR A N 1
ATOM 2604 C CA . TYR A 1 330 ? -14.062 9.499 12.567 1.00 93.12 330 TYR A CA 1
ATOM 2605 C C . TYR A 1 330 ? -14.554 10.498 13.622 1.00 93.12 330 TYR A C 1
ATOM 2607 O O . TYR A 1 330 ? -13.750 10.996 14.401 1.00 93.12 330 TYR A O 1
ATOM 2615 N N . ASN A 1 331 ? -15.863 10.761 13.718 1.00 95.44 331 ASN A N 1
ATOM 2616 C CA . ASN A 1 331 ? -16.418 11.747 14.660 1.00 95.44 331 ASN A CA 1
ATOM 2617 C C . ASN A 1 331 ? -16.165 11.428 16.139 1.00 95.44 331 ASN A C 1
ATOM 2619 O O . ASN A 1 331 ? -16.353 12.283 16.997 1.00 95.44 331 ASN A O 1
ATOM 2623 N N . TRP A 1 332 ? -15.809 10.183 16.446 1.00 94.94 332 TRP A N 1
ATOM 2624 C CA . TRP A 1 332 ? -15.481 9.752 17.800 1.00 94.94 332 TRP A CA 1
ATOM 2625 C C . TRP A 1 332 ? -14.037 10.068 18.197 1.00 94.94 332 TRP A C 1
ATOM 2627 O O . TRP A 1 332 ? -13.726 10.021 19.386 1.00 94.94 332 TRP A O 1
ATOM 2637 N N . VAL A 1 333 ? -13.174 10.366 17.223 1.00 96.12 333 VAL A N 1
ATOM 2638 C CA . VAL A 1 333 ? -11.804 10.826 17.452 1.00 96.12 333 VAL A CA 1
ATOM 2639 C C . VAL A 1 333 ? -11.844 12.321 17.747 1.00 96.12 333 VAL A C 1
ATOM 2641 O O . VAL A 1 333 ? -12.522 13.079 17.043 1.00 96.12 333 VAL A O 1
ATOM 2644 N N . ASP A 1 334 ? -11.104 12.734 18.776 1.00 97.81 334 ASP A N 1
ATOM 2645 C CA . ASP A 1 334 ? -10.949 14.128 19.182 1.00 97.81 334 ASP A CA 1
ATOM 2646 C C . ASP A 1 334 ? -10.659 15.014 17.967 1.00 97.81 334 ASP A C 1
ATOM 2648 O O . ASP A 1 334 ? -9.805 14.695 17.137 1.00 97.81 334 ASP A O 1
ATOM 2652 N N . GLN A 1 335 ? -11.397 16.119 17.852 1.00 97.38 335 GLN A N 1
ATOM 2653 C CA . GLN A 1 335 ? -11.313 17.000 16.689 1.00 97.38 335 GLN A CA 1
ATOM 2654 C C . GLN A 1 335 ? -9.896 17.558 16.534 1.00 97.38 335 GLN A C 1
ATOM 2656 O O . GLN A 1 335 ? -9.346 17.492 15.441 1.00 97.38 335 GLN A O 1
ATOM 2661 N N . GLU A 1 336 ? -9.273 17.992 17.632 1.00 98.00 336 GLU A N 1
ATOM 2662 C CA . GLU A 1 336 ? -7.899 18.501 17.592 1.00 98.00 336 GLU A CA 1
ATOM 2663 C C . GLU A 1 336 ? -6.896 17.421 17.166 1.00 98.00 336 GLU A C 1
ATOM 2665 O O . GLU A 1 336 ? -5.983 17.723 16.413 1.00 98.00 336 GLU A O 1
ATOM 2670 N N . LEU A 1 337 ? -7.074 16.152 17.561 1.00 97.56 337 LEU A N 1
ATOM 2671 C CA . LEU A 1 337 ? -6.180 15.082 17.101 1.00 97.56 337 LEU A CA 1
ATOM 2672 C C . LEU A 1 337 ? -6.315 14.854 15.590 1.00 97.56 337 LEU A C 1
ATOM 2674 O O . LEU A 1 337 ? -5.316 14.648 14.904 1.00 97.56 337 LEU A O 1
ATOM 2678 N N . ARG A 1 338 ? -7.544 14.913 15.060 1.00 96.44 338 ARG A N 1
ATOM 2679 C CA . ARG A 1 338 ? -7.782 14.841 13.611 1.00 96.44 338 ARG A CA 1
ATOM 2680 C C . ARG A 1 338 ? -7.160 16.024 12.878 1.00 96.44 338 ARG A C 1
ATOM 2682 O O . ARG A 1 338 ? -6.610 15.821 11.803 1.00 96.44 338 ARG A O 1
ATOM 2689 N N . ASP A 1 339 ? -7.225 17.220 13.457 1.00 96.31 339 ASP A N 1
ATOM 2690 C CA . ASP A 1 339 ? -6.608 18.423 12.897 1.00 96.31 339 ASP A CA 1
ATOM 2691 C C . ASP A 1 339 ? -5.073 18.335 12.889 1.00 96.31 339 ASP A C 1
ATOM 2693 O O . ASP A 1 339 ? -4.456 18.700 11.891 1.00 96.31 339 ASP A O 1
ATOM 2697 N N . GLU A 1 340 ? -4.458 17.776 13.938 1.00 97.12 340 GLU A N 1
ATOM 2698 C CA . GLU A 1 340 ? -3.009 17.530 13.972 1.00 97.12 340 GLU A CA 1
ATOM 2699 C C . GLU A 1 340 ? -2.571 16.529 12.901 1.00 97.12 340 GLU A C 1
ATOM 2701 O O . GLU A 1 340 ? -1.653 16.810 12.134 1.00 97.12 340 GLU A O 1
ATOM 2706 N N . ILE A 1 341 ? -3.253 15.381 12.804 1.00 96.00 341 ILE A N 1
ATOM 2707 C CA . ILE A 1 341 ? -2.959 14.372 11.775 1.00 96.00 341 ILE A CA 1
ATOM 2708 C C . ILE A 1 341 ? -3.141 14.978 10.377 1.00 96.00 341 ILE A C 1
ATOM 2710 O O . ILE A 1 341 ? -2.302 14.774 9.501 1.00 96.00 341 ILE A O 1
ATOM 2714 N N . TYR A 1 342 ? -4.192 15.781 10.189 1.00 95.00 342 TYR A N 1
ATOM 2715 C CA . TYR A 1 342 ? -4.444 16.509 8.948 1.00 95.00 342 TYR A CA 1
ATOM 2716 C C . TYR A 1 342 ? -3.295 17.433 8.559 1.00 95.00 342 TYR A C 1
ATOM 2718 O O . TYR A 1 342 ? -2.856 17.390 7.408 1.00 95.00 342 TYR A O 1
ATOM 2726 N N . ALA A 1 343 ? -2.766 18.202 9.508 1.00 96.31 343 ALA A N 1
ATOM 2727 C CA . ALA A 1 343 ? -1.657 19.114 9.256 1.00 96.31 343 ALA A CA 1
ATOM 2728 C C . ALA A 1 343 ? -0.326 18.385 8.992 1.00 96.31 343 ALA A C 1
ATOM 2730 O O . ALA A 1 343 ? 0.464 18.803 8.148 1.00 96.31 343 ALA A O 1
ATOM 2731 N N . CYS A 1 344 ? -0.068 17.257 9.659 1.00 96.69 344 CYS A N 1
ATOM 2732 C CA . CYS A 1 344 ? 1.120 16.437 9.386 1.00 96.69 344 CYS A CA 1
ATOM 2733 C C . CYS A 1 344 ? 1.135 15.841 7.971 1.00 96.69 344 CYS A C 1
ATOM 2735 O O . CYS A 1 344 ? 2.202 15.543 7.438 1.00 96.69 344 CYS A O 1
ATOM 2737 N N . MET A 1 345 ? -0.044 15.674 7.371 1.00 94.62 345 MET A N 1
ATOM 2738 C CA . MET A 1 345 ? -0.250 15.082 6.050 1.00 94.62 345 MET A CA 1
ATOM 2739 C C . MET A 1 345 ? -0.328 16.131 4.929 1.00 94.62 345 MET A C 1
ATOM 2741 O O . MET A 1 345 ? -0.828 15.828 3.842 1.00 94.62 345 MET A O 1
ATOM 2745 N N . TYR A 1 346 ? 0.129 17.367 5.166 1.00 94.56 346 TYR A N 1
ATOM 2746 C CA . TYR A 1 346 ? 0.172 18.377 4.113 1.00 94.56 346 TYR A CA 1
ATOM 2747 C C . TYR A 1 346 ? 1.137 18.008 2.987 1.00 94.56 346 TYR A C 1
ATOM 2749 O O . TYR A 1 346 ? 2.222 17.463 3.209 1.00 94.56 346 TYR A O 1
ATOM 2757 N N . HIS A 1 347 ? 0.715 18.319 1.764 1.00 92.12 347 HIS A N 1
ATOM 2758 C CA . HIS A 1 347 ? 1.453 18.083 0.537 1.00 92.12 347 HIS A CA 1
ATOM 2759 C C . HIS A 1 347 ? 2.833 18.745 0.602 1.00 92.12 347 HIS A C 1
ATOM 2761 O O . HIS A 1 347 ? 3.851 18.063 0.482 1.00 92.12 347 HIS A O 1
ATOM 2767 N N . LYS A 1 348 ? 2.859 20.051 0.901 1.00 93.12 348 LYS A N 1
ATOM 2768 C CA . LYS A 1 348 ? 4.091 20.820 1.053 1.00 93.12 348 LYS A CA 1
ATOM 2769 C C . LYS A 1 348 ? 4.739 20.544 2.415 1.00 93.12 348 LYS A C 1
ATOM 2771 O O . LYS A 1 348 ? 4.104 20.753 3.450 1.00 93.12 348 LYS A O 1
ATOM 2776 N N . PRO A 1 349 ? 6.019 20.137 2.441 1.00 95.31 349 PRO A N 1
ATOM 2777 C CA . PRO A 1 349 ? 6.846 20.061 3.644 1.00 95.31 349 PRO A CA 1
ATOM 2778 C C . PRO A 1 349 ? 6.747 21.236 4.618 1.00 95.31 349 PRO A C 1
ATOM 2780 O O . PRO A 1 349 ? 6.694 21.018 5.826 1.00 95.31 349 PRO A O 1
ATOM 2783 N N . SER A 1 350 ? 6.744 22.465 4.092 1.00 94.94 350 SER A N 1
ATOM 2784 C CA . SER A 1 350 ? 6.778 23.714 4.864 1.00 94.94 350 SER A CA 1
ATOM 2785 C C . SER A 1 350 ? 5.519 23.969 5.679 1.00 94.94 350 SER A C 1
ATOM 2787 O O . SER A 1 350 ? 5.579 24.674 6.682 1.00 94.94 350 SER A O 1
ATOM 2789 N N . ASP A 1 351 ? 4.394 23.408 5.244 1.00 95.38 351 ASP A N 1
ATOM 2790 C CA . ASP A 1 351 ? 3.086 23.671 5.841 1.00 95.38 351 ASP A CA 1
ATOM 2791 C C . ASP A 1 351 ? 2.826 22.717 7.018 1.00 95.38 351 ASP A C 1
ATOM 2793 O O . ASP A 1 351 ? 1.938 22.942 7.842 1.00 95.38 351 ASP A O 1
ATOM 2797 N N . ARG A 1 352 ? 3.622 21.643 7.126 1.00 96.94 352 ARG A N 1
ATOM 2798 C CA . ARG A 1 352 ? 3.530 20.665 8.213 1.00 96.94 352 ARG A CA 1
ATOM 2799 C C . ARG A 1 352 ? 3.987 21.292 9.536 1.00 96.94 352 ARG A C 1
ATOM 2801 O O . ARG A 1 352 ? 4.930 22.085 9.559 1.00 96.94 352 ARG A O 1
ATOM 2808 N N . PRO A 1 353 ? 3.371 20.911 10.668 1.00 97.50 353 PRO A N 1
ATOM 2809 C CA . PRO A 1 353 ? 3.765 21.427 11.971 1.00 97.50 353 PRO A CA 1
ATOM 2810 C C . PRO A 1 353 ? 5.193 21.003 12.316 1.00 97.50 353 PRO A C 1
ATOM 2812 O O . PRO A 1 353 ? 5.618 19.887 12.018 1.00 97.50 353 PRO A O 1
ATOM 2815 N N . THR A 1 354 ? 5.926 21.873 13.003 1.00 95.88 354 THR A N 1
ATOM 2816 C CA . THR A 1 354 ? 7.270 21.542 13.486 1.00 95.88 354 THR A CA 1
ATOM 2817 C C . THR A 1 354 ? 7.201 20.565 14.662 1.00 95.88 354 THR A C 1
ATOM 2819 O O . THR A 1 354 ? 6.205 20.503 15.389 1.00 95.88 354 THR A O 1
ATOM 2822 N N . LEU A 1 355 ? 8.275 19.813 14.915 1.00 94.94 355 LEU A N 1
ATOM 2823 C CA . LEU A 1 355 ? 8.327 18.886 16.051 1.00 94.94 355 LEU A CA 1
ATOM 2824 C C . LEU A 1 355 ? 8.076 19.568 17.416 1.00 94.94 355 LEU A C 1
ATOM 2826 O O . LEU A 1 355 ? 7.303 19.020 18.206 1.00 94.94 355 LEU A O 1
ATOM 2830 N N . PRO A 1 356 ? 8.597 20.783 17.701 1.00 95.06 356 PRO A N 1
ATOM 2831 C CA . PRO A 1 356 ? 8.230 21.524 18.911 1.00 95.06 356 PRO A CA 1
ATOM 2832 C C . PRO A 1 356 ? 6.735 21.858 19.010 1.00 95.06 356 PRO A C 1
ATOM 2834 O O . PRO A 1 356 ? 6.150 21.751 20.094 1.00 95.06 356 PRO A O 1
ATOM 2837 N N . GLN A 1 357 ? 6.097 22.235 17.893 1.00 96.94 357 GLN A N 1
ATOM 2838 C CA . GLN A 1 357 ? 4.654 22.492 17.853 1.00 96.94 357 GLN A CA 1
ATOM 2839 C C . GLN A 1 357 ? 3.874 21.209 18.159 1.00 96.94 357 GLN A C 1
ATOM 2841 O O . GLN A 1 357 ? 3.029 21.214 19.058 1.00 96.94 357 GLN A O 1
ATOM 2846 N N . LEU A 1 358 ? 4.219 20.102 17.495 1.00 97.06 358 LEU A N 1
ATOM 2847 C CA . LEU A 1 358 ? 3.612 18.792 17.732 1.00 97.06 358 LEU A CA 1
ATOM 2848 C C . LEU A 1 358 ? 3.776 18.333 19.178 1.00 97.06 358 LEU A C 1
ATOM 2850 O O . LEU A 1 358 ? 2.811 17.878 19.787 1.00 97.06 358 LEU A O 1
ATOM 2854 N N . LEU A 1 359 ? 4.964 18.490 19.767 1.00 96.25 359 LEU A N 1
ATOM 2855 C CA . LEU A 1 359 ? 5.214 18.092 21.152 1.00 96.25 359 LEU A CA 1
ATOM 2856 C C . LEU A 1 359 ? 4.363 18.902 22.128 1.00 96.25 359 LEU A C 1
ATOM 2858 O O . LEU A 1 359 ? 3.805 18.342 23.075 1.00 96.25 359 LEU A O 1
ATOM 2862 N N . SER A 1 360 ? 4.268 20.216 21.913 1.00 97.06 360 SER A N 1
ATOM 2863 C CA . SER A 1 360 ? 3.439 21.100 22.733 1.00 97.06 360 SER A CA 1
ATOM 2864 C C . SER A 1 360 ? 1.969 20.676 22.679 1.00 97.06 360 SER A C 1
ATOM 2866 O O . SER A 1 360 ? 1.352 20.424 23.719 1.00 97.06 360 SER A O 1
ATOM 2868 N N . ARG A 1 361 ? 1.430 20.488 21.470 1.00 97.94 361 ARG A N 1
ATOM 2869 C CA . ARG A 1 361 ? 0.027 20.110 21.259 1.00 97.94 361 ARG A CA 1
ATOM 2870 C C . ARG A 1 361 ? -0.275 18.692 21.746 1.00 97.94 361 ARG A C 1
ATOM 2872 O O . ARG A 1 361 ? -1.263 18.495 22.447 1.00 97.94 361 ARG A O 1
ATOM 2879 N N . ALA A 1 362 ? 0.617 17.729 21.516 1.00 97.06 362 ALA A N 1
ATOM 2880 C CA . ALA A 1 362 ? 0.485 16.366 22.028 1.00 97.06 362 ALA A CA 1
ATOM 2881 C C . ALA A 1 362 ? 0.503 16.308 23.566 1.00 97.06 362 ALA A C 1
ATOM 2883 O O . ALA A 1 362 ? -0.266 15.555 24.164 1.00 97.06 362 ALA A O 1
ATOM 2884 N N . LYS A 1 363 ? 1.324 17.136 24.236 1.00 97.50 363 LYS A N 1
ATOM 2885 C CA . LYS A 1 363 ? 1.318 17.259 25.708 1.00 97.50 363 LYS A CA 1
ATOM 2886 C C . LYS A 1 363 ? -0.012 17.802 26.232 1.00 97.50 363 LYS A C 1
ATOM 2888 O O . LYS A 1 363 ? -0.474 17.343 27.276 1.00 97.50 363 LYS A O 1
ATOM 2893 N N . VAL A 1 364 ? -0.608 18.776 25.542 1.00 98.00 364 VAL A N 1
ATOM 2894 C CA . VAL A 1 364 ? -1.932 19.316 25.892 1.00 98.00 364 VAL A CA 1
ATOM 2895 C C . VAL A 1 364 ? -3.009 18.256 25.666 1.00 98.00 364 VAL A C 1
ATOM 2897 O O . VAL A 1 364 ? -3.764 17.954 26.590 1.00 98.00 364 VAL A O 1
ATOM 2900 N N . GLY A 1 365 ? -3.024 17.623 24.492 1.00 97.12 365 GLY A N 1
ATOM 2901 C CA . GLY A 1 365 ? -3.967 16.566 24.129 1.00 97.12 365 GLY A CA 1
ATOM 2902 C C . GLY A 1 365 ? -3.951 15.378 25.095 1.00 97.12 365 GLY A C 1
ATOM 2903 O O . GLY A 1 365 ? -4.999 14.964 25.585 1.00 97.12 365 GLY A O 1
ATOM 2904 N N . ALA A 1 366 ? -2.765 14.900 25.486 1.00 97.00 366 ALA A N 1
ATOM 2905 C CA . ALA A 1 366 ? -2.611 13.795 26.438 1.00 97.00 366 ALA A CA 1
ATOM 2906 C C . ALA A 1 366 ? -3.130 14.108 27.856 1.00 97.00 366 ALA A C 1
ATOM 2908 O O . ALA A 1 366 ? -3.369 13.193 28.645 1.00 97.00 366 ALA A O 1
ATOM 2909 N N . ARG A 1 367 ? -3.317 15.392 28.196 1.00 97.38 367 ARG A N 1
ATOM 2910 C CA . ARG A 1 367 ? -3.882 15.841 29.480 1.00 97.38 367 ARG A CA 1
ATOM 2911 C C . ARG A 1 367 ? -5.390 16.087 29.424 1.00 97.38 367 ARG A C 1
ATOM 2913 O O . ARG A 1 367 ? -5.988 16.332 30.472 1.00 97.38 367 ARG A O 1
ATOM 2920 N N . LYS A 1 368 ? -6.010 16.036 28.241 1.00 97.69 368 LYS A N 1
ATOM 2921 C CA . LYS A 1 368 ? -7.454 16.240 28.095 1.00 97.69 368 LYS A CA 1
ATOM 2922 C C . LYS A 1 368 ? -8.248 15.142 28.793 1.00 97.69 368 LYS A C 1
ATOM 2924 O O . LYS A 1 368 ? -7.846 13.979 28.860 1.00 97.69 368 LYS A O 1
ATOM 2929 N N . GLN A 1 369 ? -9.420 15.529 29.278 1.00 97.12 369 GLN A N 1
ATOM 2930 C CA . GLN A 1 369 ? -10.422 14.610 29.797 1.00 97.12 369 GLN A CA 1
ATOM 2931 C C . GLN A 1 369 ? -11.558 14.498 28.785 1.00 97.12 369 GLN A C 1
ATOM 2933 O O . GLN A 1 369 ? -12.033 15.505 28.267 1.00 97.12 369 GLN A O 1
ATOM 2938 N N . PHE A 1 370 ? -11.996 13.270 28.522 1.00 97.44 370 PHE A N 1
ATOM 2939 C CA . PHE A 1 370 ? -13.082 12.978 27.593 1.00 97.44 370 PHE A CA 1
ATOM 2940 C C . PHE A 1 370 ? -14.248 12.355 28.358 1.00 97.44 370 PHE A C 1
ATOM 2942 O O . PHE A 1 370 ? -14.049 11.581 29.300 1.00 97.44 370 PHE A O 1
ATOM 2949 N N . ALA A 1 371 ? -15.475 12.706 27.974 1.00 96.81 371 ALA A N 1
ATOM 2950 C CA . ALA A 1 371 ? -16.675 12.191 28.623 1.00 96.81 371 ALA A CA 1
ATOM 2951 C C . ALA A 1 371 ? -16.706 10.652 28.554 1.00 96.81 371 ALA A C 1
ATOM 2953 O O . ALA A 1 371 ? -16.556 10.065 27.487 1.00 96.81 371 ALA A O 1
ATOM 2954 N N . GLY A 1 372 ? -16.878 9.997 29.707 1.00 94.69 372 GLY A N 1
ATOM 2955 C CA . GLY A 1 372 ? -16.861 8.532 29.819 1.00 94.69 372 GLY A CA 1
ATOM 2956 C C . GLY A 1 372 ? -15.467 7.895 29.932 1.00 94.69 372 GLY A C 1
ATOM 2957 O O . GLY A 1 372 ? -15.374 6.723 30.290 1.00 94.69 372 GLY A O 1
ATOM 2958 N N . GLU A 1 373 ? -14.381 8.648 29.734 1.00 96.50 373 GLU A N 1
ATOM 2959 C CA . GLU A 1 373 ? -12.997 8.149 29.775 1.00 96.50 373 GLU A CA 1
ATOM 2960 C C . GLU A 1 373 ? -12.297 8.401 31.126 1.00 96.50 373 GLU A C 1
ATOM 2962 O O . GLU A 1 373 ? -11.192 8.948 31.210 1.00 96.50 373 GLU A O 1
ATOM 2967 N N . TYR A 1 374 ? -12.936 7.990 32.220 1.00 95.19 374 TYR A N 1
ATOM 2968 C CA . TYR A 1 374 ? -12.364 8.101 33.567 1.00 95.19 374 TYR A CA 1
ATOM 2969 C C . TYR A 1 374 ? -11.204 7.112 33.791 1.00 95.19 374 TYR A C 1
ATOM 2971 O O . TYR A 1 374 ? -11.099 6.078 33.130 1.00 95.19 374 TYR A O 1
ATOM 2979 N N . ASP A 1 375 ? -10.333 7.390 34.765 1.00 94.88 375 ASP A N 1
ATOM 2980 C CA . ASP A 1 375 ? -9.087 6.632 34.980 1.00 94.88 375 ASP A CA 1
ATOM 2981 C C . ASP A 1 375 ? -9.286 5.127 35.166 1.00 94.88 375 ASP A C 1
ATOM 2983 O O . ASP A 1 375 ? -8.482 4.331 34.685 1.00 94.88 375 ASP A O 1
ATOM 2987 N N . ALA A 1 376 ? -10.345 4.718 35.868 1.00 95.00 376 ALA A N 1
ATOM 2988 C CA . ALA A 1 376 ? -10.636 3.301 36.062 1.00 95.00 376 ALA A CA 1
ATOM 2989 C C . ALA A 1 376 ? -11.082 2.616 34.757 1.00 95.00 376 ALA A C 1
ATOM 2991 O O . ALA A 1 376 ? -10.756 1.450 34.549 1.00 95.00 376 ALA A O 1
ATOM 2992 N N . TYR A 1 377 ? -11.778 3.324 33.860 1.00 95.56 377 TYR A N 1
ATOM 2993 C CA . TYR A 1 377 ? -12.109 2.808 32.531 1.00 95.56 377 TYR A CA 1
ATOM 2994 C C . TYR A 1 377 ? -10.848 2.646 31.678 1.00 95.56 377 TYR A C 1
ATOM 2996 O O . TYR A 1 377 ? -10.613 1.554 31.165 1.00 95.56 377 TYR A O 1
ATOM 3004 N N . ILE A 1 378 ? -9.998 3.677 31.609 1.00 96.44 378 ILE A N 1
ATOM 3005 C CA . ILE A 1 378 ? -8.743 3.633 30.842 1.00 96.44 378 ILE A CA 1
ATOM 3006 C C . ILE A 1 378 ? -7.819 2.524 31.349 1.00 96.44 378 ILE A C 1
ATOM 3008 O O . ILE A 1 378 ? -7.326 1.731 30.552 1.00 96.44 378 ILE A O 1
ATOM 3012 N N . ARG A 1 379 ? -7.642 2.396 32.672 1.00 95.56 379 ARG A N 1
ATOM 3013 C CA . ARG A 1 379 ? -6.834 1.318 33.264 1.00 95.56 379 ARG A CA 1
ATOM 3014 C C . ARG A 1 379 ? -7.366 -0.068 32.908 1.00 95.56 379 ARG A C 1
ATOM 3016 O O . ARG A 1 379 ? -6.576 -0.932 32.547 1.00 95.56 379 ARG A O 1
ATOM 3023 N N . ARG A 1 380 ? -8.686 -0.285 32.964 1.00 94.88 380 ARG A N 1
ATOM 3024 C CA . ARG A 1 380 ? -9.291 -1.561 32.542 1.00 94.88 380 ARG A CA 1
ATOM 3025 C C . ARG A 1 380 ? -9.117 -1.816 31.048 1.00 94.88 380 ARG A C 1
ATOM 3027 O O . ARG A 1 380 ? -8.854 -2.953 30.676 1.00 94.88 380 ARG A O 1
ATOM 3034 N N . TRP A 1 381 ? -9.252 -0.786 30.212 1.00 94.31 381 TRP A N 1
ATOM 3035 C CA . TRP A 1 381 ? -9.050 -0.899 28.768 1.00 94.31 381 TRP A CA 1
ATOM 3036 C C . TRP A 1 381 ? -7.605 -1.298 28.450 1.00 94.31 381 TRP A C 1
ATOM 3038 O O . TRP A 1 381 ? -7.392 -2.294 27.766 1.00 94.31 381 TRP A O 1
ATOM 3048 N N . ILE A 1 382 ? -6.621 -0.595 29.023 1.00 93.94 382 ILE A N 1
ATOM 3049 C CA . ILE A 1 382 ? -5.194 -0.902 28.845 1.00 93.94 382 ILE A CA 1
ATOM 3050 C C . ILE A 1 382 ? -4.888 -2.309 29.354 1.00 93.94 382 ILE A C 1
ATOM 3052 O O . ILE A 1 382 ? -4.284 -3.096 28.634 1.00 93.94 382 ILE A O 1
ATOM 3056 N N . LYS A 1 383 ? -5.354 -2.660 30.560 1.00 93.31 383 LYS A N 1
ATOM 3057 C CA . LYS A 1 383 ? -5.156 -4.004 31.110 1.00 93.31 383 LYS A CA 1
ATOM 3058 C C . LYS A 1 383 ? -5.701 -5.070 30.164 1.00 93.31 383 LYS A C 1
ATOM 3060 O O . LYS A 1 383 ? -4.971 -5.983 29.822 1.00 93.31 383 LYS A O 1
ATOM 3065 N N . LYS A 1 384 ? -6.935 -4.915 29.678 1.00 91.75 384 LYS A N 1
ATOM 3066 C CA . LYS A 1 384 ? -7.578 -5.889 28.789 1.00 91.75 384 LYS A CA 1
ATOM 3067 C C . LYS A 1 384 ? -6.859 -6.051 27.446 1.00 91.75 384 LYS A C 1
ATOM 3069 O O . LYS A 1 384 ? -6.723 -7.174 26.980 1.00 91.75 384 LYS A O 1
ATOM 3074 N N . TRP A 1 385 ? -6.476 -4.949 26.800 1.00 90.38 385 TRP A N 1
ATOM 3075 C CA . TRP A 1 385 ? -6.031 -4.976 25.401 1.00 90.38 385 TRP A CA 1
ATOM 3076 C C . TRP A 1 385 ? -4.517 -4.978 25.218 1.00 90.38 385 TRP A C 1
ATOM 3078 O O . TRP A 1 385 ? -4.048 -5.512 24.216 1.00 90.38 385 TRP A O 1
ATOM 3088 N N . LEU A 1 386 ? -3.762 -4.401 26.157 1.00 88.44 386 LEU A N 1
ATOM 3089 C CA . LEU A 1 386 ? -2.301 -4.406 26.104 1.00 88.44 386 LEU A CA 1
ATOM 3090 C C . LEU A 1 386 ? -1.706 -5.551 26.926 1.00 88.44 386 LEU A C 1
ATOM 3092 O O . LEU A 1 386 ? -0.853 -6.240 26.395 1.00 88.44 386 LEU A O 1
ATOM 3096 N N . TYR A 1 387 ? -2.153 -5.769 28.169 1.00 87.56 387 TYR A N 1
ATOM 3097 C CA . TYR A 1 387 ? -1.481 -6.703 29.093 1.00 87.56 387 TYR A CA 1
ATOM 3098 C C . TYR A 1 387 ? -2.123 -8.098 29.186 1.00 87.56 387 TYR A C 1
ATOM 3100 O O . TYR A 1 387 ? -1.419 -9.094 29.278 1.00 87.56 387 TYR A O 1
ATOM 3108 N N . ASP A 1 388 ? -3.454 -8.182 29.184 1.00 83.88 388 ASP A N 1
ATOM 3109 C CA . ASP A 1 388 ? -4.207 -9.435 29.367 1.00 83.88 388 ASP A CA 1
ATOM 3110 C C . ASP A 1 388 ? -4.651 -10.056 28.044 1.00 83.88 388 ASP A C 1
ATOM 3112 O O . ASP A 1 388 ? -5.221 -11.151 28.037 1.00 83.88 388 ASP A O 1
ATOM 3116 N N . ALA A 1 389 ? -4.474 -9.339 26.931 1.00 65.62 389 ALA A N 1
ATOM 3117 C CA . ALA A 1 389 ? -4.829 -9.863 25.628 1.00 65.62 389 ALA A CA 1
ATOM 3118 C C . ALA A 1 389 ? -4.031 -11.154 25.440 1.00 65.62 389 ALA A C 1
ATOM 3120 O O . ALA A 1 389 ? -2.803 -11.087 25.550 1.00 65.62 389 ALA A O 1
ATOM 3121 N N . PRO A 1 390 ? -4.686 -12.302 25.164 1.00 62.78 390 PRO A N 1
ATOM 3122 C CA . PRO A 1 390 ? -3.963 -13.529 24.893 1.00 62.78 390 PRO A CA 1
ATOM 3123 C C . PRO A 1 390 ? -2.899 -13.178 23.860 1.00 62.78 390 PRO A C 1
ATOM 3125 O O . PRO A 1 390 ? -3.223 -12.599 22.814 1.00 62.78 390 PRO A O 1
ATOM 3128 N N . THR A 1 391 ? -1.627 -13.444 24.163 1.00 62.25 391 THR A N 1
ATOM 3129 C CA . THR A 1 391 ? -0.645 -13.624 23.100 1.00 62.25 391 THR A CA 1
ATOM 3130 C C . THR A 1 391 ? -1.311 -14.654 22.224 1.00 62.25 391 THR A C 1
ATOM 3132 O O . THR A 1 391 ? -1.555 -15.752 22.723 1.00 62.25 391 THR A O 1
ATOM 3135 N N . ALA A 1 392 ? -1.802 -14.229 21.046 1.00 56.47 392 ALA A N 1
ATOM 3136 C CA . ALA A 1 392 ? -2.581 -15.077 20.156 1.00 56.47 392 ALA A CA 1
ATOM 3137 C C . ALA A 1 392 ? -1.842 -16.394 20.177 1.00 56.47 392 ALA A C 1
ATOM 3139 O O . ALA A 1 392 ? -0.648 -16.388 19.858 1.00 56.47 392 ALA A O 1
ATOM 3140 N N . ALA A 1 393 ? -2.467 -17.416 20.788 1.00 46.72 393 ALA A N 1
ATOM 3141 C CA . ALA A 1 393 ? -1.764 -18.651 21.062 1.00 46.72 393 ALA A CA 1
ATOM 3142 C C . ALA A 1 393 ? -1.158 -18.980 19.717 1.00 46.72 393 ALA A C 1
ATOM 3144 O O . ALA A 1 393 ? -1.901 -18.975 18.732 1.00 46.72 393 ALA A O 1
ATOM 3145 N N . VAL A 1 394 ? 0.173 -19.064 19.661 1.00 51.03 394 VAL A N 1
ATOM 3146 C CA . VAL A 1 394 ? 0.894 -19.420 18.447 1.00 51.03 394 VAL A CA 1
ATOM 3147 C C . VAL A 1 394 ? 0.447 -20.850 18.189 1.00 51.03 394 VAL A C 1
ATOM 3149 O O . VAL A 1 394 ? 1.077 -21.812 18.616 1.00 51.03 394 VAL A O 1
ATOM 3152 N N . GLY A 1 395 ? -0.763 -20.984 17.653 1.00 41.62 395 GLY A N 1
ATOM 3153 C CA . GLY A 1 395 ? -1.371 -22.217 17.255 1.00 41.62 395 GLY A CA 1
ATOM 3154 C C . GLY A 1 395 ? -0.413 -22.697 16.207 1.00 41.62 395 GLY A C 1
ATOM 3155 O O . GLY A 1 395 ? -0.145 -21.970 15.252 1.00 41.62 395 GLY A O 1
ATOM 3156 N N . GLY A 1 396 ? 0.195 -23.846 16.473 1.00 36.56 396 GLY A N 1
ATOM 3157 C CA . GLY A 1 396 ? 1.199 -24.463 15.627 1.00 36.56 396 GLY A CA 1
ATOM 3158 C C . GLY A 1 396 ? 0.622 -24.892 14.281 1.00 36.56 396 GLY A C 1
ATOM 3159 O O . GLY A 1 396 ? 0.625 -26.075 13.964 1.00 36.56 396 GLY A O 1
ATOM 3160 N N . GLY A 1 397 ? 0.147 -23.938 13.487 1.00 37.41 397 GLY A N 1
ATOM 3161 C CA . GLY A 1 397 ? 0.057 -24.019 12.045 1.00 37.41 397 GLY A CA 1
ATOM 3162 C C . GLY A 1 397 ? 1.403 -23.578 11.487 1.00 37.41 397 GLY A C 1
ATOM 3163 O O . GLY A 1 397 ? 1.650 -22.390 11.342 1.00 37.41 397 GLY A O 1
ATOM 3164 N N . GLY A 1 398 ? 2.285 -24.565 11.317 1.00 40.16 398 GLY A N 1
ATOM 3165 C CA . GLY A 1 398 ? 3.487 -24.606 10.479 1.00 40.16 398 GLY A CA 1
ATOM 3166 C C . GLY A 1 398 ? 4.211 -23.308 10.093 1.00 40.16 398 GLY A C 1
ATOM 3167 O O . GLY A 1 398 ? 3.702 -22.503 9.327 1.00 40.16 398 GLY A O 1
ATOM 3168 N N . GLY A 1 399 ? 5.505 -23.238 10.439 1.00 39.16 399 GLY A N 1
ATOM 3169 C CA . GLY A 1 399 ? 6.480 -22.767 9.446 1.00 39.16 399 GLY A CA 1
ATOM 3170 C C . GLY A 1 399 ? 7.418 -21.615 9.804 1.00 39.16 399 GLY A C 1
ATOM 3171 O O . GLY A 1 399 ? 7.804 -20.875 8.910 1.00 39.16 399 GLY A O 1
ATOM 3172 N N . ALA A 1 400 ? 7.891 -21.492 11.044 1.00 36.66 400 ALA A N 1
ATOM 3173 C CA . ALA A 1 400 ? 9.202 -20.882 11.286 1.00 36.66 400 ALA A CA 1
ATOM 3174 C C . ALA A 1 400 ? 10.087 -21.933 11.952 1.00 36.66 400 ALA A C 1
ATOM 3176 O O . ALA A 1 400 ? 9.928 -22.243 13.126 1.00 36.66 400 ALA A O 1
ATOM 3177 N N . ASN A 1 401 ? 10.965 -22.544 11.164 1.00 36.97 401 ASN A N 1
ATOM 3178 C CA . ASN A 1 401 ? 11.899 -23.571 11.602 1.00 36.97 401 ASN A CA 1
ATOM 3179 C C . ASN A 1 401 ? 13.173 -22.891 12.141 1.00 36.97 401 ASN A C 1
ATOM 3181 O O . ASN A 1 401 ? 13.895 -22.297 11.335 1.00 36.97 401 ASN A O 1
ATOM 3185 N N . PRO A 1 402 ? 13.522 -22.973 13.441 1.00 38.19 402 PRO A N 1
ATOM 3186 C CA . PRO A 1 402 ? 14.872 -22.697 13.884 1.00 38.19 402 PRO A CA 1
ATOM 3187 C C . PRO A 1 402 ? 15.590 -24.030 14.124 1.00 38.19 402 PRO A C 1
ATOM 3189 O O . PRO A 1 402 ? 15.345 -24.721 15.105 1.00 38.19 402 PRO A O 1
ATOM 3192 N N . GLY A 1 403 ? 16.503 -24.369 13.214 1.00 34.91 403 GLY A N 1
ATOM 3193 C CA . GLY A 1 403 ? 17.688 -25.187 13.485 1.00 34.91 403 GLY A CA 1
ATOM 3194 C C . GLY A 1 403 ? 17.482 -26.511 14.229 1.00 34.91 403 GLY A C 1
ATOM 3195 O O . GLY A 1 403 ? 17.694 -26.593 15.437 1.00 34.91 403 GLY A O 1
ATOM 3196 N N . GLY A 1 404 ? 17.242 -27.584 13.475 1.00 32.09 404 GLY A N 1
ATOM 3197 C CA . GLY A 1 404 ? 17.496 -28.941 13.952 1.00 32.09 404 GLY A CA 1
ATOM 3198 C C . GLY A 1 404 ? 18.982 -29.141 14.274 1.00 32.09 404 GLY A C 1
ATOM 3199 O O . GLY A 1 404 ? 19.825 -29.165 13.378 1.00 32.09 404 GLY A O 1
ATOM 3200 N N . GLY A 1 405 ? 19.301 -29.281 15.560 1.00 32.53 405 GLY A N 1
ATOM 3201 C CA . GLY A 1 405 ? 20.554 -29.867 16.036 1.00 32.53 405 GLY A CA 1
ATOM 3202 C C . GLY A 1 405 ? 20.435 -31.397 16.128 1.00 32.53 405 GLY A C 1
ATOM 3203 O O . GLY A 1 405 ? 19.343 -31.903 16.390 1.00 32.53 405 GLY A O 1
ATOM 3204 N N . PRO A 1 406 ? 21.524 -32.162 15.924 1.00 42.75 406 PRO A N 1
ATOM 3205 C CA . PRO A 1 406 ? 21.478 -33.616 15.963 1.00 42.75 406 PRO A CA 1
ATOM 3206 C C . PRO A 1 406 ? 21.587 -34.100 17.413 1.00 42.75 406 PRO A C 1
ATOM 3208 O O . PRO A 1 406 ? 22.597 -33.880 18.078 1.00 42.75 406 PRO A O 1
ATOM 3211 N N . GLY A 1 407 ? 20.553 -34.780 17.900 1.00 34.38 407 GLY A N 1
ATOM 3212 C CA . GLY A 1 407 ? 20.549 -35.418 19.213 1.00 34.38 407 GLY A CA 1
ATOM 3213 C C . GLY A 1 407 ? 19.861 -36.770 19.138 1.00 34.38 407 GLY A C 1
ATOM 3214 O O . GLY A 1 407 ? 18.657 -36.866 19.343 1.00 34.38 407 GLY A O 1
ATOM 3215 N N . GLY A 1 408 ? 20.627 -37.808 18.802 1.00 36.94 408 GLY A N 1
ATOM 3216 C CA . GLY A 1 408 ? 20.189 -39.193 18.917 1.00 36.94 408 GLY A CA 1
ATOM 3217 C C . GLY A 1 408 ? 20.138 -39.637 20.380 1.00 36.94 408 GLY A C 1
ATOM 3218 O O . GLY A 1 408 ? 21.041 -39.339 21.158 1.00 36.94 408 GLY A O 1
ATOM 3219 N N . GLY A 1 409 ? 19.096 -40.386 20.730 1.00 29.50 409 GLY A N 1
ATOM 3220 C CA . GLY A 1 409 ? 18.950 -41.071 22.013 1.00 29.50 409 GLY A CA 1
ATOM 3221 C C . GLY A 1 409 ? 17.790 -42.074 21.944 1.00 29.50 409 GLY A C 1
ATOM 3222 O O . GLY A 1 409 ? 16.722 -41.693 21.468 1.00 29.50 409 GLY A O 1
ATOM 3223 N N . PRO A 1 410 ? 17.979 -43.351 22.328 1.00 43.75 410 PRO A N 1
ATOM 3224 C CA . PRO A 1 410 ? 17.067 -44.433 21.969 1.00 43.75 410 PRO A CA 1
ATOM 3225 C C . PRO A 1 410 ? 15.995 -44.718 23.033 1.00 43.75 410 PRO A C 1
ATOM 3227 O O . PRO A 1 410 ? 16.266 -44.663 24.225 1.00 43.75 410 PRO A O 1
ATOM 3230 N N . GLY A 1 411 ? 14.828 -45.163 22.556 1.00 35.22 411 GLY A N 1
ATOM 3231 C CA . GLY A 1 411 ? 14.101 -46.315 23.104 1.00 35.22 411 GLY A CA 1
ATOM 3232 C C . GLY A 1 411 ? 13.338 -46.147 24.422 1.00 35.22 411 GLY A C 1
ATOM 3233 O O . GLY A 1 411 ? 13.920 -46.110 25.499 1.00 35.22 411 GLY A O 1
ATOM 3234 N N . GLY A 1 412 ? 12.009 -46.236 24.341 1.00 29.38 412 GLY A N 1
ATOM 3235 C CA . GLY A 1 412 ? 11.139 -46.511 25.487 1.00 29.38 412 GLY A CA 1
ATOM 3236 C C . GLY A 1 412 ? 9.707 -46.828 25.033 1.00 29.38 412 GLY A C 1
ATOM 3237 O O . GLY A 1 412 ? 9.128 -45.990 24.346 1.00 29.38 412 GLY A O 1
ATOM 3238 N N . PRO A 1 413 ? 9.142 -48.016 25.334 1.00 47.16 413 PRO A N 1
ATOM 3239 C CA . PRO A 1 413 ? 7.932 -48.507 24.682 1.00 47.16 413 PRO A CA 1
ATOM 3240 C C . PRO A 1 413 ? 6.647 -48.274 25.492 1.00 47.16 413 PRO A C 1
ATOM 3242 O O . PRO A 1 413 ? 6.631 -48.426 26.709 1.00 47.16 413 PRO A O 1
ATOM 3245 N N . GLY A 1 414 ? 5.544 -48.096 24.760 1.00 33.09 414 GLY A N 1
ATOM 3246 C CA . GLY A 1 414 ? 4.267 -48.737 25.082 1.00 33.09 414 GLY A CA 1
ATOM 3247 C C . GLY A 1 414 ? 3.224 -47.926 25.855 1.00 33.09 414 GLY A C 1
ATOM 3248 O O . GLY A 1 414 ? 3.507 -47.328 26.885 1.00 33.09 414 GLY A O 1
ATOM 3249 N N . GLY A 1 415 ? 1.969 -48.056 25.405 1.00 32.53 415 GLY A N 1
ATOM 3250 C CA . GLY A 1 415 ? 0.833 -48.179 26.323 1.00 32.53 415 GLY A CA 1
ATOM 3251 C C . GLY A 1 415 ? -0.443 -47.410 25.969 1.00 32.53 415 GLY A C 1
ATOM 3252 O O . GLY A 1 415 ? -0.508 -46.217 26.214 1.00 32.53 415 GLY A O 1
ATOM 3253 N N . GLY A 1 416 ? -1.473 -48.155 25.528 1.00 31.80 416 GLY A N 1
ATOM 3254 C CA . GLY A 1 416 ? -2.912 -47.905 25.765 1.00 31.80 416 GLY A CA 1
ATOM 3255 C C . GLY A 1 416 ? -3.557 -46.768 24.957 1.00 31.80 416 GLY A C 1
ATOM 3256 O O . GLY A 1 416 ? -3.177 -45.621 25.092 1.00 31.80 416 GLY A O 1
ATOM 3257 N N . GLY A 1 417 ? -4.559 -46.964 24.096 1.00 36.44 417 GLY A N 1
ATOM 3258 C CA . GLY A 1 417 ? -5.671 -47.911 24.177 1.00 36.44 417 GLY A CA 1
ATOM 3259 C C . GLY A 1 417 ? -6.794 -47.332 25.047 1.00 36.44 417 GLY A C 1
ATOM 3260 O O . GLY A 1 417 ? -6.781 -47.530 26.256 1.00 36.44 417 GLY A O 1
ATOM 3261 N N . GLY A 1 418 ? -7.759 -46.634 24.439 1.00 31.25 418 GLY A N 1
ATOM 3262 C CA . GLY A 1 418 ? -8.950 -46.110 25.119 1.00 31.25 418 GLY A CA 1
ATOM 3263 C C . GLY A 1 418 ? -10.035 -45.656 24.123 1.00 31.25 418 GLY A C 1
ATOM 3264 O O . GLY A 1 418 ? -9.679 -44.969 23.167 1.00 31.25 418 GLY A O 1
ATOM 3265 N N . PRO A 1 419 ? -11.318 -46.053 24.276 1.00 47.75 419 PRO A N 1
ATOM 3266 C CA . PRO A 1 419 ? -12.299 -46.040 23.189 1.00 47.75 419 PRO A CA 1
ATOM 3267 C C . PRO A 1 419 ? -13.352 -44.921 23.287 1.00 47.75 419 PRO A C 1
ATOM 3269 O O . PRO A 1 419 ? -13.729 -44.508 24.375 1.00 47.75 419 PRO A O 1
ATOM 3272 N N . GLY A 1 420 ? -13.927 -44.578 22.128 1.00 35.78 420 GLY A N 1
ATOM 3273 C CA . GLY A 1 420 ? -15.372 -44.368 21.962 1.00 35.78 420 GLY A CA 1
ATOM 3274 C C . GLY A 1 420 ? -15.971 -43.025 22.396 1.00 35.78 420 GLY A C 1
ATOM 3275 O O . GLY A 1 420 ? -16.020 -42.689 23.571 1.00 35.78 420 GLY A O 1
ATOM 3276 N N . GLY A 1 421 ? -16.572 -42.320 21.437 1.00 33.72 421 GLY A N 1
ATOM 3277 C CA . GLY A 1 421 ? -17.454 -41.183 21.707 1.00 33.72 421 GLY A CA 1
ATOM 3278 C C . GLY A 1 421 ? -18.045 -40.621 20.422 1.00 33.72 421 GLY A C 1
ATOM 3279 O O . GLY A 1 421 ? -17.521 -39.666 19.863 1.00 33.72 421 GLY A O 1
ATOM 3280 N N . GLY A 1 422 ? -19.098 -41.271 19.923 1.00 39.22 422 GLY A N 1
ATOM 3281 C CA . GLY A 1 422 ? -19.837 -40.859 18.734 1.00 39.22 422 GLY A CA 1
ATOM 3282 C C . GLY A 1 422 ? -20.701 -39.620 18.975 1.00 39.22 422 GLY A C 1
ATOM 3283 O O . GLY A 1 422 ? -21.377 -39.507 19.993 1.00 39.22 422 GLY A O 1
ATOM 3284 N N . GLY A 1 423 ? -20.708 -38.726 17.991 1.00 33.19 423 GLY A N 1
ATOM 3285 C CA . GLY A 1 423 ? -21.594 -37.571 17.908 1.00 33.19 423 GLY A CA 1
ATOM 3286 C C . GLY A 1 423 ? -21.800 -37.216 16.442 1.00 33.19 423 GLY A C 1
ATOM 3287 O O . GLY A 1 423 ? -21.014 -36.473 15.865 1.00 33.19 423 GLY A O 1
ATOM 3288 N N . GLY A 1 424 ? -22.813 -37.822 15.822 1.00 37.91 424 GLY A N 1
ATOM 3289 C CA . GLY A 1 424 ? -23.197 -37.553 14.441 1.00 37.91 424 GLY A CA 1
ATOM 3290 C C . GLY A 1 424 ? -23.942 -36.225 14.326 1.00 37.91 424 GLY A C 1
ATOM 3291 O O . GLY A 1 424 ? -24.990 -36.048 14.941 1.00 37.91 424 GLY A O 1
ATOM 3292 N N . GLY A 1 425 ? -23.407 -35.321 13.510 1.00 31.73 425 GLY A N 1
ATOM 3293 C CA . GLY A 1 425 ? -24.101 -34.152 12.974 1.00 31.73 425 GLY A CA 1
ATOM 3294 C C . GLY A 1 425 ? -24.014 -34.176 11.441 1.00 31.73 425 GLY A C 1
ATOM 3295 O O . GLY A 1 425 ? -23.014 -34.665 10.910 1.00 31.73 425 GLY A O 1
ATOM 3296 N N . PRO A 1 426 ? -25.044 -33.715 10.711 1.00 37.97 426 PRO A N 1
ATOM 3297 C CA . PRO A 1 426 ? -25.130 -33.879 9.264 1.00 37.97 426 PRO A CA 1
ATOM 3298 C C . PRO A 1 426 ? -24.189 -32.893 8.559 1.00 37.97 426 PRO A C 1
ATOM 3300 O O . PRO A 1 426 ? -24.541 -31.744 8.305 1.00 37.97 426 PRO A O 1
ATOM 3303 N N . GLY A 1 427 ? -22.970 -33.343 8.263 1.00 31.84 427 GLY A N 1
ATOM 3304 C CA . GLY A 1 427 ? -22.023 -32.622 7.420 1.00 31.84 427 GLY A CA 1
ATOM 3305 C C . GLY A 1 427 ? -22.413 -32.750 5.951 1.00 31.84 427 GLY A C 1
ATOM 3306 O O . GLY A 1 427 ? -22.457 -33.856 5.411 1.00 31.84 427 GLY A O 1
ATOM 3307 N N . GLY A 1 428 ? -22.695 -31.617 5.308 1.00 35.25 428 GLY A N 1
ATOM 3308 C CA . GLY A 1 428 ? -22.784 -31.528 3.855 1.00 35.25 428 GLY A CA 1
ATOM 3309 C C . GLY A 1 428 ? -21.456 -31.958 3.239 1.00 35.25 428 GLY A C 1
ATOM 3310 O O . GLY A 1 428 ? -20.432 -31.315 3.454 1.00 35.25 428 GLY A O 1
ATOM 3311 N N . GLY A 1 429 ? -21.476 -33.072 2.510 1.00 29.53 429 GLY A N 1
ATOM 3312 C CA . GLY A 1 429 ? -20.321 -33.595 1.793 1.00 29.53 429 GLY A CA 1
ATOM 3313 C C . GLY A 1 429 ? -19.948 -32.684 0.630 1.00 29.53 429 GLY A C 1
ATOM 3314 O O . GLY A 1 429 ? -20.420 -32.879 -0.487 1.00 29.53 429 GLY A O 1
ATOM 3315 N N . GLY A 1 430 ? -19.094 -31.697 0.894 1.00 34.16 430 GLY A N 1
ATOM 3316 C CA . GLY A 1 430 ? -18.226 -31.143 -0.137 1.00 34.16 430 GLY A CA 1
ATOM 3317 C C . GLY A 1 430 ? -17.214 -32.218 -0.562 1.00 34.16 430 GLY A C 1
ATOM 3318 O O . GLY A 1 430 ? -16.758 -32.985 0.290 1.00 34.16 430 GLY A O 1
ATOM 3319 N N . PRO A 1 431 ? -16.886 -32.344 -1.858 1.00 40.09 431 PRO A N 1
ATOM 3320 C CA . PRO A 1 431 ? -15.892 -33.307 -2.314 1.00 40.09 431 PRO A CA 1
ATOM 3321 C C . PRO A 1 431 ? -14.540 -33.012 -1.651 1.00 40.09 431 PRO A C 1
ATOM 3323 O O . PRO A 1 431 ? -14.027 -31.900 -1.749 1.00 40.09 431 PRO A O 1
ATOM 3326 N N . ASN A 1 432 ? -13.970 -34.011 -0.970 1.00 40.00 432 ASN A N 1
ATOM 3327 C CA . ASN A 1 432 ? -12.614 -33.925 -0.430 1.00 40.00 432 ASN A CA 1
ATOM 3328 C C . ASN A 1 432 ? -11.628 -33.595 -1.567 1.00 40.00 432 ASN A C 1
ATOM 3330 O O . ASN A 1 432 ? -11.678 -34.266 -2.606 1.00 40.00 432 ASN A O 1
ATOM 3334 N N . PRO A 1 433 ? -10.709 -32.629 -1.388 1.00 39.16 433 PRO A N 1
ATOM 3335 C CA . PRO A 1 433 ? -9.674 -32.372 -2.377 1.00 39.16 433 PRO A CA 1
ATOM 3336 C C . PRO A 1 433 ? -8.802 -33.634 -2.528 1.00 39.16 433 PRO A C 1
ATOM 3338 O O . PRO A 1 433 ? -8.380 -34.216 -1.521 1.00 39.16 433 PRO A O 1
ATOM 3341 N N . PRO A 1 434 ? -8.522 -34.107 -3.756 1.00 42.03 434 PRO A N 1
ATOM 3342 C CA . PRO A 1 434 ? -7.696 -35.289 -3.941 1.00 42.03 434 PRO A CA 1
ATOM 3343 C C . PRO A 1 434 ? -6.257 -34.982 -3.506 1.00 42.03 434 PRO A C 1
ATOM 3345 O O . PRO A 1 434 ? -5.558 -34.205 -4.154 1.00 42.03 434 PRO A O 1
ATOM 3348 N N . GLN A 1 435 ? -5.779 -35.655 -2.456 1.00 45.91 435 GLN A N 1
ATOM 3349 C CA . GLN A 1 435 ? -4.399 -35.557 -1.943 1.00 45.91 435 GLN A CA 1
ATOM 3350 C C . GLN A 1 435 ? -3.312 -35.997 -2.954 1.00 45.91 435 GLN A C 1
ATOM 3352 O O . GLN A 1 435 ? -2.127 -35.944 -2.647 1.00 45.91 435 GLN A O 1
ATOM 3357 N N . ASN A 1 436 ? -3.689 -36.420 -4.168 1.00 46.59 436 ASN A N 1
ATOM 3358 C CA . ASN A 1 436 ? -2.798 -37.028 -5.161 1.00 46.59 436 ASN A CA 1
ATOM 3359 C C . ASN A 1 436 ? -2.627 -36.201 -6.454 1.00 46.59 436 ASN A C 1
ATOM 3361 O O . ASN A 1 436 ? -2.077 -36.691 -7.437 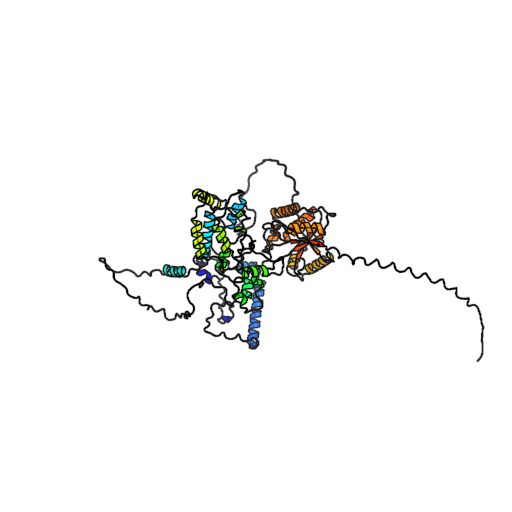1.00 46.59 436 ASN A O 1
ATOM 3365 N N . LEU A 1 437 ? -3.099 -34.948 -6.479 1.00 45.59 437 LEU A N 1
ATOM 3366 C CA . LEU A 1 437 ? -3.008 -34.079 -7.664 1.00 45.59 437 LEU A CA 1
ATOM 3367 C C . LEU A 1 437 ? -1.576 -33.619 -7.987 1.00 45.59 437 LEU A C 1
ATOM 3369 O O . LEU A 1 437 ? -1.262 -33.357 -9.143 1.00 45.59 437 LEU A O 1
ATOM 3373 N N . LEU A 1 438 ? -0.693 -33.576 -6.987 1.00 44.16 438 LEU A N 1
ATOM 3374 C CA . LEU A 1 438 ? 0.668 -33.042 -7.115 1.00 44.16 438 LEU A CA 1
ATOM 3375 C C . LEU A 1 438 ? 1.682 -34.025 -7.720 1.00 44.16 438 LEU A C 1
ATOM 3377 O O . LEU A 1 438 ? 2.699 -33.595 -8.256 1.00 44.16 438 LEU A O 1
ATOM 3381 N N . ALA A 1 439 ? 1.418 -35.334 -7.676 1.00 47.12 439 ALA A N 1
ATOM 3382 C CA . ALA A 1 439 ? 2.354 -36.341 -8.185 1.00 47.12 439 ALA A CA 1
ATOM 3383 C C . ALA A 1 439 ? 2.387 -36.426 -9.726 1.00 47.12 439 ALA A C 1
ATOM 3385 O O . ALA A 1 439 ? 3.342 -36.959 -10.288 1.00 47.12 439 ALA A O 1
ATOM 3386 N N . ASN A 1 440 ? 1.363 -35.888 -10.402 1.00 42.03 440 ASN A N 1
ATOM 3387 C CA . ASN A 1 440 ? 1.135 -36.085 -11.836 1.00 42.03 440 ASN A CA 1
ATOM 3388 C C . ASN A 1 440 ? 1.352 -34.835 -12.701 1.00 42.03 440 ASN A C 1
ATOM 3390 O O . ASN A 1 440 ? 1.144 -34.917 -13.911 1.00 42.03 440 ASN A O 1
ATOM 3394 N N . ALA A 1 441 ? 1.784 -33.701 -12.133 1.00 44.22 441 ALA A N 1
ATOM 3395 C CA . ALA A 1 441 ? 2.185 -32.551 -12.941 1.00 44.22 441 ALA A CA 1
ATOM 3396 C C . ALA A 1 441 ? 3.387 -32.959 -13.807 1.00 44.22 441 ALA A C 1
ATOM 3398 O O . ALA A 1 441 ? 4.492 -33.202 -13.309 1.00 44.22 441 ALA A O 1
ATOM 3399 N N . THR A 1 442 ? 3.150 -33.135 -15.108 1.00 42.00 442 THR A N 1
ATOM 3400 C CA . THR A 1 442 ? 4.187 -33.592 -16.029 1.00 42.00 442 THR A CA 1
ATOM 3401 C C . THR A 1 442 ? 5.346 -32.599 -16.037 1.00 42.00 442 THR A C 1
ATOM 3403 O O . THR A 1 442 ? 5.186 -31.385 -15.975 1.00 42.00 442 THR A O 1
ATOM 3406 N N . LYS A 1 443 ? 6.558 -33.150 -16.093 1.00 39.50 443 LYS A N 1
ATOM 3407 C CA . LYS A 1 443 ? 7.862 -32.478 -16.028 1.00 39.50 443 LYS A CA 1
ATOM 3408 C C . LYS A 1 443 ? 8.135 -31.522 -17.207 1.00 39.50 443 LYS A C 1
ATOM 3410 O O . LYS A 1 443 ? 9.302 -31.298 -17.522 1.00 39.50 443 LYS A O 1
ATOM 3415 N N . TYR A 1 444 ? 7.124 -30.937 -17.857 1.00 43.44 444 TYR A N 1
ATOM 3416 C CA . TYR A 1 444 ? 7.310 -29.664 -18.552 1.00 43.44 444 TYR A CA 1
ATOM 3417 C C . TYR A 1 444 ? 7.568 -28.618 -17.477 1.00 43.44 444 TYR A C 1
ATOM 3419 O O . TYR A 1 444 ? 6.694 -28.125 -16.773 1.00 43.44 444 TYR A O 1
ATOM 3427 N N . THR A 1 445 ? 8.866 -28.493 -17.235 1.00 63.03 445 THR A N 1
ATOM 3428 C CA . THR A 1 445 ? 9.405 -28.182 -15.924 1.00 63.03 445 THR A CA 1
ATOM 3429 C C . THR A 1 445 ? 8.995 -26.797 -15.454 1.00 63.03 445 THR A C 1
ATOM 3431 O O . THR A 1 445 ? 9.158 -25.820 -16.180 1.00 63.03 445 THR A O 1
ATOM 3434 N N . LEU A 1 446 ? 8.610 -26.709 -14.181 1.00 69.25 446 LEU A N 1
ATOM 3435 C CA . LEU A 1 446 ? 8.640 -25.479 -13.384 1.00 69.25 446 LEU A CA 1
ATOM 3436 C C . LEU A 1 446 ? 9.875 -24.612 -13.731 1.00 69.25 446 LEU A C 1
ATOM 3438 O O . LEU A 1 446 ? 9.779 -23.396 -13.847 1.00 69.25 446 LEU A O 1
ATOM 3442 N N . ASN A 1 447 ? 11.014 -25.266 -14.001 1.00 75.69 447 ASN A N 1
ATOM 3443 C CA . ASN A 1 447 ? 12.262 -24.659 -14.465 1.00 75.69 447 ASN A CA 1
ATOM 3444 C C . ASN A 1 447 ? 12.181 -24.008 -15.855 1.00 75.69 447 ASN A C 1
ATOM 3446 O O . ASN A 1 447 ? 12.702 -22.914 -16.009 1.00 75.69 447 ASN A O 1
ATOM 3450 N N . ALA A 1 448 ? 11.567 -24.638 -16.860 1.00 78.56 448 ALA A N 1
ATOM 3451 C CA . ALA A 1 448 ? 11.393 -24.053 -18.193 1.00 78.56 448 ALA A CA 1
ATOM 3452 C C . ALA A 1 448 ? 10.453 -22.845 -18.148 1.00 78.56 448 ALA A C 1
ATOM 3454 O O . ALA A 1 448 ? 10.732 -21.819 -18.762 1.00 78.56 448 ALA A O 1
ATOM 3455 N N . THR A 1 449 ? 9.377 -22.940 -17.365 1.00 82.31 449 THR A N 1
ATOM 3456 C CA . THR A 1 449 ? 8.460 -21.824 -17.124 1.00 82.31 449 THR A CA 1
ATOM 3457 C C . THR A 1 449 ? 9.165 -20.675 -16.400 1.00 82.31 449 THR A C 1
ATOM 3459 O O . THR A 1 449 ? 9.066 -19.523 -16.817 1.00 82.31 449 THR A O 1
ATOM 3462 N N . ARG A 1 450 ? 9.962 -20.978 -15.367 1.00 83.00 450 ARG A N 1
ATOM 3463 C CA . ARG A 1 450 ? 10.791 -19.992 -14.658 1.00 83.00 450 ARG A CA 1
ATOM 3464 C C . ARG A 1 450 ? 11.860 -19.374 -15.563 1.00 83.00 450 ARG A C 1
ATOM 3466 O O . ARG A 1 450 ? 12.046 -18.163 -15.541 1.00 83.00 450 ARG A O 1
ATOM 3473 N N . ALA A 1 451 ? 12.540 -20.179 -16.376 1.00 83.56 451 ALA A N 1
ATOM 3474 C CA . ALA A 1 451 ? 13.543 -19.704 -17.324 1.00 83.56 451 ALA A CA 1
ATOM 3475 C C . ALA A 1 451 ? 12.921 -18.782 -18.381 1.00 83.56 451 ALA A C 1
ATOM 3477 O O . ALA A 1 451 ? 13.510 -17.756 -18.704 1.00 83.56 451 ALA A O 1
ATOM 3478 N N . ALA A 1 452 ? 11.714 -19.099 -18.860 1.00 84.25 452 ALA A N 1
ATOM 3479 C CA . ALA A 1 452 ? 10.970 -18.247 -19.783 1.00 84.25 452 ALA A CA 1
ATOM 3480 C C . ALA A 1 452 ? 10.533 -16.918 -19.152 1.00 84.25 452 ALA A C 1
ATOM 3482 O O . ALA A 1 452 ? 10.591 -15.891 -19.818 1.00 84.25 452 ALA A O 1
ATOM 3483 N N . LYS A 1 453 ? 10.161 -16.912 -17.864 1.00 84.19 453 LYS A N 1
ATOM 3484 C CA . LYS A 1 453 ? 9.863 -15.676 -17.115 1.00 84.19 453 LYS A CA 1
ATOM 3485 C C . LYS A 1 453 ? 11.088 -14.763 -16.974 1.00 84.19 453 LYS A C 1
ATOM 3487 O O . LYS A 1 453 ? 10.944 -13.548 -16.964 1.00 84.19 453 LYS A O 1
ATOM 3492 N N . LEU A 1 454 ? 12.284 -15.342 -16.855 1.00 82.50 454 LEU A N 1
ATOM 3493 C CA . LEU A 1 454 ? 13.540 -14.603 -16.665 1.00 82.50 454 LEU A CA 1
ATOM 3494 C C . LEU A 1 454 ? 14.227 -14.201 -17.978 1.00 82.50 454 LEU A C 1
ATOM 3496 O O . LEU A 1 454 ? 15.118 -13.353 -17.961 1.00 82.50 454 LEU A O 1
ATOM 3500 N N . ASN A 1 455 ? 13.856 -14.814 -19.103 1.00 84.56 455 ASN A N 1
ATOM 3501 C CA . ASN A 1 455 ? 14.482 -14.584 -20.398 1.00 84.56 455 ASN A CA 1
ATOM 3502 C C . ASN A 1 455 ? 13.428 -14.521 -21.512 1.00 84.56 455 ASN A C 1
ATOM 3504 O O . ASN A 1 455 ? 12.907 -15.551 -21.941 1.00 84.56 455 ASN A O 1
ATOM 3508 N N . ASN A 1 456 ? 13.180 -13.316 -22.032 1.00 82.62 456 ASN A N 1
ATOM 3509 C CA . ASN A 1 456 ? 12.240 -13.093 -23.134 1.00 82.62 456 ASN A CA 1
ATOM 3510 C C . ASN A 1 456 ? 12.615 -13.861 -24.414 1.00 82.62 456 ASN A C 1
ATOM 3512 O O . ASN A 1 456 ? 11.717 -14.209 -25.176 1.00 82.62 456 ASN A O 1
ATOM 3516 N N . ASP A 1 457 ? 13.895 -14.185 -24.622 1.00 87.19 457 ASP A N 1
ATOM 3517 C CA . ASP A 1 457 ? 14.368 -14.939 -25.792 1.00 87.19 457 ASP A CA 1
ATOM 3518 C C . ASP A 1 457 ? 14.218 -16.462 -25.623 1.00 87.19 457 ASP A C 1
ATOM 3520 O O . ASP A 1 457 ? 14.631 -17.247 -26.481 1.00 87.19 457 ASP A O 1
ATOM 3524 N N . HIS A 1 458 ? 13.645 -16.923 -24.508 1.00 91.06 458 HIS A N 1
ATOM 3525 C CA . HIS A 1 458 ? 13.445 -18.346 -24.274 1.00 91.06 458 HIS A CA 1
ATOM 3526 C C . HIS A 1 458 ? 12.462 -18.938 -25.309 1.00 91.06 458 HIS A C 1
ATOM 3528 O O . HIS A 1 458 ? 11.387 -18.368 -25.523 1.00 91.06 458 HIS A O 1
ATOM 3534 N N . PRO A 1 459 ? 12.733 -20.124 -25.897 1.00 91.06 459 PRO A N 1
ATOM 3535 C CA . PRO A 1 459 ? 11.872 -20.720 -26.927 1.00 91.06 459 PRO A CA 1
ATOM 3536 C C . PRO A 1 459 ? 10.403 -20.876 -26.511 1.00 91.06 459 PRO A C 1
ATOM 3538 O O . PRO A 1 459 ? 9.503 -20.726 -27.333 1.00 91.06 459 PRO A O 1
ATOM 3541 N N . LEU A 1 460 ? 10.151 -21.136 -25.222 1.00 87.88 460 LEU A N 1
ATOM 3542 C CA . LEU A 1 460 ? 8.792 -21.199 -24.671 1.00 87.88 460 LEU A CA 1
ATOM 3543 C C . LEU A 1 460 ? 8.067 -19.846 -24.738 1.00 87.88 460 LEU A C 1
ATOM 3545 O O . LEU A 1 460 ? 6.888 -19.826 -25.069 1.00 87.88 460 LEU A O 1
ATOM 3549 N N . ALA A 1 461 ? 8.750 -18.732 -24.458 1.00 88.75 461 ALA A N 1
ATOM 3550 C CA . ALA A 1 461 ? 8.152 -17.399 -24.527 1.00 88.75 461 ALA A CA 1
ATOM 3551 C C . ALA A 1 461 ? 7.754 -17.058 -25.973 1.00 88.75 461 ALA A C 1
ATOM 3553 O O . ALA A 1 461 ? 6.630 -16.629 -26.223 1.00 88.75 461 ALA A O 1
ATOM 3554 N N . ALA A 1 462 ? 8.628 -17.364 -26.939 1.00 89.69 462 ALA A N 1
ATOM 3555 C CA . ALA A 1 462 ? 8.322 -17.220 -28.361 1.00 89.69 462 ALA A CA 1
ATOM 3556 C C . ALA A 1 462 ? 7.150 -18.120 -28.801 1.00 89.69 462 ALA A C 1
ATOM 3558 O O . ALA A 1 462 ? 6.254 -17.663 -29.509 1.00 89.69 462 ALA A O 1
ATOM 3559 N N . ALA A 1 463 ? 7.113 -19.380 -28.355 1.00 93.12 463 ALA A N 1
ATOM 3560 C CA . ALA A 1 463 ? 6.017 -20.300 -28.660 1.00 93.12 463 ALA A CA 1
ATOM 3561 C C . ALA A 1 463 ? 4.673 -19.819 -28.082 1.00 93.12 463 ALA A C 1
ATOM 3563 O O . ALA A 1 463 ? 3.654 -19.875 -28.770 1.00 93.12 463 ALA A O 1
ATOM 3564 N N . LEU A 1 464 ? 4.670 -19.302 -26.848 1.00 93.62 464 LEU A N 1
ATOM 3565 C CA . LEU A 1 464 ? 3.484 -18.713 -26.222 1.00 93.62 464 LEU A CA 1
ATOM 3566 C C . LEU A 1 464 ? 3.026 -17.455 -26.958 1.00 93.62 464 LEU A C 1
ATOM 3568 O O . LEU A 1 464 ? 1.834 -17.308 -27.203 1.00 93.62 464 LEU A O 1
ATOM 3572 N N . GLN A 1 465 ? 3.953 -16.593 -27.378 1.00 94.75 465 GLN A N 1
ATOM 3573 C CA . GLN A 1 465 ? 3.631 -15.417 -28.184 1.00 94.75 465 GLN A CA 1
ATOM 3574 C C . GLN A 1 465 ? 2.988 -15.806 -29.524 1.00 94.75 465 GLN A C 1
ATOM 3576 O O . GLN A 1 465 ? 1.986 -15.217 -29.920 1.00 94.75 465 GLN A O 1
ATOM 3581 N N . GLN A 1 466 ? 3.522 -16.816 -30.219 1.00 95.19 466 GLN A N 1
ATOM 3582 C CA . GLN A 1 466 ? 2.934 -17.301 -31.474 1.00 95.19 466 GLN A CA 1
ATOM 3583 C C . GLN A 1 466 ? 1.544 -17.906 -31.258 1.00 95.19 466 GLN A C 1
ATOM 3585 O O . GLN A 1 466 ? 0.623 -17.619 -32.021 1.00 95.19 466 GLN A O 1
ATOM 3590 N N . ARG A 1 467 ? 1.364 -18.691 -30.189 1.00 96.00 467 ARG A N 1
ATOM 3591 C CA . ARG A 1 467 ? 0.051 -19.230 -29.812 1.00 96.00 467 ARG A CA 1
ATOM 3592 C C . ARG A 1 467 ? -0.943 -18.109 -29.507 1.00 96.00 467 ARG A C 1
ATOM 3594 O O . ARG A 1 467 ? -2.063 -18.155 -30.002 1.00 96.00 467 ARG A O 1
ATOM 3601 N N . PHE A 1 468 ? -0.520 -17.085 -28.768 1.00 96.25 468 PHE A N 1
ATOM 3602 C CA . PHE A 1 468 ? -1.340 -15.915 -28.463 1.00 96.25 468 PHE A CA 1
ATOM 3603 C C . PHE A 1 468 ? -1.801 -15.200 -29.737 1.00 96.25 468 PHE A C 1
ATOM 3605 O O . PHE A 1 468 ? -2.989 -14.964 -29.919 1.00 96.25 468 PHE A O 1
ATOM 3612 N N . LEU A 1 469 ? -0.886 -14.918 -30.668 1.00 95.38 469 LEU A N 1
ATOM 3613 C CA . LEU A 1 469 ? -1.234 -14.289 -31.947 1.00 95.38 469 LEU A CA 1
ATOM 3614 C C . LEU A 1 469 ? -2.177 -15.157 -32.797 1.00 95.38 469 LEU A C 1
ATOM 3616 O O . LEU A 1 469 ? -3.031 -14.618 -33.498 1.00 95.38 469 LEU A O 1
ATOM 3620 N N . GLY A 1 470 ? -2.048 -16.484 -32.719 1.00 96.25 470 GLY A N 1
ATOM 3621 C CA . GLY A 1 470 ? -2.940 -17.425 -33.400 1.00 96.25 470 GLY A CA 1
ATOM 3622 C C . GLY A 1 470 ? -4.345 -17.499 -32.793 1.00 96.25 470 GLY A C 1
ATOM 3623 O O . GLY A 1 470 ? -5.319 -17.603 -33.534 1.00 96.25 470 GLY A O 1
ATOM 3624 N N . GLU A 1 471 ? -4.465 -17.425 -31.465 1.00 96.00 471 GLU A N 1
ATOM 3625 C CA . GLU A 1 471 ? -5.755 -17.442 -30.757 1.00 96.00 471 GLU A CA 1
ATOM 3626 C C . GLU A 1 471 ? -6.455 -16.066 -30.767 1.00 96.00 471 GLU A C 1
ATOM 3628 O O . GLU A 1 471 ? -7.682 -15.994 -30.695 1.00 96.00 471 GLU A O 1
ATOM 3633 N N . PHE A 1 472 ? -5.696 -14.977 -30.941 1.00 96.81 472 PHE A N 1
ATOM 3634 C CA . PHE A 1 472 ? -6.189 -13.596 -31.004 1.00 96.81 472 PHE A CA 1
ATOM 3635 C C . PHE A 1 472 ? -5.785 -12.882 -32.313 1.00 96.81 472 PHE A C 1
ATOM 3637 O O . PHE A 1 472 ? -5.159 -11.818 -32.268 1.00 96.81 472 PHE A O 1
ATOM 3644 N N . PRO A 1 473 ? -6.166 -13.396 -33.501 1.00 96.44 473 PRO A N 1
ATOM 3645 C CA . PRO A 1 473 ? -5.704 -12.869 -34.793 1.00 96.44 473 PRO A CA 1
ATOM 3646 C C . PRO A 1 473 ? -6.209 -11.449 -35.097 1.00 96.44 473 PRO A C 1
ATOM 3648 O O . PRO A 1 473 ? -5.625 -10.731 -35.906 1.00 96.44 473 PRO A O 1
ATOM 3651 N N . HIS A 1 474 ? -7.291 -11.024 -34.440 1.00 95.81 474 HIS A N 1
ATOM 3652 C CA . HIS A 1 474 ? -7.853 -9.670 -34.535 1.00 95.81 474 HIS A CA 1
ATOM 3653 C C . HIS A 1 474 ? -7.544 -8.818 -33.297 1.00 95.81 474 HIS A C 1
ATOM 3655 O O . HIS A 1 474 ? -8.143 -7.762 -33.086 1.00 95.81 474 HIS A O 1
ATOM 3661 N N . GLY A 1 475 ? -6.605 -9.279 -32.473 1.00 95.69 475 GLY A N 1
ATOM 3662 C CA . GLY A 1 475 ? -6.343 -8.738 -31.153 1.00 95.69 475 GLY A CA 1
ATOM 3663 C C . GLY A 1 475 ? -7.344 -9.228 -30.110 1.00 95.69 475 GLY A C 1
ATOM 3664 O O . GLY A 1 475 ? -8.158 -10.130 -30.330 1.00 95.69 475 GLY A O 1
ATOM 3665 N N . TYR A 1 476 ? -7.258 -8.615 -28.939 1.00 97.25 476 TYR A N 1
ATOM 3666 C CA . TYR A 1 476 ? -8.041 -8.974 -27.771 1.00 97.25 476 TYR A CA 1
ATOM 3667 C C . TYR A 1 476 ? -8.610 -7.724 -27.107 1.00 97.25 476 TYR A C 1
ATOM 3669 O O . TYR A 1 476 ? -8.077 -6.620 -27.251 1.00 97.25 476 TYR A O 1
ATOM 3677 N N . ASP A 1 477 ? -9.690 -7.918 -26.361 1.00 97.12 477 ASP A N 1
ATOM 3678 C CA . ASP A 1 477 ? -10.234 -6.911 -25.465 1.00 97.12 477 ASP A CA 1
ATOM 3679 C C . ASP A 1 477 ? -10.058 -7.379 -24.022 1.00 97.12 477 ASP A C 1
ATOM 3681 O O . ASP A 1 477 ? -10.252 -8.555 -23.696 1.00 97.12 477 ASP A O 1
ATOM 3685 N N . ARG A 1 478 ? -9.698 -6.436 -23.152 1.00 96.81 478 ARG A N 1
ATOM 3686 C CA . ARG A 1 478 ? -9.671 -6.663 -21.708 1.00 96.81 478 ARG A CA 1
ATOM 3687 C C . ARG A 1 478 ? -11.100 -6.628 -21.179 1.00 96.81 478 ARG A C 1
ATOM 3689 O O . ARG A 1 478 ? -11.907 -5.807 -21.617 1.00 96.81 478 ARG A O 1
ATOM 3696 N N . ILE A 1 479 ? -11.406 -7.514 -20.243 1.00 96.94 479 ILE A N 1
ATOM 3697 C CA . ILE A 1 479 ? -12.647 -7.517 -19.475 1.00 96.94 479 ILE A CA 1
ATOM 3698 C C . ILE A 1 479 ? -12.302 -6.883 -18.125 1.00 96.94 479 ILE A C 1
ATOM 3700 O O . ILE A 1 479 ? -11.793 -7.584 -17.239 1.00 96.94 479 ILE A O 1
ATOM 3704 N N . PRO A 1 480 ? -12.490 -5.557 -17.976 1.00 93.50 480 PRO A N 1
ATOM 3705 C CA . PRO A 1 480 ? -12.235 -4.901 -16.708 1.00 93.50 480 PRO A CA 1
ATOM 3706 C C . PRO A 1 480 ? -13.176 -5.493 -15.662 1.00 93.50 480 PRO A C 1
ATOM 3708 O O . PRO A 1 480 ? -14.376 -5.637 -15.901 1.00 93.50 480 PRO A O 1
ATOM 3711 N N . ASN A 1 481 ? -12.628 -5.831 -14.501 1.00 88.38 481 ASN A N 1
ATOM 3712 C CA . ASN A 1 481 ? -13.413 -6.260 -13.357 1.00 88.38 481 ASN A CA 1
ATOM 3713 C C . ASN A 1 481 ? -13.234 -5.262 -12.213 1.00 88.38 481 ASN A C 1
ATOM 3715 O O . ASN A 1 481 ? -12.158 -4.706 -12.005 1.00 88.38 481 ASN A O 1
ATOM 3719 N N . SER A 1 482 ? -14.311 -5.030 -11.470 1.00 75.06 482 SER A N 1
ATOM 3720 C CA . SER A 1 482 ? -14.331 -4.166 -10.292 1.00 75.06 482 SER A CA 1
ATOM 3721 C C . SER A 1 482 ? -14.076 -4.975 -9.019 1.00 75.06 482 SER A C 1
ATOM 3723 O O . SER A 1 482 ? -14.773 -4.771 -8.027 1.00 75.06 482 SER A O 1
ATOM 3725 N N . GLY A 1 483 ? -13.170 -5.962 -9.070 1.00 72.75 483 GLY A N 1
ATOM 3726 C CA . GLY A 1 483 ? -12.972 -6.919 -7.985 1.00 72.75 483 GLY A CA 1
ATOM 3727 C C . GLY A 1 483 ? -12.742 -6.223 -6.643 1.00 72.75 483 GLY A C 1
ATOM 3728 O O . GLY A 1 483 ? -11.662 -5.695 -6.388 1.00 72.75 483 GLY A O 1
ATOM 3729 N N . GLU A 1 484 ? -13.760 -6.214 -5.781 1.00 73.56 484 GLU A N 1
ATOM 3730 C CA . GLU A 1 484 ? -13.656 -5.609 -4.455 1.00 73.56 484 GLU A CA 1
ATOM 3731 C C . GLU A 1 484 ? -12.652 -6.381 -3.590 1.00 73.56 484 GLU A C 1
ATOM 3733 O O . GLU A 1 484 ? -12.460 -7.589 -3.755 1.00 73.56 484 GLU A O 1
ATOM 3738 N N . ARG A 1 485 ? -12.038 -5.689 -2.621 1.00 75.25 485 ARG A N 1
ATOM 3739 C CA . ARG A 1 485 ? -11.127 -6.297 -1.633 1.00 75.25 485 ARG A CA 1
ATOM 3740 C C . ARG A 1 485 ? -9.970 -7.067 -2.286 1.00 75.25 485 ARG A C 1
ATOM 3742 O O . ARG A 1 485 ? -9.663 -8.181 -1.880 1.00 75.25 485 ARG A O 1
ATOM 3749 N N . LEU A 1 486 ? -9.385 -6.477 -3.331 1.00 80.75 486 LEU A N 1
ATOM 3750 C CA . LEU A 1 486 ? -8.227 -6.991 -4.076 1.00 80.75 486 LEU A CA 1
ATOM 3751 C C . LEU A 1 486 ? -8.465 -8.297 -4.856 1.00 80.75 486 LEU A C 1
ATOM 3753 O O . LEU A 1 486 ? -7.560 -8.756 -5.541 1.00 80.75 486 LEU A O 1
ATOM 3757 N N . ARG A 1 487 ? -9.693 -8.834 -4.892 1.00 89.44 487 ARG A N 1
ATOM 3758 C CA . ARG A 1 487 ? -10.033 -10.137 -5.509 1.00 89.44 487 ARG A CA 1
ATOM 3759 C C . ARG A 1 487 ? -10.040 -10.159 -7.044 1.00 89.44 487 ARG A C 1
ATOM 3761 O O . ARG A 1 487 ? -10.608 -11.071 -7.648 1.00 89.44 487 ARG A O 1
ATOM 3768 N N . CYS A 1 488 ? -9.431 -9.168 -7.688 1.00 92.88 488 CYS A N 1
ATOM 3769 C CA . CYS A 1 488 ? -9.413 -8.998 -9.142 1.00 92.88 488 CYS A CA 1
ATOM 3770 C C . CYS A 1 488 ? -8.911 -10.244 -9.897 1.00 92.88 488 CYS A C 1
ATOM 3772 O O . CYS A 1 488 ? -9.451 -10.576 -10.949 1.00 92.88 488 CYS A O 1
ATOM 3774 N N . GLY A 1 489 ? -7.972 -11.008 -9.323 1.00 94.06 489 GLY A N 1
ATOM 3775 C CA . GLY A 1 489 ? -7.472 -12.264 -9.896 1.00 94.06 489 GLY A CA 1
ATOM 3776 C C . GLY A 1 489 ? -8.550 -13.329 -10.134 1.00 94.06 489 GLY A C 1
ATOM 3777 O O . GLY A 1 489 ? -8.607 -13.921 -11.211 1.00 94.06 489 GLY A O 1
ATOM 3778 N N . ILE A 1 490 ? -9.451 -13.546 -9.168 1.00 95.88 490 ILE A N 1
ATOM 3779 C CA . ILE A 1 490 ? -10.530 -14.544 -9.292 1.00 95.88 490 ILE A CA 1
ATOM 3780 C C . ILE A 1 490 ? -11.574 -14.095 -10.318 1.00 95.88 490 ILE A C 1
ATOM 3782 O O . ILE A 1 490 ? -12.051 -14.905 -11.115 1.00 95.88 490 ILE A O 1
ATOM 3786 N N . TYR A 1 491 ? -11.899 -12.799 -10.341 1.00 95.62 491 TYR A N 1
ATOM 3787 C CA . TYR A 1 491 ? -12.787 -12.230 -11.355 1.00 95.62 491 TYR A CA 1
ATOM 3788 C C . TYR A 1 491 ? -12.193 -12.356 -12.761 1.00 95.62 491 TYR A C 1
ATOM 3790 O O . TYR A 1 491 ? -12.868 -12.848 -13.663 1.00 95.62 491 TYR A O 1
ATOM 3798 N N . ALA A 1 492 ? -10.916 -12.004 -12.933 1.00 96.62 492 ALA A N 1
ATOM 3799 C CA . ALA A 1 492 ? -10.201 -12.155 -14.196 1.00 96.62 492 ALA A CA 1
ATOM 3800 C C . ALA A 1 492 ? -10.214 -13.603 -14.701 1.00 96.62 492 ALA A C 1
ATOM 3802 O O . ALA A 1 492 ? -10.427 -13.837 -15.895 1.00 96.62 492 ALA A O 1
ATOM 3803 N N . LEU A 1 493 ? -10.039 -14.573 -13.796 1.00 96.81 493 LEU A N 1
ATOM 3804 C CA . LEU A 1 493 ? -10.084 -15.993 -14.128 1.00 96.81 493 LEU A CA 1
ATOM 3805 C C . LEU A 1 493 ? -11.482 -16.419 -14.591 1.00 96.81 493 LEU A C 1
ATOM 3807 O O . LEU A 1 493 ? -11.623 -16.981 -15.677 1.00 96.81 493 LEU A O 1
ATOM 3811 N N . ARG A 1 494 ? -12.521 -16.099 -13.809 1.00 96.31 494 ARG A N 1
ATOM 3812 C CA . ARG A 1 494 ? -13.925 -16.383 -14.144 1.00 96.31 494 ARG A CA 1
ATOM 3813 C C . ARG A 1 494 ? -14.306 -15.812 -15.508 1.00 96.31 494 ARG A C 1
ATOM 3815 O O . ARG A 1 494 ? -14.870 -16.518 -16.343 1.00 96.31 494 ARG A O 1
ATOM 3822 N N . ASP A 1 495 ? -13.997 -14.539 -15.724 1.00 96.06 495 ASP A N 1
ATOM 3823 C CA . ASP A 1 495 ? -14.404 -13.807 -16.919 1.00 96.06 495 ASP A CA 1
ATOM 3824 C C . ASP A 1 495 ? -13.664 -14.325 -18.164 1.00 96.06 495 ASP A C 1
ATOM 3826 O O . ASP A 1 495 ? -14.264 -14.459 -19.232 1.00 96.06 495 ASP A O 1
ATOM 3830 N N . SER A 1 496 ? -12.393 -14.713 -18.018 1.00 97.44 496 SER A N 1
ATOM 3831 C CA . SER A 1 496 ? -11.610 -15.337 -19.096 1.00 97.44 496 SER A CA 1
ATOM 3832 C C . SER A 1 496 ? -12.092 -16.742 -19.433 1.00 97.44 496 SER A C 1
ATOM 3834 O O . SER A 1 496 ? -12.228 -17.069 -20.609 1.00 97.44 496 SER A O 1
ATOM 3836 N N . ILE A 1 497 ? -12.426 -17.561 -18.428 1.00 96.69 497 ILE A N 1
ATOM 3837 C CA . ILE A 1 497 ? -13.042 -18.880 -18.637 1.00 96.69 497 ILE A CA 1
ATOM 3838 C C . ILE A 1 497 ? -14.349 -18.727 -19.425 1.00 96.69 497 ILE A C 1
ATOM 3840 O O . ILE A 1 497 ? -14.557 -19.419 -20.424 1.00 96.69 497 ILE A O 1
ATOM 3844 N N . ALA A 1 498 ? -15.207 -17.789 -19.014 1.00 95.62 498 ALA A N 1
ATOM 3845 C CA . ALA A 1 498 ? -16.475 -17.521 -19.684 1.00 95.62 498 ALA A CA 1
ATOM 3846 C C . ALA A 1 498 ? -16.288 -17.099 -21.146 1.00 95.62 498 ALA A C 1
ATOM 3848 O O . ALA A 1 498 ? -17.009 -17.580 -22.020 1.00 95.62 498 ALA A O 1
ATOM 3849 N N . ALA A 1 499 ? -15.307 -16.237 -21.414 1.00 96.38 499 ALA A N 1
ATOM 3850 C CA . ALA A 1 499 ? -15.045 -15.720 -22.748 1.00 96.38 499 ALA A CA 1
ATOM 3851 C C . ALA A 1 499 ? -14.339 -16.714 -23.685 1.00 96.38 499 ALA A C 1
ATOM 3853 O O . ALA A 1 499 ? -14.600 -16.689 -24.885 1.00 96.38 499 ALA A O 1
ATOM 3854 N N . GLN A 1 500 ? -13.443 -17.557 -23.164 1.00 96.31 500 GLN A N 1
ATOM 3855 C CA . GLN A 1 500 ? -12.546 -18.388 -23.983 1.00 96.31 500 GLN A CA 1
ATOM 3856 C C . GLN A 1 500 ? -13.013 -19.840 -24.109 1.00 96.31 500 GLN A C 1
ATOM 3858 O O . GLN A 1 500 ? -12.752 -20.479 -25.124 1.00 96.31 500 GLN A O 1
ATOM 3863 N N . ILE A 1 501 ? -13.720 -20.370 -23.106 1.00 94.75 501 ILE A N 1
ATOM 3864 C CA . ILE A 1 501 ? -14.303 -21.720 -23.172 1.00 94.75 501 ILE A CA 1
ATOM 3865 C C . ILE A 1 501 ? -15.754 -21.667 -23.673 1.00 94.75 501 ILE A C 1
ATOM 3867 O O . ILE A 1 501 ? -16.189 -22.559 -24.403 1.00 94.75 501 ILE A O 1
ATOM 3871 N N . GLY A 1 502 ? -16.489 -20.609 -23.314 1.00 88.31 502 GLY A N 1
ATOM 3872 C CA . GLY A 1 502 ? -17.901 -20.431 -23.646 1.00 88.31 502 GLY A CA 1
ATOM 3873 C C . GLY A 1 502 ? -18.844 -21.265 -22.769 1.00 88.31 502 GLY A C 1
ATOM 3874 O O . GLY A 1 502 ? -18.557 -22.403 -22.399 1.00 88.31 502 GLY A O 1
ATOM 3875 N N . ALA A 1 503 ? -20.023 -20.711 -22.462 1.00 80.56 503 ALA A N 1
ATOM 3876 C CA . ALA A 1 503 ? -21.014 -21.344 -21.579 1.00 80.56 503 ALA A CA 1
ATOM 3877 C C . ALA A 1 503 ? -21.597 -22.664 -22.121 1.00 80.56 503 ALA A C 1
ATOM 3879 O O . ALA A 1 503 ? -22.116 -23.473 -21.358 1.00 80.56 503 ALA A O 1
ATOM 3880 N N . ALA A 1 504 ? -21.524 -22.889 -23.435 1.00 81.38 504 ALA A N 1
ATOM 3881 C CA . ALA A 1 504 ? -22.068 -24.086 -24.071 1.00 81.38 504 ALA A CA 1
ATOM 3882 C C . ALA A 1 504 ? -21.233 -25.351 -23.802 1.00 81.38 504 ALA A C 1
ATOM 3884 O O . ALA A 1 504 ? -21.733 -26.457 -23.986 1.00 81.38 504 ALA A O 1
ATOM 3885 N N . ALA A 1 505 ? -19.966 -25.202 -23.399 1.00 82.88 505 ALA A N 1
ATOM 3886 C CA . ALA A 1 505 ? -19.020 -26.312 -23.368 1.00 82.88 505 ALA A CA 1
ATOM 3887 C C . ALA A 1 505 ? -18.817 -26.926 -21.972 1.00 82.88 505 ALA A C 1
ATOM 3889 O O . ALA A 1 505 ? -18.438 -28.092 -21.883 1.00 82.88 505 ALA A O 1
ATOM 3890 N N . VAL A 1 506 ? -19.020 -26.152 -20.900 1.00 88.81 506 VAL A N 1
ATOM 3891 C CA . VAL A 1 506 ? -18.941 -26.572 -19.486 1.00 88.81 506 VAL A CA 1
ATOM 3892 C C . VAL A 1 506 ? -19.700 -25.566 -18.607 1.00 88.81 506 VAL A C 1
ATOM 3894 O O . VAL A 1 506 ? -19.740 -24.383 -18.955 1.00 88.81 506 VAL A O 1
ATOM 3897 N N . PRO A 1 507 ? -20.265 -25.992 -17.458 1.00 93.12 507 PRO A N 1
ATOM 3898 C CA . PRO A 1 507 ? -20.816 -25.067 -16.472 1.00 93.12 507 PRO A CA 1
ATOM 3899 C C . PRO A 1 507 ? -19.757 -24.044 -16.055 1.00 93.12 507 PRO A C 1
ATOM 3901 O O . PRO A 1 507 ? -18.679 -24.418 -15.593 1.00 93.12 507 PRO A O 1
ATOM 3904 N N . LEU A 1 508 ? -20.052 -22.757 -16.241 1.00 93.94 508 LEU A N 1
ATOM 3905 C CA . LEU A 1 508 ? -19.122 -21.694 -15.873 1.00 93.94 508 LEU A CA 1
ATOM 3906 C C . LEU A 1 508 ? -18.956 -21.642 -14.348 1.00 93.94 508 LEU A C 1
ATOM 3908 O O . LEU A 1 508 ? -19.954 -21.757 -13.629 1.00 93.94 508 LEU A O 1
ATOM 3912 N N . PRO A 1 509 ? -17.728 -21.450 -13.837 1.00 96.31 509 PRO A N 1
ATOM 3913 C CA . PRO A 1 509 ? -17.521 -21.343 -12.406 1.00 96.31 509 PRO A CA 1
ATOM 3914 C C . PRO A 1 509 ? -18.169 -20.064 -11.877 1.00 96.31 509 PRO A C 1
ATOM 3916 O O . PRO A 1 509 ? -18.031 -18.990 -12.469 1.00 96.31 509 PRO A O 1
ATOM 3919 N N . SER A 1 510 ? -18.842 -20.155 -10.731 1.00 95.56 510 SER A N 1
ATOM 3920 C CA . SER A 1 510 ? -19.204 -18.957 -9.976 1.00 95.56 510 SER A CA 1
ATOM 3921 C C . SER A 1 510 ? -17.966 -18.370 -9.293 1.00 95.56 510 SER A C 1
ATOM 3923 O O . SER A 1 510 ? -16.952 -19.047 -9.110 1.00 95.56 510 SER A O 1
ATOM 3925 N N . PHE A 1 511 ? -18.054 -17.101 -8.888 1.00 93.69 511 PHE A N 1
ATOM 3926 C CA . PHE A 1 511 ? -17.010 -16.476 -8.073 1.00 93.69 511 PHE A CA 1
ATOM 3927 C C . PHE A 1 511 ? -16.770 -17.280 -6.783 1.00 93.69 511 PHE A C 1
ATOM 3929 O O . PHE A 1 511 ? -15.636 -17.654 -6.498 1.00 93.69 511 PHE A O 1
ATOM 3936 N N . ASP A 1 512 ? -17.843 -17.606 -6.056 1.00 93.94 512 ASP A N 1
ATOM 3937 C CA . ASP A 1 512 ? -17.762 -18.321 -4.776 1.00 93.94 512 ASP A CA 1
ATOM 3938 C C . ASP A 1 512 ? -17.147 -19.716 -4.925 1.00 93.94 512 ASP A C 1
ATOM 3940 O O . ASP A 1 512 ? -16.435 -20.173 -4.038 1.00 93.94 512 ASP A O 1
ATOM 3944 N N . MET A 1 513 ? -17.367 -20.379 -6.066 1.00 95.81 513 MET A N 1
ATOM 3945 C CA . MET A 1 513 ? -16.741 -21.667 -6.356 1.00 95.81 513 MET A CA 1
ATOM 3946 C C . MET A 1 513 ? -15.221 -21.533 -6.492 1.00 95.81 513 MET A C 1
ATOM 3948 O O . MET A 1 513 ? -14.489 -22.295 -5.868 1.00 95.81 513 MET A O 1
ATOM 3952 N N . LEU A 1 514 ? -14.735 -20.571 -7.286 1.00 95.81 514 LEU A N 1
ATOM 3953 C CA . LEU A 1 514 ? -13.291 -20.354 -7.445 1.00 95.81 514 LEU A CA 1
ATOM 3954 C C . LEU A 1 514 ? -12.646 -19.886 -6.139 1.00 95.81 514 LEU A C 1
ATOM 3956 O O . LEU A 1 514 ? -11.549 -20.332 -5.815 1.00 95.81 514 LEU A O 1
ATOM 3960 N N . GLN A 1 515 ? -13.338 -19.033 -5.378 1.00 94.00 515 GLN A N 1
ATOM 3961 C CA . GLN A 1 515 ? -12.888 -18.611 -4.055 1.00 94.00 515 GLN A CA 1
ATOM 3962 C C . GLN A 1 515 ? -12.792 -19.805 -3.098 1.00 94.00 515 GLN A C 1
ATOM 3964 O O . GLN A 1 515 ? -11.765 -19.977 -2.458 1.00 94.00 515 GLN A O 1
ATOM 3969 N N . GLY A 1 516 ? -13.805 -20.675 -3.057 1.00 92.56 516 GLY A N 1
ATOM 3970 C CA . GLY A 1 516 ? -13.786 -21.868 -2.209 1.00 92.56 516 GLY A CA 1
ATOM 3971 C C . GLY A 1 516 ? -12.680 -22.860 -2.581 1.00 92.56 516 GLY A C 1
ATOM 3972 O O . GLY A 1 516 ? -12.091 -23.475 -1.697 1.00 92.56 516 GLY A O 1
ATOM 3973 N N . ILE A 1 517 ? -12.350 -22.989 -3.873 1.00 94.69 517 ILE A N 1
ATOM 3974 C CA . ILE A 1 517 ? -11.189 -23.776 -4.322 1.00 94.69 517 ILE A CA 1
ATOM 3975 C C . ILE A 1 517 ? -9.888 -23.145 -3.814 1.00 94.69 517 ILE A C 1
ATOM 3977 O O . ILE A 1 517 ? -9.041 -23.856 -3.281 1.00 94.69 517 ILE A O 1
ATOM 3981 N N . MET A 1 518 ? -9.727 -21.828 -3.970 1.00 93.62 518 MET A N 1
ATOM 3982 C CA . MET A 1 518 ? -8.549 -21.094 -3.497 1.00 93.62 518 MET A CA 1
ATOM 3983 C C . MET A 1 518 ? -8.360 -21.258 -1.983 1.00 93.62 518 MET A C 1
ATOM 3985 O O . MET A 1 518 ? -7.272 -21.625 -1.542 1.00 93.62 518 MET A O 1
ATOM 3989 N N . ASP A 1 519 ? -9.423 -21.045 -1.207 1.00 89.50 519 ASP A N 1
ATOM 3990 C CA . ASP A 1 519 ? -9.412 -21.167 0.253 1.00 89.50 519 ASP A CA 1
ATOM 3991 C C . ASP A 1 519 ? -9.071 -22.612 0.666 1.00 89.50 519 ASP A C 1
ATOM 3993 O O . ASP A 1 519 ? -8.181 -22.835 1.481 1.00 89.50 519 ASP A O 1
ATOM 3997 N N . GLY A 1 520 ? -9.675 -23.613 0.013 1.00 88.81 520 GLY A N 1
ATOM 3998 C CA . GLY A 1 520 ? -9.376 -25.023 0.272 1.00 88.81 520 GLY A CA 1
ATOM 3999 C C . GLY A 1 520 ? -7.937 -25.426 -0.074 1.00 88.81 520 GLY A C 1
ATOM 4000 O O . GLY A 1 520 ? -7.341 -26.235 0.635 1.00 88.81 520 GLY A O 1
ATOM 4001 N N . LEU A 1 521 ? -7.351 -24.861 -1.137 1.00 89.00 521 LEU A N 1
ATOM 4002 C CA . LEU A 1 521 ? -5.935 -25.054 -1.477 1.00 89.00 521 LEU A CA 1
ATOM 4003 C C . LEU A 1 521 ? -5.011 -24.403 -0.439 1.00 89.00 521 LEU A C 1
ATOM 4005 O O . LEU A 1 521 ? -3.971 -24.971 -0.102 1.00 89.00 521 LEU A O 1
ATOM 4009 N N . GLN A 1 522 ? -5.393 -23.238 0.083 1.00 85.12 522 GLN A N 1
ATOM 4010 C CA . GLN A 1 522 ? -4.658 -22.557 1.143 1.00 85.12 522 GLN A CA 1
ATOM 4011 C C . GLN A 1 522 ? -4.683 -23.358 2.449 1.00 85.12 522 GLN A C 1
ATOM 4013 O O . GLN A 1 522 ? -3.628 -23.566 3.046 1.00 85.12 522 GLN A O 1
ATOM 4018 N N . ASP A 1 523 ? -5.848 -23.871 2.845 1.00 84.00 523 ASP A N 1
ATOM 4019 C CA . ASP A 1 523 ? -6.031 -24.635 4.085 1.00 84.00 523 ASP A CA 1
ATOM 4020 C C . ASP A 1 523 ? -5.183 -25.915 4.131 1.00 84.00 523 ASP A C 1
ATOM 4022 O O . ASP A 1 523 ? -4.721 -26.327 5.196 1.00 84.00 523 ASP A O 1
ATOM 4026 N N . VAL A 1 524 ? -4.941 -26.544 2.976 1.00 84.19 524 VAL A N 1
ATOM 4027 C CA . VAL A 1 524 ? -4.097 -27.748 2.874 1.00 84.19 524 VAL A CA 1
ATOM 4028 C C . VAL A 1 524 ? -2.617 -27.440 2.620 1.00 84.19 524 VAL A C 1
ATOM 4030 O O . VAL A 1 524 ? -1.844 -28.364 2.364 1.00 84.19 524 VAL A O 1
ATOM 4033 N N . GLY A 1 525 ? -2.211 -26.166 2.652 1.00 83.56 525 GLY A N 1
ATOM 4034 C CA . GLY A 1 525 ? -0.826 -25.750 2.412 1.00 83.56 525 GLY A CA 1
ATOM 4035 C C . GLY A 1 525 ? -0.355 -25.967 0.970 1.00 83.56 525 GLY A C 1
ATOM 4036 O O . GLY A 1 525 ? 0.845 -26.041 0.710 1.00 83.56 525 GLY A O 1
ATOM 4037 N N . ALA A 1 526 ? -1.265 -26.063 -0.010 1.00 82.31 526 ALA A N 1
ATOM 4038 C CA . ALA A 1 526 ? -0.886 -26.295 -1.410 1.00 82.31 526 ALA A CA 1
ATOM 4039 C C . ALA A 1 526 ? -0.067 -25.134 -2.007 1.00 82.31 526 ALA A C 1
ATOM 4041 O O . ALA A 1 526 ? 0.599 -25.309 -3.026 1.00 82.31 526 ALA A O 1
ATOM 4042 N N . PHE A 1 527 ? -0.092 -23.956 -1.378 1.00 83.50 527 PHE A N 1
ATOM 4043 C CA . PHE A 1 527 ? 0.703 -22.796 -1.781 1.00 83.50 527 PHE A CA 1
ATOM 4044 C C . PHE A 1 527 ? 2.087 -22.728 -1.122 1.00 83.50 527 PHE A C 1
ATOM 4046 O O . PHE A 1 527 ? 2.907 -21.927 -1.565 1.00 83.50 527 PHE A O 1
ATOM 4053 N N . ASP A 1 528 ? 2.411 -23.590 -0.154 1.00 76.81 528 ASP A N 1
ATOM 4054 C CA . ASP A 1 528 ? 3.721 -23.586 0.522 1.00 76.81 528 ASP A CA 1
ATOM 4055 C C . ASP A 1 528 ? 4.872 -23.867 -0.457 1.00 76.81 528 ASP A C 1
ATOM 4057 O O . ASP A 1 528 ? 5.989 -23.375 -0.306 1.00 76.81 528 ASP A O 1
ATOM 4061 N N . MET A 1 529 ? 4.593 -24.613 -1.528 1.00 67.25 529 MET A N 1
ATOM 4062 C CA . MET A 1 529 ? 5.545 -24.839 -2.617 1.00 67.25 529 MET A CA 1
ATOM 4063 C C . MET A 1 529 ? 5.823 -23.583 -3.453 1.00 67.25 529 MET A C 1
ATOM 4065 O O . MET A 1 529 ? 6.901 -23.478 -4.033 1.00 67.25 529 MET A O 1
ATOM 4069 N N . LEU A 1 530 ? 4.884 -22.632 -3.505 1.00 67.25 530 LEU A N 1
ATOM 4070 C CA . LEU A 1 530 ? 5.099 -21.323 -4.127 1.00 67.25 530 LEU A CA 1
ATOM 4071 C C . LEU A 1 530 ? 5.919 -20.408 -3.207 1.00 67.25 530 LEU A C 1
ATOM 4073 O O . LEU A 1 530 ? 6.658 -19.563 -3.702 1.00 67.25 530 LEU A O 1
ATOM 4077 N N . ALA A 1 531 ? 5.873 -20.618 -1.887 1.00 59.03 531 ALA A N 1
ATOM 4078 C CA . ALA A 1 531 ? 6.691 -19.865 -0.935 1.00 59.03 531 ALA A CA 1
ATOM 4079 C C . ALA A 1 531 ? 8.203 -20.124 -1.100 1.00 59.03 531 ALA A C 1
ATOM 4081 O O . ALA A 1 531 ? 9.018 -19.274 -0.738 1.00 59.03 531 ALA A O 1
ATOM 4082 N N . LEU A 1 532 ? 8.603 -21.247 -1.722 1.00 52.72 532 LEU A N 1
ATOM 4083 C CA . LEU A 1 532 ? 9.996 -21.484 -2.138 1.00 52.72 532 LEU A CA 1
ATOM 4084 C C . LEU A 1 532 ? 10.502 -20.450 -3.158 1.00 52.72 532 LEU A C 1
ATOM 4086 O O . LEU A 1 532 ? 11.715 -20.270 -3.282 1.00 52.72 532 LEU A O 1
ATOM 4090 N N . ASP A 1 533 ? 9.589 -19.749 -3.833 1.00 55.81 533 ASP A N 1
ATOM 4091 C CA . ASP A 1 533 ? 9.891 -18.710 -4.818 1.00 55.81 533 ASP A CA 1
ATOM 4092 C C . ASP A 1 533 ? 9.821 -17.296 -4.233 1.00 55.81 533 ASP A C 1
ATOM 4094 O O . ASP A 1 533 ? 9.853 -16.333 -4.986 1.00 55.81 533 ASP A O 1
ATOM 4098 N N . GLY A 1 534 ? 9.753 -17.160 -2.902 1.00 57.25 534 GLY A N 1
ATOM 4099 C CA . GLY A 1 534 ? 9.628 -15.859 -2.232 1.00 57.25 534 GLY A CA 1
ATOM 4100 C C . GLY A 1 534 ? 8.202 -15.304 -2.219 1.00 57.25 534 GLY A C 1
ATOM 4101 O O . GLY A 1 534 ? 7.966 -14.232 -1.670 1.00 57.25 534 GLY A O 1
ATOM 4102 N N . VAL A 1 535 ? 7.241 -16.056 -2.760 1.00 57.31 535 VAL A N 1
ATOM 4103 C CA . VAL A 1 535 ? 5.837 -15.657 -2.839 1.00 57.31 535 VAL A CA 1
ATOM 4104 C C . VAL A 1 535 ? 5.212 -15.705 -1.445 1.00 57.31 535 VAL A C 1
ATOM 4106 O O . VAL A 1 535 ? 5.086 -16.777 -0.848 1.00 57.31 535 VAL A O 1
ATOM 4109 N N . ALA A 1 536 ? 4.816 -14.547 -0.913 1.00 58.88 536 ALA A N 1
ATOM 4110 C CA . ALA A 1 536 ? 4.090 -14.480 0.349 1.00 58.88 536 ALA A CA 1
ATOM 4111 C C . ALA A 1 536 ? 2.730 -15.207 0.223 1.00 58.88 536 ALA A C 1
ATOM 4113 O O . ALA A 1 536 ? 2.103 -15.166 -0.842 1.00 58.88 536 ALA A O 1
ATOM 4114 N N . PRO A 1 537 ? 2.235 -15.874 1.284 1.00 63.47 537 PRO A N 1
ATOM 4115 C CA . PRO A 1 537 ? 0.877 -16.416 1.283 1.00 63.47 537 PRO A CA 1
ATOM 4116 C C . PRO A 1 537 ? -0.119 -15.301 0.945 1.00 63.47 537 PRO A C 1
ATOM 4118 O O . PRO A 1 537 ? 0.118 -14.152 1.314 1.00 63.47 537 PRO A O 1
ATOM 4121 N N . ALA A 1 538 ? -1.203 -15.627 0.226 1.00 60.66 538 ALA A N 1
ATOM 4122 C CA . ALA A 1 538 ? -2.159 -14.641 -0.287 1.00 60.66 538 ALA A CA 1
ATOM 4123 C C . ALA A 1 538 ? -2.590 -13.680 0.831 1.00 60.66 538 ALA A C 1
ATOM 4125 O O . ALA A 1 538 ? -3.369 -14.036 1.718 1.00 60.66 538 ALA A O 1
ATOM 4126 N N . THR A 1 539 ? -2.069 -12.455 0.811 1.00 57.41 539 THR A N 1
ATOM 4127 C CA . THR A 1 539 ? -2.440 -11.447 1.795 1.00 57.41 539 THR A CA 1
ATOM 4128 C C . THR A 1 539 ? -3.678 -10.731 1.271 1.00 57.41 539 THR A C 1
ATOM 4130 O O . THR A 1 539 ? -3.667 -10.082 0.228 1.00 57.41 539 THR A O 1
ATOM 4133 N N . GLN A 1 540 ? -4.790 -10.882 1.992 1.00 65.19 540 GLN A N 1
ATOM 4134 C CA . GLN A 1 540 ? -5.962 -10.006 1.868 1.00 65.19 540 GLN A CA 1
ATOM 4135 C C . GLN A 1 540 ? -6.585 -9.919 0.458 1.00 65.19 540 GLN A C 1
ATOM 4137 O O . GLN A 1 540 ? -7.112 -8.878 0.076 1.00 65.19 540 GLN A O 1
ATOM 4142 N N . GLY A 1 541 ? -6.570 -11.016 -0.305 1.00 69.00 541 GLY A N 1
ATOM 4143 C CA . GLY A 1 541 ? -7.247 -11.104 -1.603 1.00 69.00 541 GLY A CA 1
ATOM 4144 C C . GLY A 1 541 ? -6.410 -10.692 -2.814 1.00 69.00 541 GLY A C 1
ATOM 4145 O O . GLY A 1 541 ? -6.900 -10.845 -3.926 1.00 69.00 541 GLY A O 1
ATOM 4146 N N . ASN A 1 542 ? -5.165 -10.235 -2.635 1.00 80.94 542 ASN A N 1
ATOM 4147 C CA . ASN A 1 542 ? -4.209 -10.072 -3.733 1.00 80.94 542 ASN A CA 1
ATOM 4148 C C . ASN A 1 542 ? -3.586 -11.438 -4.064 1.00 80.94 542 ASN A C 1
ATOM 4150 O O . ASN A 1 542 ? -2.844 -11.997 -3.257 1.00 80.94 542 ASN A O 1
ATOM 4154 N N . TYR A 1 543 ? -3.928 -11.998 -5.224 1.00 87.81 543 TYR A N 1
ATOM 4155 C CA . TYR A 1 543 ? -3.500 -13.340 -5.622 1.00 87.81 543 TYR A CA 1
ATOM 4156 C C . TYR A 1 543 ? -2.308 -13.277 -6.567 1.00 87.81 543 TYR A C 1
ATOM 4158 O O . TYR A 1 543 ? -2.310 -12.499 -7.513 1.00 87.81 543 TYR A O 1
ATOM 4166 N N . HIS A 1 544 ? -1.324 -14.151 -6.387 1.00 89.25 544 HIS A N 1
ATOM 4167 C CA . HIS A 1 544 ? -0.255 -14.323 -7.368 1.00 89.25 544 HIS A CA 1
ATOM 4168 C C . HIS A 1 544 ? -0.717 -15.194 -8.545 1.00 89.25 544 HIS A C 1
ATOM 4170 O O . HIS A 1 544 ? -1.574 -16.069 -8.395 1.00 89.25 544 HIS A O 1
ATOM 4176 N N . ALA A 1 545 ? -0.098 -15.017 -9.717 1.00 91.44 545 ALA A N 1
ATOM 4177 C CA . ALA A 1 545 ? -0.410 -15.806 -10.914 1.00 91.44 545 ALA A CA 1
ATOM 4178 C C . ALA A 1 545 ? -0.318 -17.327 -10.666 1.00 91.44 545 ALA A C 1
ATOM 4180 O O . ALA A 1 545 ? -1.189 -18.074 -11.106 1.00 91.44 545 ALA A O 1
ATOM 4181 N N . GLY A 1 546 ? 0.659 -17.781 -9.871 1.00 89.88 546 GLY A N 1
ATOM 4182 C CA . GLY A 1 546 ? 0.785 -19.190 -9.481 1.00 89.88 546 GLY A CA 1
ATOM 4183 C C . GLY A 1 546 ? -0.400 -19.718 -8.656 1.00 89.88 546 GLY A C 1
ATOM 4184 O O . GLY A 1 546 ? -0.841 -20.847 -8.864 1.00 89.88 546 GLY A O 1
ATOM 4185 N N . GLN A 1 547 ? -0.973 -18.898 -7.768 1.00 91.94 547 GLN A N 1
ATOM 4186 C CA . GLN A 1 547 ? -2.159 -19.269 -6.980 1.00 91.94 547 GLN A CA 1
ATOM 4187 C C . GLN A 1 547 ? -3.404 -19.363 -7.870 1.00 91.94 547 GLN A C 1
ATOM 4189 O O . GLN A 1 547 ? -4.180 -20.319 -7.777 1.00 91.94 547 GLN A O 1
ATOM 4194 N N . LEU A 1 548 ? -3.566 -18.401 -8.786 1.00 94.81 548 LEU A N 1
ATOM 4195 C CA . LEU A 1 548 ? -4.636 -18.419 -9.786 1.00 94.81 548 LEU A CA 1
ATOM 4196 C C . LEU A 1 548 ? -4.515 -19.634 -10.715 1.00 94.81 548 LEU A C 1
ATOM 4198 O O . LEU A 1 548 ? -5.526 -20.252 -11.043 1.00 94.81 548 LEU A O 1
ATOM 4202 N N . ALA A 1 549 ? -3.294 -20.018 -11.095 1.00 94.50 549 ALA A N 1
ATOM 4203 C CA . ALA A 1 549 ? -3.050 -21.187 -11.931 1.00 94.50 549 ALA A CA 1
ATOM 4204 C C . ALA A 1 549 ? -3.431 -22.493 -11.236 1.00 94.50 549 ALA A C 1
ATOM 4206 O O . ALA A 1 549 ? -4.139 -23.303 -11.826 1.00 94.50 549 ALA A O 1
ATOM 4207 N N . LEU A 1 550 ? -3.032 -22.686 -9.976 1.00 92.50 550 LEU A N 1
ATOM 4208 C CA . LEU A 1 550 ? -3.435 -23.868 -9.207 1.00 92.50 550 LEU A CA 1
ATOM 4209 C C . LEU A 1 550 ? -4.956 -23.935 -9.026 1.00 92.50 550 LEU A C 1
ATOM 4211 O O . LEU A 1 550 ? -5.547 -25.004 -9.182 1.00 92.50 550 LEU A O 1
ATOM 4215 N N . THR A 1 551 ? -5.598 -22.791 -8.781 1.00 95.25 551 THR A N 1
ATOM 4216 C CA . THR A 1 551 ? -7.064 -22.690 -8.695 1.00 95.25 551 THR A CA 1
ATOM 4217 C C . THR A 1 551 ? -7.728 -23.077 -10.019 1.00 95.25 551 THR A C 1
ATOM 4219 O O . THR A 1 551 ? -8.670 -23.871 -10.028 1.00 95.25 551 THR A O 1
ATOM 4222 N N . LEU A 1 552 ? -7.206 -22.584 -11.150 1.00 96.25 552 LEU A N 1
ATOM 4223 C CA . LEU A 1 552 ? -7.680 -22.933 -12.492 1.00 96.25 552 LEU A CA 1
ATOM 4224 C C . LEU A 1 552 ? -7.525 -24.424 -12.787 1.00 96.25 552 LEU A C 1
ATOM 4226 O O . LEU A 1 552 ? -8.457 -25.046 -13.288 1.00 96.25 552 LEU A O 1
ATOM 4230 N N . VAL A 1 553 ? -6.356 -24.990 -12.488 1.00 94.50 553 VAL A N 1
ATOM 4231 C CA . VAL A 1 553 ? -6.056 -26.408 -12.705 1.00 94.50 553 VAL A CA 1
ATOM 4232 C C . VAL A 1 553 ? -7.009 -27.277 -11.888 1.00 94.50 553 VAL A C 1
ATOM 4234 O O . VAL A 1 553 ? -7.578 -28.229 -12.419 1.00 94.50 553 VAL A O 1
ATOM 4237 N N . HIS A 1 554 ? -7.234 -26.932 -10.617 1.00 94.56 554 HIS A N 1
ATOM 4238 C CA . HIS A 1 554 ? -8.147 -27.672 -9.752 1.00 94.56 554 HIS A CA 1
ATOM 4239 C C . HIS A 1 554 ? -9.593 -27.602 -10.255 1.00 94.56 554 HIS A C 1
ATOM 4241 O O . HIS A 1 554 ? -10.257 -28.633 -10.359 1.00 94.56 554 HIS A O 1
ATOM 4247 N N . TRP A 1 555 ? -10.063 -26.416 -10.654 1.00 96.56 555 TRP A N 1
ATOM 4248 C CA . TRP A 1 555 ? -11.375 -26.278 -11.284 1.00 96.56 555 TRP A CA 1
ATOM 4249 C C . TRP A 1 555 ? -11.474 -27.078 -12.593 1.00 96.56 555 TRP A C 1
ATOM 4251 O O . TRP A 1 555 ? -12.455 -27.790 -12.803 1.00 96.56 555 TRP A O 1
ATOM 4261 N N . GLY A 1 556 ? -10.442 -27.022 -13.441 1.00 94.94 556 GLY A N 1
ATOM 4262 C CA . GLY A 1 556 ? -10.351 -27.788 -14.684 1.00 94.94 556 GLY A CA 1
ATOM 4263 C C . GLY A 1 556 ? -10.548 -29.282 -14.446 1.00 94.94 556 GLY A C 1
ATOM 4264 O O . GLY A 1 556 ? -11.388 -29.906 -15.091 1.00 94.94 556 GLY A O 1
ATOM 4265 N N . LEU A 1 557 ? -9.865 -29.837 -13.445 1.00 93.06 557 LEU A N 1
ATOM 4266 C CA . LEU A 1 557 ? -10.009 -31.238 -13.049 1.00 93.06 557 LEU A CA 1
ATOM 4267 C C . LEU A 1 557 ? -11.439 -31.586 -12.614 1.00 93.06 557 LEU A C 1
ATOM 4269 O O . LEU A 1 557 ? -11.942 -32.641 -12.997 1.00 93.06 557 LEU A O 1
ATOM 4273 N N . MET A 1 558 ? -12.119 -30.697 -11.880 1.00 94.44 558 MET A N 1
ATOM 4274 C CA . MET A 1 558 ? -13.522 -30.897 -11.484 1.00 94.44 558 MET A CA 1
ATOM 4275 C C . MET A 1 558 ? -14.468 -30.983 -12.688 1.00 94.44 558 MET A C 1
ATOM 4277 O O . MET A 1 558 ? -15.474 -31.686 -12.623 1.00 94.44 558 MET A O 1
ATOM 4281 N N . VAL A 1 559 ? -14.148 -30.291 -13.786 1.00 95.44 559 VAL A N 1
ATOM 4282 C CA . VAL A 1 559 ? -14.944 -30.298 -15.026 1.00 95.44 559 VAL A CA 1
ATOM 4283 C C . VAL A 1 559 ? -14.352 -31.188 -16.127 1.00 95.44 559 VAL A C 1
ATOM 4285 O O . VAL A 1 559 ? -14.788 -31.115 -17.275 1.00 95.44 559 VAL A O 1
ATOM 4288 N N . GLY A 1 560 ? -13.366 -32.032 -15.799 1.00 94.50 560 GLY A N 1
ATOM 4289 C CA . GLY A 1 560 ? -12.745 -32.966 -16.742 1.00 94.50 560 GLY A CA 1
ATOM 4290 C C . GLY A 1 560 ? -11.947 -32.295 -17.867 1.00 94.50 560 GLY A C 1
ATOM 4291 O O . GLY A 1 560 ? -11.892 -32.824 -18.976 1.00 94.50 560 GLY A O 1
ATOM 4292 N N . ARG A 1 561 ? -11.349 -31.127 -17.610 1.00 94.19 561 ARG A N 1
ATOM 4293 C CA . ARG A 1 561 ? -10.507 -30.377 -18.552 1.00 94.19 561 ARG A CA 1
ATOM 4294 C C . ARG A 1 561 ? -9.092 -30.204 -18.019 1.00 94.19 561 ARG A C 1
ATOM 4296 O O . ARG A 1 561 ? -8.892 -29.907 -16.846 1.00 94.19 561 ARG A O 1
ATOM 4303 N N . ASP A 1 562 ? -8.115 -30.320 -18.910 1.00 94.00 562 ASP A N 1
ATOM 4304 C CA . ASP A 1 562 ? -6.740 -29.931 -18.614 1.00 94.00 562 ASP A CA 1
ATOM 4305 C C . ASP A 1 562 ? -6.516 -28.477 -19.028 1.00 94.00 562 ASP A C 1
ATOM 4307 O O . ASP A 1 562 ? -6.582 -28.145 -20.215 1.00 94.00 562 ASP A O 1
ATOM 4311 N N . LEU A 1 563 ? -6.310 -27.612 -18.038 1.00 95.50 563 LEU A N 1
ATOM 4312 C CA . LEU A 1 563 ? -6.245 -26.166 -18.214 1.00 95.50 563 LEU A CA 1
ATOM 4313 C C . LEU A 1 563 ? -4.872 -25.635 -17.795 1.00 95.50 563 LEU A C 1
ATOM 4315 O O . LEU A 1 563 ? -4.292 -26.099 -16.817 1.00 95.50 563 LEU A O 1
ATOM 4319 N N . GLN A 1 564 ? -4.384 -24.621 -18.507 1.00 95.31 564 GLN A N 1
ATOM 4320 C CA . GLN A 1 564 ? -3.158 -23.895 -18.181 1.00 95.31 564 GLN A CA 1
ATOM 4321 C C . GLN A 1 564 ? -3.434 -22.398 -18.139 1.00 95.31 564 GLN A C 1
ATOM 4323 O O . GLN A 1 564 ? -4.027 -21.854 -19.069 1.00 95.31 564 GLN A O 1
ATOM 4328 N N . LEU A 1 565 ? -2.964 -21.724 -17.092 1.00 96.62 565 LEU A N 1
ATOM 4329 C CA . LEU A 1 565 ? -3.029 -20.269 -17.023 1.00 96.62 565 LEU A CA 1
ATOM 4330 C C . LEU A 1 565 ? -1.850 -19.654 -17.782 1.00 96.62 565 LEU A C 1
ATOM 4332 O O . LEU A 1 565 ? -0.706 -20.064 -17.583 1.00 96.62 565 LEU A O 1
ATOM 4336 N N . VAL A 1 566 ? -2.120 -18.649 -18.612 1.00 96.62 566 VAL A N 1
ATOM 4337 C CA . VAL A 1 566 ? -1.094 -17.809 -19.238 1.00 96.62 566 VAL A CA 1
ATOM 4338 C C . VAL A 1 566 ? -1.425 -16.337 -18.997 1.00 96.62 566 VAL A C 1
ATOM 4340 O O . VAL A 1 566 ? -2.549 -15.892 -19.224 1.00 96.62 566 VAL A O 1
ATOM 4343 N N . VAL A 1 567 ? -0.442 -15.575 -18.519 1.00 95.94 567 VAL A N 1
ATOM 4344 C CA . VAL A 1 567 ? -0.581 -14.153 -18.183 1.00 95.94 567 VAL A CA 1
ATOM 4345 C C . VAL A 1 567 ? 0.050 -13.298 -19.276 1.00 95.94 567 VAL A C 1
ATOM 4347 O O . VAL A 1 567 ? 1.224 -13.469 -19.608 1.00 95.94 567 VAL A O 1
A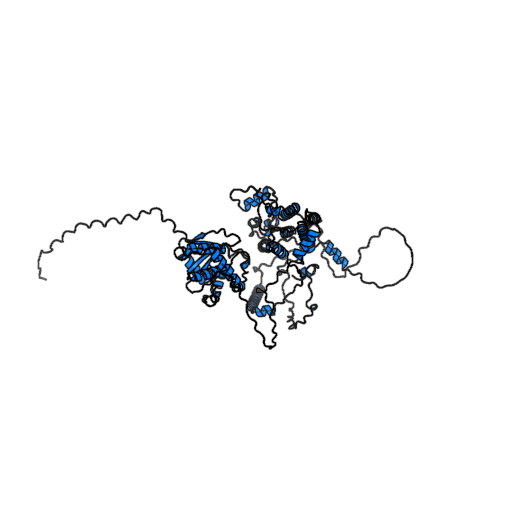TOM 4350 N N . VAL A 1 568 ? -0.732 -12.367 -19.817 1.00 95.50 568 VAL A N 1
ATOM 4351 C CA . VAL A 1 568 ? -0.311 -11.336 -20.773 1.00 95.50 568 VAL A CA 1
ATOM 4352 C C . VAL A 1 568 ? -0.063 -10.039 -20.010 1.00 95.50 568 VAL A C 1
ATOM 4354 O O . VAL A 1 568 ? -0.903 -9.638 -19.208 1.00 95.50 568 VAL A O 1
ATOM 4357 N N . PHE A 1 569 ? 1.051 -9.359 -20.269 1.00 92.06 569 PHE A N 1
ATOM 4358 C CA . PHE A 1 569 ? 1.408 -8.115 -19.581 1.00 92.06 569 PHE A CA 1
ATOM 4359 C C . PHE A 1 569 ? 1.283 -6.907 -20.511 1.00 92.06 569 PHE A C 1
ATOM 4361 O O . PHE A 1 569 ? 1.455 -7.013 -21.728 1.00 92.06 569 PHE A O 1
ATOM 4368 N N . GLY A 1 570 ? 1.010 -5.737 -19.934 1.00 85.00 570 GLY A N 1
ATOM 4369 C CA . GLY A 1 570 ? 1.159 -4.465 -20.644 1.00 85.00 570 GLY A CA 1
ATOM 4370 C C . GLY A 1 570 ? 2.624 -4.166 -20.977 1.00 85.00 570 GLY A C 1
ATOM 4371 O O . GLY A 1 570 ? 3.519 -4.681 -20.323 1.00 85.00 570 GLY A O 1
ATOM 4372 N N . GLY A 1 571 ? 2.887 -3.329 -21.986 1.00 82.25 571 GLY A N 1
ATOM 4373 C CA . GLY A 1 571 ? 4.251 -2.855 -22.283 1.00 82.25 571 GLY A CA 1
ATOM 4374 C C . GLY A 1 571 ? 5.076 -3.720 -23.247 1.00 82.25 571 GLY A C 1
ATOM 4375 O O . GLY A 1 571 ? 6.259 -3.456 -23.428 1.00 82.25 571 GLY A O 1
ATOM 4376 N N . GLY A 1 572 ? 4.468 -4.713 -23.907 1.00 80.44 572 GLY A N 1
ATOM 4377 C CA . GLY A 1 572 ? 5.128 -5.501 -24.960 1.00 80.44 572 GLY A CA 1
ATOM 4378 C C . GLY A 1 572 ? 5.974 -6.678 -24.462 1.00 80.44 572 GLY A C 1
ATOM 4379 O O . GLY A 1 572 ? 6.789 -7.198 -25.220 1.00 80.44 572 GLY A O 1
ATOM 4380 N N . TYR A 1 573 ? 5.790 -7.108 -23.212 1.00 84.56 573 TYR A N 1
ATOM 4381 C CA . TYR A 1 573 ? 6.409 -8.331 -22.696 1.00 84.56 573 TYR A CA 1
ATOM 4382 C C . TYR A 1 573 ? 5.761 -9.586 -23.281 1.00 84.56 573 TYR A C 1
ATOM 4384 O O . TYR A 1 573 ? 4.564 -9.609 -23.577 1.00 84.56 573 TYR A O 1
ATOM 4392 N N . ASN A 1 574 ? 6.554 -10.654 -23.386 1.00 89.75 574 ASN A N 1
ATOM 4393 C CA . ASN A 1 574 ? 6.054 -11.951 -23.819 1.00 89.75 574 ASN A CA 1
ATOM 4394 C C . ASN A 1 574 ? 5.106 -12.550 -22.759 1.00 89.75 574 ASN A C 1
ATOM 4396 O O . ASN A 1 574 ? 5.364 -12.415 -21.559 1.00 89.75 574 ASN A O 1
ATOM 4400 N N . PRO A 1 575 ? 4.030 -13.245 -23.171 1.00 93.44 575 PRO A N 1
ATOM 4401 C CA . PRO A 1 575 ? 3.156 -13.956 -22.256 1.00 93.44 575 PRO A CA 1
ATOM 4402 C C . PRO A 1 575 ? 3.924 -14.993 -21.438 1.00 93.44 575 PRO A C 1
ATOM 4404 O O . PRO A 1 575 ? 4.779 -15.711 -21.964 1.00 93.44 575 PRO A O 1
ATOM 4407 N N . THR A 1 576 ? 3.580 -15.115 -20.157 1.00 92.62 576 THR A N 1
ATOM 4408 C CA . THR A 1 576 ? 4.185 -16.116 -19.269 1.00 92.62 576 THR A CA 1
ATOM 4409 C C . THR A 1 576 ? 3.158 -17.170 -18.898 1.00 92.62 576 THR A C 1
ATOM 4411 O O . THR A 1 576 ? 2.072 -16.857 -18.417 1.00 92.62 576 THR A O 1
ATOM 4414 N N . ALA A 1 577 ? 3.484 -18.431 -19.163 1.00 92.31 577 ALA A N 1
ATOM 4415 C CA . ALA A 1 577 ? 2.657 -19.545 -18.730 1.00 92.31 577 ALA A CA 1
ATOM 4416 C C . ALA A 1 577 ? 2.906 -19.860 -17.256 1.00 92.31 577 ALA A C 1
ATOM 4418 O O . ALA A 1 577 ? 3.975 -19.574 -16.723 1.00 92.31 577 ALA A O 1
ATOM 4419 N N . GLU A 1 578 ? 1.937 -20.504 -16.625 1.00 92.06 578 GLU A N 1
ATOM 4420 C CA . GLU A 1 578 ? 2.125 -21.237 -15.379 1.00 92.06 578 GLU A CA 1
ATOM 4421 C C . GLU A 1 578 ? 2.179 -22.750 -15.667 1.00 92.06 578 GLU A C 1
ATOM 4423 O O . GLU A 1 578 ? 1.791 -23.186 -16.757 1.00 92.06 578 GLU A O 1
ATOM 4428 N N . PRO A 1 579 ? 2.717 -23.578 -14.756 1.00 86.00 579 PRO A N 1
ATOM 4429 C CA . PRO A 1 579 ? 2.766 -25.029 -14.941 1.00 86.00 579 PRO A CA 1
ATOM 4430 C C . PRO A 1 579 ? 1.378 -25.645 -15.203 1.00 86.00 579 PRO A C 1
ATOM 4432 O O . PRO A 1 579 ? 0.375 -25.173 -14.671 1.00 86.00 579 PRO A O 1
ATOM 4435 N N . ALA A 1 580 ? 1.332 -26.715 -16.001 1.00 85.81 580 ALA A N 1
ATOM 4436 C CA . ALA A 1 580 ? 0.116 -27.459 -16.344 1.00 85.81 580 ALA A CA 1
ATOM 4437 C C . ALA A 1 580 ? 0.276 -28.956 -16.036 1.00 85.81 580 ALA A C 1
ATOM 4439 O O . ALA A 1 580 ? 1.395 -29.435 -15.838 1.00 85.81 580 ALA A O 1
ATOM 4440 N N . ASN A 1 581 ? -0.829 -29.709 -16.015 1.00 82.88 581 ASN A N 1
ATOM 4441 C CA . ASN A 1 581 ? -0.772 -31.137 -15.700 1.00 82.88 581 ASN A CA 1
ATOM 4442 C C . ASN A 1 581 ? -0.296 -31.985 -16.881 1.00 82.88 581 ASN A C 1
ATOM 4444 O O . ASN A 1 581 ? 0.423 -32.962 -16.661 1.00 82.88 581 ASN A O 1
ATOM 4448 N N . THR A 1 582 ? -0.656 -31.628 -18.119 1.00 84.75 582 THR A N 1
ATOM 4449 C CA . THR A 1 582 ? -0.259 -32.384 -19.318 1.00 84.75 582 THR A CA 1
ATOM 4450 C C . THR A 1 582 ? 0.580 -31.564 -20.301 1.00 84.75 582 THR A C 1
ATOM 4452 O O . THR A 1 582 ? 0.791 -30.364 -20.141 1.00 84.75 582 THR A O 1
ATOM 4455 N N . ASN A 1 583 ? 1.055 -32.234 -21.354 1.00 82.50 583 ASN A N 1
ATOM 4456 C CA . ASN A 1 583 ? 1.832 -31.627 -22.436 1.00 82.50 583 ASN A CA 1
ATOM 4457 C C . ASN A 1 583 ? 0.967 -30.843 -23.440 1.00 82.50 583 ASN A C 1
ATOM 4459 O O . ASN A 1 583 ? 1.503 -30.230 -24.362 1.00 82.50 583 ASN A O 1
ATOM 4463 N N . SER A 1 584 ? -0.363 -30.915 -23.346 1.00 88.50 584 SER A N 1
ATOM 4464 C CA . SER A 1 584 ? -1.272 -30.274 -24.307 1.00 88.50 584 SER A CA 1
ATOM 4465 C C . SER A 1 584 ? -2.501 -29.659 -23.628 1.00 88.50 584 SER A C 1
ATOM 4467 O O . SER A 1 584 ? -3.629 -29.996 -23.989 1.00 88.50 584 SER A O 1
ATOM 4469 N N . PRO A 1 585 ? -2.305 -28.746 -22.658 1.00 94.50 585 PRO A N 1
ATOM 4470 C CA . PRO A 1 585 ? -3.409 -28.111 -21.957 1.00 94.50 585 PRO A CA 1
ATOM 4471 C C . PRO A 1 585 ? -4.154 -27.113 -22.854 1.00 94.50 585 PRO A C 1
ATOM 4473 O O . PRO A 1 585 ? -3.577 -26.444 -23.731 1.00 94.50 585 PRO A O 1
ATOM 4476 N N . GLN A 1 586 ? -5.450 -26.952 -22.586 1.00 95.56 586 GLN A N 1
ATOM 4477 C CA . GLN A 1 586 ? -6.208 -25.802 -23.066 1.00 95.56 586 GLN A CA 1
ATOM 4478 C C . GLN A 1 586 ? -5.744 -24.564 -22.288 1.00 95.56 586 GLN A C 1
ATOM 4480 O O . GLN A 1 586 ? -5.771 -24.541 -21.059 1.00 95.56 586 GLN A O 1
ATOM 4485 N N . VAL A 1 587 ? -5.296 -23.534 -23.001 1.00 96.75 587 VAL A N 1
ATOM 4486 C CA . VAL A 1 587 ? -4.790 -22.313 -22.371 1.00 96.75 587 VAL A CA 1
ATOM 4487 C C . VAL A 1 587 ? -5.943 -21.370 -22.055 1.00 96.75 587 VAL A C 1
ATOM 4489 O O . VAL A 1 587 ? -6.854 -21.204 -22.862 1.00 96.75 587 VAL A O 1
ATOM 4492 N N . ILE A 1 588 ? -5.873 -20.757 -20.876 1.00 98.00 588 ILE A N 1
ATOM 4493 C CA . ILE A 1 588 ? -6.709 -19.641 -20.454 1.00 98.00 588 ILE A CA 1
ATOM 4494 C C . ILE A 1 588 ? -5.813 -18.425 -20.261 1.00 98.00 588 ILE A C 1
ATOM 4496 O O . ILE A 1 588 ? -4.888 -18.438 -19.447 1.00 98.00 588 ILE A O 1
ATOM 4500 N N . TRP A 1 589 ? -6.104 -17.372 -21.016 1.00 98.06 589 TRP A N 1
ATOM 4501 C CA . TRP A 1 589 ? -5.354 -16.123 -21.011 1.00 98.06 589 TRP A CA 1
ATOM 4502 C C . TRP A 1 589 ? -5.975 -15.125 -20.041 1.00 98.06 589 TRP A C 1
ATOM 4504 O O . TRP A 1 589 ? -7.174 -14.868 -20.120 1.00 98.06 589 TRP A O 1
ATOM 4514 N N . ILE A 1 590 ? -5.169 -14.514 -19.177 1.00 97.69 590 ILE A N 1
ATOM 4515 C CA . ILE A 1 590 ? -5.565 -13.346 -18.375 1.00 97.69 590 ILE A CA 1
ATOM 4516 C C . ILE A 1 590 ? -4.600 -12.190 -18.634 1.00 97.69 590 ILE A C 1
ATOM 4518 O O . ILE A 1 590 ? -3.463 -12.404 -19.054 1.00 97.69 590 ILE A O 1
ATOM 4522 N N . TYR A 1 591 ? -5.039 -10.962 -18.384 1.00 96.50 591 TYR A N 1
ATOM 4523 C CA . TYR A 1 591 ? -4.205 -9.772 -18.518 1.00 96.50 591 TYR A CA 1
ATOM 4524 C C . TYR A 1 591 ? -3.730 -9.304 -17.144 1.00 96.50 591 TYR A C 1
ATOM 4526 O O . TYR A 1 591 ? -4.518 -9.284 -16.203 1.00 96.50 591 TYR A O 1
ATOM 4534 N N . SER A 1 592 ? -2.474 -8.882 -17.030 1.00 93.62 592 SER A N 1
ATOM 4535 C CA . SER A 1 592 ? -1.942 -8.182 -15.863 1.00 93.62 592 SER A CA 1
ATOM 4536 C C . SER A 1 592 ? -1.505 -6.774 -16.251 1.00 93.62 592 SER A C 1
ATOM 4538 O O . SER A 1 592 ? -0.801 -6.574 -17.243 1.00 93.62 592 SER A O 1
ATOM 4540 N N . THR A 1 593 ? -1.896 -5.780 -15.452 1.00 86.56 593 THR A N 1
ATOM 4541 C CA . THR A 1 593 ? -1.432 -4.393 -15.635 1.00 86.56 593 THR A CA 1
ATOM 4542 C C . THR A 1 593 ? -0.016 -4.168 -15.113 1.00 86.56 593 THR A C 1
ATOM 4544 O O . THR A 1 593 ? 0.491 -3.053 -15.213 1.00 86.56 593 THR A O 1
ATOM 4547 N N . GLN A 1 594 ? 0.617 -5.182 -14.520 1.00 77.25 594 GLN A N 1
ATOM 4548 C CA . GLN A 1 594 ? 1.955 -5.047 -13.972 1.00 77.25 594 GLN A CA 1
ATOM 4549 C C . GLN A 1 594 ? 2.971 -4.851 -15.100 1.00 77.25 594 GLN A C 1
ATOM 4551 O O . GLN A 1 594 ? 3.114 -5.695 -15.983 1.00 77.25 594 GLN A O 1
ATOM 4556 N N . ASP A 1 595 ? 3.703 -3.742 -15.034 1.00 64.56 595 ASP A N 1
ATOM 4557 C CA . ASP A 1 595 ? 4.887 -3.534 -15.854 1.00 64.56 595 ASP A CA 1
ATOM 4558 C C . ASP A 1 595 ? 6.047 -4.342 -15.245 1.00 64.56 595 ASP A C 1
ATOM 4560 O O . ASP A 1 595 ? 6.510 -4.059 -14.130 1.00 64.56 595 ASP A O 1
ATOM 4564 N N . LEU A 1 596 ? 6.488 -5.386 -15.952 1.00 56.50 596 LEU A N 1
ATOM 4565 C CA . LEU A 1 596 ? 7.629 -6.220 -15.557 1.00 56.50 596 LEU A CA 1
ATOM 4566 C C . LEU A 1 596 ? 8.953 -5.424 -15.550 1.00 56.50 596 LEU A C 1
ATOM 4568 O O . LEU A 1 596 ? 9.933 -5.886 -14.969 1.00 56.50 596 LEU A O 1
ATOM 4572 N N . GLY A 1 597 ? 8.997 -4.229 -16.156 1.00 47.59 597 GLY A N 1
ATOM 4573 C CA . GLY A 1 597 ? 10.204 -3.415 -16.329 1.00 47.59 597 GLY A CA 1
ATOM 4574 C C . GLY A 1 597 ? 10.541 -2.446 -15.204 1.00 47.59 597 GLY A C 1
ATOM 4575 O O . GLY A 1 597 ? 11.680 -1.981 -15.131 1.00 47.59 597 GLY A O 1
ATOM 4576 N N . ALA A 1 598 ? 9.606 -2.123 -14.307 1.00 50.50 598 ALA A N 1
ATOM 4577 C CA . ALA A 1 598 ? 9.927 -1.230 -13.198 1.00 50.50 598 ALA A CA 1
ATOM 4578 C C . ALA A 1 598 ? 10.865 -1.957 -12.209 1.00 50.50 598 ALA A C 1
ATOM 4580 O O . ALA A 1 598 ? 10.567 -3.060 -11.756 1.00 50.50 598 ALA A O 1
ATOM 4581 N N . ALA A 1 599 ? 12.000 -1.351 -11.858 1.00 35.53 599 ALA A N 1
ATOM 4582 C CA . ALA A 1 599 ? 13.097 -1.956 -11.091 1.00 35.53 599 ALA A CA 1
ATOM 4583 C C . ALA A 1 599 ? 12.834 -2.042 -9.567 1.00 35.53 599 ALA A C 1
ATOM 4585 O O . ALA A 1 599 ? 13.541 -1.431 -8.768 1.00 35.53 599 ALA A O 1
ATOM 4586 N N . GLY A 1 600 ? 11.810 -2.792 -9.156 1.00 53.44 600 GLY A N 1
ATOM 4587 C CA . GLY A 1 600 ? 11.483 -3.064 -7.749 1.00 53.44 600 GLY A CA 1
ATOM 4588 C C . GLY A 1 600 ? 11.310 -4.560 -7.497 1.00 53.44 600 GLY A C 1
ATOM 4589 O O . GLY A 1 600 ? 11.206 -5.325 -8.453 1.00 53.44 600 GLY A O 1
ATOM 4590 N N . ASN A 1 601 ? 11.293 -4.966 -6.224 1.00 52.72 601 ASN A N 1
ATOM 4591 C CA . ASN A 1 601 ? 11.053 -6.353 -5.828 1.00 52.72 601 ASN A CA 1
ATOM 4592 C C . ASN A 1 601 ? 9.730 -6.841 -6.462 1.00 52.72 601 ASN A C 1
ATOM 4594 O O . ASN A 1 601 ? 8.688 -6.247 -6.173 1.00 52.72 601 ASN A O 1
ATOM 4598 N N . PRO A 1 602 ? 9.747 -7.838 -7.368 1.00 53.69 602 PRO A N 1
ATOM 4599 C CA . PRO A 1 602 ? 8.545 -8.279 -8.078 1.00 53.69 602 PRO A CA 1
ATOM 4600 C C . PRO A 1 602 ? 7.444 -8.787 -7.135 1.00 53.69 602 PRO A C 1
ATOM 4602 O O . PRO A 1 602 ? 6.274 -8.732 -7.515 1.00 53.69 602 PRO A O 1
ATOM 4605 N N . ASP A 1 603 ? 7.815 -9.191 -5.916 1.00 51.91 603 ASP A N 1
ATOM 4606 C CA . ASP A 1 603 ? 6.926 -9.787 -4.916 1.00 51.91 603 ASP A CA 1
ATOM 4607 C C . ASP A 1 603 ? 6.108 -8.764 -4.098 1.00 51.91 603 ASP A C 1
ATOM 4609 O O . ASP A 1 603 ? 5.074 -9.127 -3.545 1.00 51.91 603 ASP A O 1
ATOM 4613 N N . ASP A 1 604 ? 6.501 -7.482 -4.059 1.00 52.88 604 ASP A N 1
ATOM 4614 C CA . ASP A 1 604 ? 5.817 -6.443 -3.255 1.00 52.88 604 ASP A CA 1
ATOM 4615 C C . ASP A 1 604 ? 4.717 -5.687 -4.029 1.00 52.88 604 ASP A C 1
ATOM 4617 O O . ASP A 1 604 ? 4.128 -4.731 -3.527 1.00 52.88 604 ASP A O 1
ATOM 4621 N N . ARG A 1 605 ? 4.432 -6.064 -5.281 1.00 64.06 605 ARG A N 1
ATOM 4622 C CA . ARG A 1 605 ? 3.476 -5.333 -6.126 1.00 64.06 605 ARG A CA 1
ATOM 4623 C C . ARG A 1 605 ? 2.066 -5.892 -5.999 1.00 64.06 605 ARG A C 1
ATOM 4625 O O . ARG A 1 605 ? 1.838 -7.091 -6.128 1.00 64.06 605 ARG A O 1
ATOM 4632 N N . ILE A 1 606 ? 1.093 -4.996 -5.844 1.00 65.62 606 ILE A N 1
ATOM 4633 C CA . ILE A 1 606 ? -0.323 -5.346 -5.975 1.00 65.62 606 ILE A CA 1
ATOM 4634 C C . ILE A 1 606 ? -0.565 -5.785 -7.422 1.00 65.62 606 ILE A C 1
ATOM 4636 O O . ILE A 1 606 ? -0.428 -4.988 -8.354 1.00 65.62 606 ILE A O 1
ATOM 4640 N N . HIS A 1 607 ? -0.898 -7.059 -7.617 1.00 78.44 607 HIS A N 1
ATOM 4641 C CA . HIS A 1 607 ? -1.160 -7.596 -8.939 1.00 78.44 607 HIS A CA 1
ATOM 4642 C C . HIS A 1 607 ? -2.621 -7.325 -9.293 1.00 78.44 607 HIS A C 1
ATOM 4644 O O . HIS A 1 607 ? -3.528 -7.952 -8.750 1.00 78.44 607 HIS A O 1
ATOM 4650 N N . HIS A 1 608 ? -2.861 -6.399 -10.222 1.00 89.75 608 HIS A N 1
ATOM 4651 C CA . HIS A 1 608 ? -4.190 -6.236 -10.806 1.00 89.75 608 HIS A CA 1
ATOM 4652 C C . HIS A 1 608 ? -4.312 -7.086 -12.071 1.00 89.75 608 HIS A C 1
ATOM 4654 O O . HIS A 1 608 ? -3.487 -6.985 -12.987 1.00 89.75 608 HIS A O 1
ATOM 4660 N N . PHE A 1 609 ? -5.341 -7.933 -12.101 1.00 94.31 609 PHE A N 1
ATOM 4661 C CA . PHE A 1 609 ? -5.643 -8.816 -13.223 1.00 94.31 609 PHE A CA 1
ATOM 4662 C C . PHE A 1 609 ? -6.995 -8.483 -13.845 1.00 94.31 609 PHE A C 1
ATOM 4664 O O . PHE A 1 609 ? -7.962 -8.167 -13.152 1.00 94.31 609 PHE A O 1
ATOM 4671 N N . GLU A 1 610 ? -7.078 -8.635 -15.161 1.00 96.31 610 GLU A N 1
ATOM 4672 C CA . GLU A 1 610 ? -8.288 -8.454 -15.958 1.00 96.31 610 GLU A CA 1
ATOM 4673 C C . GLU A 1 610 ? -8.532 -9.681 -16.832 1.00 96.31 610 GLU A C 1
ATOM 4675 O O . GLU A 1 610 ? -7.598 -10.395 -17.211 1.00 96.31 610 GLU A O 1
ATOM 4680 N N . GLY A 1 611 ? -9.800 -9.939 -17.153 1.00 97.25 611 GLY A N 1
ATOM 4681 C CA . GLY A 1 611 ? -10.117 -11.023 -18.071 1.00 97.25 611 GLY A CA 1
ATOM 4682 C C . GLY A 1 611 ? -9.694 -10.683 -19.501 1.00 97.25 611 GLY A C 1
ATOM 4683 O O . GLY A 1 611 ? -9.542 -9.509 -19.842 1.00 97.25 611 GLY A O 1
ATOM 4684 N N . ILE A 1 612 ? -9.532 -11.686 -20.360 1.00 97.81 612 ILE A N 1
ATOM 4685 C CA . ILE A 1 612 ? -9.278 -11.482 -21.793 1.00 97.81 612 ILE A CA 1
ATOM 4686 C C . ILE A 1 612 ? -10.370 -12.162 -22.619 1.00 97.81 612 ILE A C 1
ATOM 4688 O O . ILE A 1 612 ? -10.737 -13.310 -22.357 1.00 97.81 612 ILE A O 1
ATOM 4692 N N . ARG A 1 613 ? -10.844 -11.474 -23.664 1.00 97.25 613 ARG A N 1
ATOM 4693 C CA . ARG A 1 613 ? -11.673 -12.056 -24.730 1.00 97.25 613 ARG A CA 1
ATOM 4694 C C . ARG A 1 613 ? -11.132 -11.723 -26.112 1.00 97.25 613 ARG A C 1
ATOM 4696 O O . ARG A 1 613 ? -10.526 -10.669 -26.307 1.00 97.25 613 ARG A O 1
ATOM 4703 N N . ALA A 1 614 ? -11.402 -12.596 -27.078 1.00 97.00 614 ALA A N 1
ATOM 4704 C CA . ALA A 1 614 ? -11.087 -12.320 -28.471 1.00 97.00 614 ALA A CA 1
ATOM 4705 C C . ALA A 1 614 ? -11.883 -11.111 -28.966 1.00 97.00 614 ALA A C 1
ATOM 4707 O O . ALA A 1 614 ? -13.093 -11.018 -28.734 1.00 97.00 614 ALA A O 1
ATOM 4708 N N . ARG A 1 615 ? -11.200 -10.178 -29.636 1.00 96.62 615 ARG A N 1
ATOM 4709 C CA . ARG A 1 615 ? -11.877 -9.071 -30.304 1.00 96.62 615 ARG A CA 1
ATOM 4710 C C . ARG A 1 615 ? -12.638 -9.637 -31.496 1.00 96.62 615 ARG A C 1
ATOM 4712 O O . ARG A 1 615 ? -12.099 -10.448 -32.250 1.00 96.62 615 ARG A O 1
ATOM 4719 N N . ALA A 1 616 ? -13.887 -9.209 -31.668 1.00 93.44 616 ALA A N 1
ATOM 4720 C CA . ALA A 1 616 ? -14.642 -9.563 -32.862 1.00 93.44 616 ALA A CA 1
ATOM 4721 C C . ALA A 1 616 ? -13.852 -9.131 -34.112 1.00 93.44 616 ALA A C 1
ATOM 4723 O O . ALA A 1 616 ? -13.225 -8.065 -34.083 1.00 93.44 616 ALA A O 1
ATOM 4724 N N . PRO A 1 617 ? -13.868 -9.920 -35.203 1.00 93.69 617 PRO A N 1
ATOM 4725 C CA . PRO A 1 617 ? -13.295 -9.462 -36.458 1.00 93.69 617 PRO A CA 1
ATOM 4726 C C . PRO A 1 617 ? -13.880 -8.082 -36.782 1.00 93.69 617 PRO A C 1
ATOM 4728 O O . PRO A 1 617 ? -15.086 -7.882 -36.576 1.00 93.69 617 PRO A O 1
ATOM 4731 N N . PRO A 1 618 ? -13.056 -7.115 -37.231 1.00 90.31 618 PRO A N 1
ATOM 4732 C CA . PRO A 1 618 ? -13.572 -5.814 -37.624 1.00 90.31 618 PRO A CA 1
ATOM 4733 C C . PRO A 1 618 ? -14.724 -6.043 -38.607 1.00 90.31 618 PRO A C 1
ATOM 4735 O O . PRO A 1 618 ? -14.600 -6.931 -39.460 1.00 90.31 618 PRO A O 1
ATOM 4738 N N . PRO A 1 619 ? -15.851 -5.315 -38.472 1.00 87.50 619 PRO A N 1
ATOM 4739 C CA . PRO A 1 619 ? -16.958 -5.465 -39.399 1.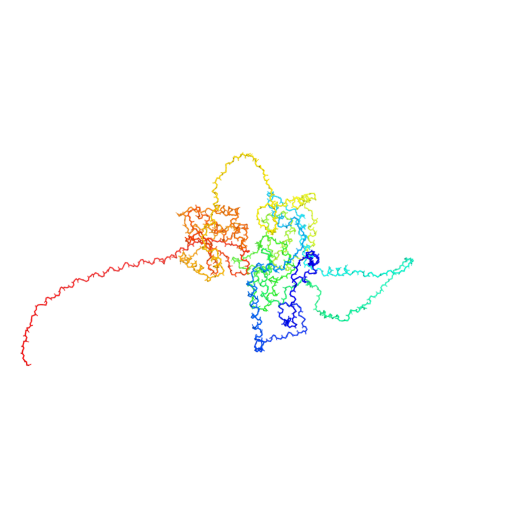00 87.50 619 PRO A CA 1
ATOM 4740 C C . PRO A 1 619 ? -16.376 -5.335 -40.800 1.00 87.50 619 PRO A C 1
ATOM 4742 O O . PRO A 1 619 ? -15.706 -4.343 -41.103 1.00 87.50 619 PRO A O 1
ATOM 4745 N N . GLY A 1 620 ? -16.549 -6.384 -41.610 1.00 83.06 620 GLY A N 1
ATOM 4746 C CA . GLY A 1 620 ? -16.094 -6.356 -42.992 1.00 83.06 620 GLY A CA 1
ATOM 4747 C C . GLY A 1 620 ? -16.606 -5.074 -43.652 1.00 83.06 620 GLY A C 1
ATOM 4748 O O . GLY A 1 620 ? -17.666 -4.581 -43.245 1.00 83.06 620 GLY A O 1
ATOM 4749 N N . PRO A 1 621 ? -15.863 -4.499 -44.615 1.00 79.62 621 PRO A N 1
ATOM 4750 C CA . PRO A 1 621 ? -16.253 -3.254 -45.266 1.00 79.62 621 PRO A CA 1
ATOM 4751 C C . PRO A 1 621 ? -17.752 -3.302 -45.605 1.00 79.62 621 PRO A C 1
ATOM 4753 O O . PRO A 1 621 ? -18.187 -4.272 -46.238 1.00 79.62 621 PRO A O 1
ATOM 4756 N N . PRO A 1 622 ? -18.552 -2.335 -45.113 1.00 67.56 622 PRO A N 1
ATOM 4757 C CA . PRO A 1 622 ? -20.003 -2.395 -45.183 1.00 67.56 622 PRO A CA 1
ATOM 4758 C C . PRO A 1 622 ? -20.414 -2.503 -46.646 1.00 67.56 622 PRO A C 1
ATOM 4760 O O . PRO A 1 622 ? -20.255 -1.560 -47.411 1.00 67.56 622 PRO A O 1
ATOM 4763 N N . GLY A 1 623 ? -20.887 -3.682 -47.046 1.00 54.59 623 GLY A N 1
ATOM 4764 C CA . GLY A 1 623 ? -21.390 -3.901 -48.394 1.00 54.59 623 GLY A CA 1
ATOM 4765 C C . GLY A 1 623 ? -20.361 -3.638 -49.492 1.00 54.59 623 GLY A C 1
ATOM 4766 O O . GLY A 1 623 ? -20.667 -2.944 -50.460 1.00 54.59 623 GLY A O 1
ATOM 4767 N N . GLY A 1 624 ? -19.197 -4.292 -49.428 1.00 51.50 624 GLY A N 1
ATOM 4768 C CA . GLY A 1 624 ? -18.683 -4.853 -50.673 1.00 51.50 624 GLY A CA 1
ATOM 4769 C C . GLY A 1 624 ? -19.794 -5.739 -51.227 1.00 51.50 624 GLY A C 1
ATOM 4770 O O . GLY A 1 624 ? -19.957 -6.865 -50.761 1.00 51.50 624 GLY A O 1
ATOM 4771 N N . ALA A 1 625 ? -20.638 -5.183 -52.106 1.00 52.84 625 ALA A N 1
ATOM 4772 C CA . ALA A 1 625 ? -21.613 -5.946 -52.862 1.00 52.84 625 ALA A CA 1
ATOM 4773 C C . ALA A 1 625 ? -20.884 -7.202 -53.324 1.00 52.84 625 ALA A C 1
ATOM 4775 O O . ALA A 1 625 ? -19.757 -7.084 -53.820 1.00 52.84 625 ALA A O 1
ATOM 4776 N N . ALA A 1 626 ? -21.475 -8.379 -53.079 1.00 54.38 626 ALA A N 1
ATOM 4777 C CA . ALA A 1 626 ? -20.957 -9.615 -53.644 1.00 54.38 626 ALA A CA 1
ATOM 4778 C C . ALA A 1 626 ? -20.537 -9.281 -55.081 1.00 54.38 626 ALA A C 1
ATOM 4780 O O . ALA A 1 626 ? -21.356 -8.657 -55.774 1.00 54.38 626 ALA A O 1
ATOM 4781 N N . PRO A 1 627 ? -19.270 -9.537 -55.478 1.00 57.31 627 PRO A N 1
ATOM 4782 C CA . PRO A 1 627 ? -18.830 -9.210 -56.824 1.00 57.31 627 PRO A CA 1
ATOM 4783 C C . PRO A 1 627 ? -19.934 -9.701 -57.757 1.00 57.31 627 PRO A C 1
ATOM 4785 O O . PRO A 1 627 ? -20.419 -10.821 -57.534 1.00 57.31 627 PRO A O 1
ATOM 4788 N N . PRO A 1 628 ? -20.434 -8.843 -58.672 1.00 57.56 628 PRO A N 1
ATOM 4789 C CA . PRO A 1 628 ? -21.540 -9.222 -59.534 1.00 57.56 628 PRO A CA 1
ATOM 4790 C C . PRO A 1 628 ? -21.216 -10.612 -60.072 1.00 57.56 628 PRO A C 1
ATOM 4792 O O . PRO A 1 628 ? -20.042 -10.841 -60.404 1.00 57.56 628 PRO A O 1
ATOM 4795 N N . PRO A 1 629 ? -22.183 -11.555 -60.059 1.00 59.41 629 PRO A N 1
ATOM 4796 C CA . PRO A 1 629 ? -21.928 -12.898 -60.554 1.00 59.41 629 PRO A CA 1
ATOM 4797 C C . PRO A 1 629 ? -21.178 -12.746 -61.874 1.00 59.41 629 PRO A C 1
ATOM 4799 O O . PRO A 1 629 ? -21.547 -11.848 -62.646 1.00 59.41 629 PRO A O 1
ATOM 4802 N N . PRO A 1 630 ? -20.085 -13.509 -62.086 1.00 60.28 630 PRO A N 1
ATOM 4803 C CA . PRO A 1 630 ? -19.290 -13.372 -63.294 1.00 60.28 630 PRO A CA 1
ATOM 4804 C C . PRO A 1 630 ? -20.266 -13.301 -64.466 1.00 60.28 630 PRO A C 1
ATOM 4806 O O . PRO A 1 630 ? -21.232 -14.081 -64.464 1.00 60.28 630 PRO A O 1
ATOM 4809 N N . PRO A 1 631 ? -20.106 -12.327 -65.386 1.00 61.88 631 PRO A N 1
ATOM 4810 C CA . PRO A 1 631 ? -21.015 -12.211 -66.513 1.00 61.88 631 PRO A CA 1
ATOM 4811 C C . PRO A 1 631 ? -21.167 -13.612 -67.105 1.00 61.88 631 PRO A C 1
ATOM 4813 O O . PRO A 1 631 ? -20.153 -14.321 -67.191 1.00 61.88 631 PRO A O 1
ATOM 4816 N N . PRO A 1 632 ? -22.403 -14.054 -67.413 1.00 60.78 632 PRO A N 1
ATOM 4817 C CA . PRO A 1 632 ? -22.597 -15.365 -68.008 1.00 60.78 632 PRO A CA 1
ATOM 4818 C C . PRO A 1 632 ? -21.581 -15.492 -69.144 1.00 60.78 632 PRO A C 1
ATOM 4820 O O . PRO A 1 632 ? -21.380 -14.500 -69.859 1.00 60.78 632 PRO A O 1
ATOM 4823 N N . PRO A 1 633 ? -20.875 -16.636 -69.253 1.00 63.94 633 PRO A N 1
ATOM 4824 C CA . PRO A 1 633 ? -19.882 -16.812 -70.301 1.00 63.94 633 PRO A CA 1
ATOM 4825 C C . PRO A 1 633 ? -20.517 -16.345 -71.611 1.00 63.94 633 PRO A C 1
ATOM 4827 O O . PRO A 1 633 ? -21.695 -16.661 -71.824 1.00 63.94 633 PRO A O 1
ATOM 4830 N N . PRO A 1 634 ? -19.814 -15.530 -72.422 1.00 57.62 634 PRO A N 1
ATOM 4831 C CA . PRO A 1 634 ? -20.379 -15.008 -73.656 1.00 57.62 634 PRO A CA 1
ATOM 4832 C C . PRO A 1 634 ? -21.021 -16.178 -74.386 1.00 57.62 634 PRO A C 1
ATOM 4834 O O . PRO A 1 634 ? -20.367 -17.211 -74.562 1.00 57.62 634 PRO A O 1
ATOM 4837 N N . SER A 1 635 ? -22.316 -16.045 -74.694 1.00 55.44 635 SER A N 1
ATOM 4838 C CA . SER A 1 635 ? -23.068 -17.045 -75.443 1.00 55.44 635 SER A CA 1
ATOM 4839 C C . SER A 1 635 ? -22.165 -17.539 -76.558 1.00 55.44 635 SER A C 1
ATOM 4841 O O . SER A 1 635 ? -21.656 -16.714 -77.323 1.00 55.44 635 SER A O 1
ATOM 4843 N N . ALA A 1 636 ? -21.894 -18.848 -76.567 1.00 54.34 636 ALA A N 1
ATOM 4844 C CA . ALA A 1 636 ? -20.997 -19.447 -77.538 1.00 54.34 636 ALA A CA 1
ATOM 4845 C C . ALA A 1 636 ? -21.347 -18.887 -78.925 1.00 54.34 636 ALA A C 1
ATOM 4847 O O . ALA A 1 636 ? -22.539 -18.848 -79.264 1.00 54.34 636 ALA A O 1
ATOM 4848 N N . PRO A 1 637 ? -20.362 -18.399 -79.702 1.00 65.06 637 PRO A N 1
ATOM 4849 C CA . PRO A 1 637 ? -20.636 -18.022 -81.075 1.00 65.06 637 PRO A CA 1
ATOM 4850 C C . PRO A 1 637 ? -21.312 -19.215 -81.767 1.00 65.06 637 PRO A C 1
ATOM 4852 O O . PRO A 1 637 ? -20.967 -20.364 -81.462 1.00 65.06 637 PRO A O 1
ATOM 4855 N N . PRO A 1 638 ? -22.306 -18.965 -82.638 1.00 66.62 638 PRO A N 1
ATOM 4856 C CA . PRO A 1 638 ? -22.967 -20.033 -83.374 1.00 66.62 638 PRO A CA 1
ATOM 4857 C C . PRO A 1 638 ? -21.905 -20.927 -84.028 1.00 66.62 638 PRO A C 1
ATOM 4859 O O . PRO A 1 638 ? -20.873 -20.401 -84.461 1.00 66.62 638 PRO A O 1
ATOM 4862 N N . PRO A 1 639 ? -22.116 -22.256 -84.055 1.00 58.81 639 PRO A N 1
ATOM 4863 C CA . PRO A 1 639 ? -21.139 -23.189 -84.594 1.00 58.81 639 PRO A CA 1
ATOM 4864 C C . PRO A 1 639 ? -20.701 -22.714 -85.977 1.00 58.81 639 PRO A C 1
ATOM 4866 O O . PRO A 1 639 ? -21.539 -22.408 -86.829 1.00 58.81 639 PRO A O 1
ATOM 4869 N N . ALA A 1 640 ? -19.384 -22.607 -86.162 1.00 57.25 640 ALA A N 1
ATOM 4870 C CA . ALA A 1 640 ? -18.812 -22.320 -87.463 1.00 57.25 640 ALA A CA 1
ATOM 4871 C C . ALA A 1 640 ? -19.351 -23.354 -88.469 1.00 57.25 640 ALA A C 1
ATOM 4873 O O . ALA A 1 640 ? -19.471 -24.533 -88.111 1.00 57.25 640 ALA A O 1
ATOM 4874 N N . PRO A 1 641 ? -19.718 -22.929 -89.690 1.00 64.88 641 PRO A N 1
ATOM 4875 C CA . PRO A 1 641 ? -20.134 -23.858 -90.728 1.00 64.88 641 PRO A CA 1
ATOM 4876 C C . PRO A 1 641 ? -19.037 -24.915 -90.937 1.00 64.88 641 PRO A C 1
ATOM 4878 O O . PRO A 1 641 ? -17.853 -24.586 -90.800 1.00 64.88 641 PRO A O 1
ATOM 4881 N N . PRO A 1 642 ? -19.414 -26.175 -91.219 1.00 64.56 642 PRO A N 1
ATOM 4882 C CA . PRO A 1 642 ? -18.441 -27.226 -91.481 1.00 64.56 642 PRO A CA 1
ATOM 4883 C C . PRO A 1 642 ? -17.501 -26.791 -92.617 1.00 64.56 642 PRO A C 1
ATOM 4885 O O . PRO A 1 642 ? -17.948 -26.085 -93.529 1.00 64.56 642 PRO A O 1
ATOM 4888 N N . PRO A 1 643 ? -16.210 -27.162 -92.552 1.00 60.09 643 PRO A N 1
ATOM 4889 C CA . PRO A 1 643 ? -15.274 -26.866 -93.626 1.00 60.09 643 PRO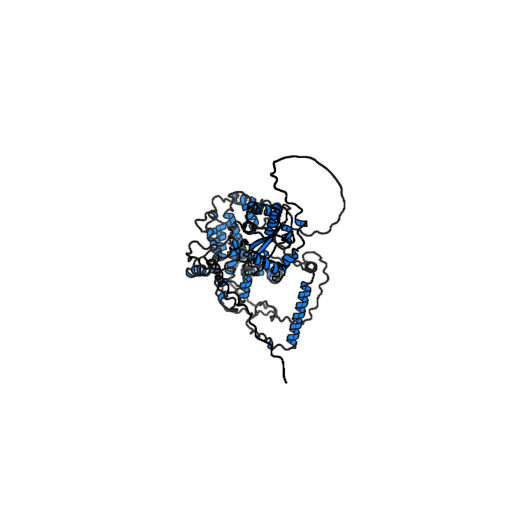 A CA 1
ATOM 4890 C C . PRO A 1 643 ? -15.810 -27.451 -94.944 1.00 60.09 643 PRO A C 1
ATOM 4892 O O . PRO A 1 643 ? -16.373 -28.548 -94.919 1.00 60.09 643 PRO A O 1
ATOM 4895 N N . PRO A 1 644 ? -15.697 -26.719 -96.065 1.00 54.50 644 PRO A N 1
ATOM 4896 C CA . PRO A 1 644 ? -16.039 -27.256 -97.372 1.00 54.50 644 PRO A CA 1
ATOM 4897 C C . PRO A 1 644 ? -15.152 -28.464 -97.681 1.00 54.50 644 PRO A C 1
ATOM 4899 O O . PRO A 1 644 ? -13.969 -28.469 -97.345 1.00 54.50 644 PRO A O 1
ATOM 4902 N N . ASP A 1 645 ? -15.772 -29.473 -98.284 1.00 49.25 645 ASP A N 1
ATOM 4903 C CA . ASP A 1 645 ? -15.132 -30.679 -98.790 1.00 49.25 645 ASP A CA 1
ATOM 4904 C C . ASP A 1 645 ? -13.951 -30.312 -99.705 1.00 49.25 645 ASP A C 1
ATOM 4906 O O . ASP A 1 645 ? -14.141 -29.748 -100.783 1.00 49.25 645 ASP A O 1
ATOM 4910 N N . ASP A 1 646 ? -12.732 -30.630 -99.264 1.00 54.22 646 ASP A N 1
ATOM 4911 C CA . ASP A 1 646 ? -11.546 -30.675 -100.119 1.00 54.22 646 ASP A CA 1
ATOM 4912 C C . ASP A 1 646 ? -11.586 -31.992 -100.911 1.00 54.22 646 ASP A C 1
ATOM 4914 O O . ASP A 1 646 ? -10.954 -32.982 -100.539 1.00 54.22 646 ASP A O 1
ATOM 4918 N N . ASP A 1 647 ? -12.370 -32.009 -101.988 1.00 54.72 647 ASP A N 1
ATOM 4919 C CA . ASP A 1 647 ? -12.295 -33.028 -103.035 1.00 54.72 647 ASP A CA 1
ATOM 4920 C C . ASP A 1 647 ? -12.449 -32.345 -104.401 1.00 54.72 647 ASP A C 1
ATOM 4922 O O . ASP A 1 647 ? -13.552 -32.114 -104.879 1.00 54.72 647 ASP A O 1
ATOM 4926 N N . ASP A 1 648 ? -11.308 -31.928 -104.950 1.00 51.94 648 ASP A N 1
ATOM 4927 C CA . ASP A 1 648 ? -11.024 -31.604 -106.356 1.00 51.94 648 ASP A CA 1
ATOM 4928 C C . ASP A 1 648 ? -9.498 -31.353 -106.385 1.00 51.94 648 ASP A C 1
ATOM 4930 O O . ASP A 1 648 ? -9.003 -30.277 -106.061 1.00 51.94 648 ASP A O 1
ATOM 4934 N N . GLY A 1 649 ? -8.648 -32.369 -106.539 1.00 47.91 649 GLY A N 1
ATOM 4935 C CA . GLY A 1 649 ? -8.478 -33.064 -107.805 1.00 47.91 649 GLY A CA 1
ATOM 4936 C C . GLY A 1 649 ? -7.778 -32.136 -108.797 1.00 47.91 649 GLY A C 1
ATOM 4937 O O . GLY A 1 649 ? -8.423 -31.222 -109.287 1.00 47.91 649 GLY A O 1
ATOM 4938 N N . LEU A 1 650 ? -6.484 -32.356 -109.075 1.00 44.78 650 LEU A N 1
ATOM 4939 C CA . LEU A 1 650 ? -5.770 -32.020 -110.327 1.00 44.78 650 LEU A CA 1
ATOM 4940 C C . LEU A 1 650 ? -4.285 -32.460 -110.210 1.00 44.78 650 LEU A C 1
ATOM 4942 O O . LEU A 1 650 ? -3.789 -32.629 -109.098 1.00 44.78 650 LEU A O 1
ATOM 4946 N N . PRO A 1 651 ? -3.596 -32.743 -111.331 1.00 54.91 651 PRO A N 1
ATOM 4947 C CA . PRO A 1 651 ? -3.160 -34.093 -111.665 1.00 54.91 651 PRO A CA 1
ATOM 4948 C C . PRO A 1 651 ? -1.634 -34.230 -111.762 1.00 54.91 651 PRO A C 1
ATOM 4950 O O . PRO A 1 651 ? -0.890 -33.250 -111.700 1.00 54.91 651 PRO A O 1
ATOM 4953 N N . ASP A 1 652 ? -1.214 -35.477 -111.960 1.00 52.44 652 ASP A N 1
ATOM 4954 C CA . ASP A 1 652 ? 0.136 -35.911 -112.304 1.00 52.44 652 ASP A CA 1
ATOM 4955 C C . ASP A 1 652 ? 0.828 -35.023 -113.349 1.00 52.44 652 ASP A C 1
ATOM 4957 O O . ASP A 1 652 ? 0.282 -34.743 -114.419 1.00 52.44 652 ASP A O 1
ATOM 4961 N N . TYR A 1 653 ? 2.084 -34.688 -113.061 1.00 56.03 653 TYR A N 1
ATOM 4962 C CA . TYR A 1 653 ? 3.117 -34.501 -114.071 1.00 56.03 653 TYR A CA 1
ATOM 4963 C C . TYR A 1 653 ? 4.340 -35.316 -113.648 1.00 56.03 653 TYR A C 1
ATOM 4965 O O . TYR A 1 653 ? 5.103 -34.914 -112.770 1.00 56.03 653 TYR A O 1
ATOM 4973 N N . GLU A 1 654 ? 4.471 -36.485 -114.271 1.00 56.94 654 GLU A N 1
ATOM 4974 C CA . GLU A 1 654 ? 5.749 -37.158 -114.480 1.00 56.94 654 GLU A CA 1
ATOM 4975 C C . GLU A 1 654 ? 6.525 -36.455 -115.619 1.00 56.94 654 GLU A C 1
ATOM 4977 O O . GLU A 1 654 ? 5.922 -35.960 -116.573 1.00 56.94 654 GLU A O 1
ATOM 4982 N N . ASP A 1 655 ? 7.855 -36.469 -115.462 1.00 56.09 655 ASP A N 1
ATOM 4983 C CA . ASP A 1 655 ? 8.915 -36.572 -116.482 1.00 56.09 655 ASP A CA 1
ATOM 4984 C C . ASP A 1 655 ? 9.259 -35.392 -117.427 1.00 56.09 655 ASP A C 1
ATOM 4986 O O . ASP A 1 655 ? 8.492 -34.999 -118.303 1.00 56.09 655 ASP A O 1
ATOM 4990 N N . ASP A 1 656 ? 10.467 -34.822 -117.249 1.00 51.00 656 ASP A N 1
ATOM 4991 C CA . ASP A 1 656 ? 11.687 -35.109 -118.052 1.00 51.00 656 ASP A CA 1
ATOM 4992 C C . ASP A 1 656 ? 12.691 -33.923 -118.061 1.00 51.00 656 ASP A C 1
ATOM 4994 O O . ASP A 1 656 ? 12.456 -32.913 -118.728 1.00 51.00 656 ASP A O 1
ATOM 4998 N N . GLU A 1 657 ? 13.823 -34.061 -117.345 1.00 46.03 657 GLU A N 1
ATOM 4999 C CA . GLU A 1 657 ? 15.215 -33.796 -117.809 1.00 46.03 657 GLU A CA 1
ATOM 5000 C C . GLU A 1 657 ? 16.276 -34.228 -116.776 1.00 46.03 657 GLU A C 1
ATOM 5002 O O . GLU A 1 657 ? 16.146 -33.874 -115.578 1.00 46.03 657 GLU A O 1
#

pLDDT: mean 71.28, std 22.16, range [27.7, 98.06]

Sequence (657 aa):
MTKKMKKSAHIVQVIDRKDIDKAYKRKPPVIRDLEGDDSSFDEDSSGDDSADNSHPRQPRRARALYTQRERANRDAAWSRRREELALEYNTPPEEKRREKRMDFILQEYMENGDLAHLIYKLQESGATGVRLPNRVLWSFWLCLVRVLIDGFELDPSALGDWEDTFKEPTETTAAGAATGAAPGIANGTAVDGTKKFPEGFNYTGIGRGREDHEHKNVPKLKLNVTIVYYFNRKGAGKDGYYAPEQFGGEWEHIDTRARNGDELANSDVAGNYGPHTNIWGIALPPQPQLPATVALPANPTVKDKEDAVNDNNLEVSYCALLKDPSVKAYNWVDQELRDEIYACMYHKPSDRPTLPQLLSRAKVGARKQFAGEYDAYIRRWIKKWLYDAPTAAVGGGGGANPGGGPGGGPGGPGGGGGPGGGGGGPGGGGPNPPQNLLANATKYTLNATRAAKLNNDHPLAAALQQRFLGEFPHGYDRIPNSGERLRCGIYALRDSIAAQIGAAAVPLPSFDMLQGIMDGLQDVGAFDMLALDGVAPATQGNYHAGQLALTLVHWGLMVGRDLQLVVVFGGGYNPTAEPANTNSPQVIWIYSTQDLGAAGNPDDRIHHFEGIRARAPPPGPPGGAAPPPPPPPPSAPPPAPPPPDDDDGLPDYEDDE

Foldseek 3Di:
DVVVCCPQPPWFDDDDVVNVPPPDDDPPPPPPPPPPPPPPPVVPPPDPPDDDPPDDDDPDDPPVPDDPVNVVVVVVVVVVVVVVVVCVVPPPVVVVVVPDDDDDTDGDDQPLDDPVVLVVLQVVVPPPPDDDALLVVLVVLLVLLVCLCVVPPPDPVVVVVVVVVPPPDPDDDDDDDDDDDDDDDDDDDDDDPDDDDDPPDDDPDDDDDDDDDDDPPPPQVPDQQWPVVLLVCLPPDDPQQHACLSVQCLNVVDDSVPRRDCSCVPDQRHVRDDSLSSLSNSLRDGWFDWAPPQDAPDPHDSVSVVCSCVVVVDFTFRPNLLVPPVNCVNVSHDNVVSVLSRLSRTNGSVSHDDSVRSNVSSVVSSPDDDVPPDPVNNVVVCCDSRPVPPPPPPPPPDDDDDDDDDDDDDDDDDDDDDDDDDDDDDDDDDDDQPPCLPVQQPPPPPVLLVVCVVDCPRPVLVVQQVVQCVLQVVHKDWADDPDPFLQQLLVQLQQLCCQRVNCVRFPRDDSVRLVVLLVSCVVVVVCVVVVVVVADDDPRNQDDQQSSQSSNCSVCVVGVFWEWEWEDEPDPGGIRTDGTSDPDHDYGYKYWPDDPPDPDDPNPDRTRITHMHHDDRDPPDPDPPPPPDPPDDPDPDPDDPPDPDPDDDDDDDDDDD

Organism: NCBI:txid117547